Protein AF-A0A060YVR4-F1 (afdb_monomer)

Structure (mmCIF, N/CA/C/O backbone):
data_AF-A0A060YVR4-F1
#
_entry.id   AF-A0A060YVR4-F1
#
loop_
_atom_site.group_PDB
_atom_site.id
_atom_site.type_symbol
_atom_site.label_atom_id
_atom_site.label_alt_id
_atom_site.label_comp_id
_atom_site.label_asym_id
_atom_site.label_entity_id
_atom_site.label_seq_id
_atom_site.pdbx_PDB_ins_code
_atom_site.Cartn_x
_atom_site.Cartn_y
_atom_site.Cartn_z
_atom_site.occupancy
_atom_site.B_iso_or_equiv
_atom_site.auth_seq_id
_atom_site.auth_comp_id
_atom_site.auth_asym_id
_atom_site.auth_atom_id
_atom_site.pdbx_PDB_model_num
ATOM 1 N N . MET A 1 1 ? 60.029 23.509 46.342 1.00 39.16 1 MET A N 1
ATOM 2 C CA . MET A 1 1 ? 60.920 22.409 45.910 1.00 39.16 1 MET A CA 1
ATOM 3 C C . MET A 1 1 ? 61.732 21.917 47.102 1.00 39.16 1 MET A C 1
ATOM 5 O O . MET A 1 1 ? 62.475 22.711 47.663 1.00 39.16 1 MET A O 1
ATOM 9 N N . ARG A 1 2 ? 61.628 20.641 47.490 1.00 28.17 2 ARG A N 1
ATOM 10 C CA . ARG A 1 2 ? 62.712 19.920 48.181 1.00 28.17 2 ARG A CA 1
ATOM 11 C C . ARG A 1 2 ? 62.492 18.422 47.995 1.00 28.17 2 ARG A C 1
ATOM 13 O O . ARG A 1 2 ? 61.381 17.935 48.167 1.00 28.17 2 ARG A O 1
ATOM 20 N N . MET A 1 3 ? 63.531 17.738 47.533 1.00 30.66 3 MET A N 1
ATOM 21 C CA . MET A 1 3 ? 63.462 16.358 47.055 1.00 30.66 3 MET A CA 1
ATOM 22 C C . MET A 1 3 ? 63.367 15.380 48.232 1.00 30.66 3 MET A C 1
ATOM 24 O O . MET A 1 3 ? 64.073 15.549 49.224 1.00 30.66 3 MET A O 1
ATOM 28 N N . LYS A 1 4 ? 62.562 14.322 48.094 1.00 28.89 4 LYS A N 1
ATOM 29 C CA . LYS A 1 4 ? 62.754 13.070 48.839 1.00 28.89 4 LYS A CA 1
ATOM 30 C C . LYS A 1 4 ? 63.348 12.046 47.879 1.00 28.89 4 LYS A C 1
ATOM 32 O O . LYS A 1 4 ? 62.839 11.894 46.772 1.00 28.89 4 LYS A O 1
ATOM 37 N N . LYS A 1 5 ? 64.428 11.388 48.299 1.00 31.48 5 LYS A N 1
ATOM 38 C CA . LYS A 1 5 ? 65.156 10.393 47.513 1.00 31.48 5 LYS A CA 1
ATOM 39 C C . LYS A 1 5 ? 65.333 9.112 48.333 1.00 31.48 5 LYS A C 1
ATOM 41 O O . LYS A 1 5 ? 65.814 9.185 49.456 1.00 31.48 5 LYS A O 1
ATOM 46 N N . ASP A 1 6 ? 64.908 8.008 47.725 1.00 26.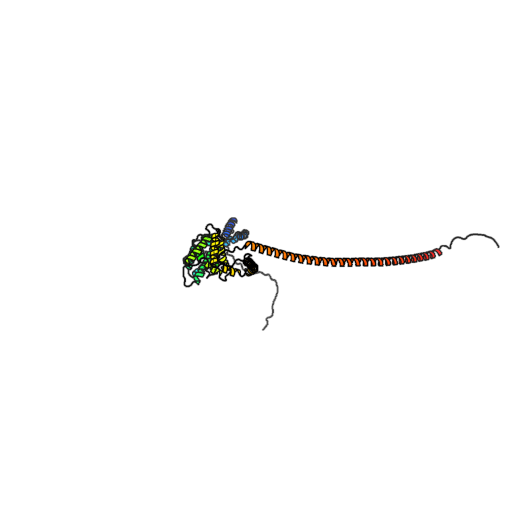72 6 ASP A N 1
ATOM 47 C CA . ASP A 1 6 ? 65.292 6.597 47.886 1.00 26.72 6 ASP A CA 1
ATOM 48 C C . ASP A 1 6 ? 65.607 6.009 49.273 1.00 26.72 6 ASP A C 1
ATOM 50 O O . ASP A 1 6 ? 66.630 6.317 49.883 1.00 26.72 6 ASP A O 1
ATOM 54 N N . LYS A 1 7 ? 64.810 4.999 49.655 1.00 27.75 7 LYS A N 1
ATOM 55 C CA . LYS A 1 7 ? 65.180 3.564 49.786 1.00 27.75 7 LYS A CA 1
ATOM 56 C C . LYS A 1 7 ? 63.931 2.775 50.245 1.00 27.75 7 LYS A C 1
ATOM 58 O O . LYS A 1 7 ? 63.086 3.351 50.916 1.00 27.75 7 LYS A O 1
ATOM 63 N N . GLU A 1 8 ? 63.688 1.512 49.884 1.00 24.73 8 GLU A N 1
ATOM 64 C CA . GLU A 1 8 ? 64.571 0.464 49.345 1.00 24.73 8 GLU A CA 1
ATOM 65 C C . GLU A 1 8 ? 63.795 -0.517 48.413 1.00 24.73 8 GLU A C 1
ATOM 67 O O . GLU A 1 8 ? 62.566 -0.534 48.391 1.00 24.73 8 GLU A O 1
ATOM 72 N N . LYS A 1 9 ? 64.523 -1.327 47.631 1.00 29.23 9 LYS A N 1
ATOM 73 C CA . LYS A 1 9 ? 64.068 -2.471 46.793 1.00 29.23 9 LYS A CA 1
ATOM 74 C C . LYS A 1 9 ? 64.872 -3.711 47.246 1.00 29.23 9 LYS A C 1
ATOM 76 O O . LYS A 1 9 ? 65.947 -3.482 47.803 1.00 29.23 9 LYS A O 1
ATOM 81 N N . PRO A 1 10 ? 64.453 -4.981 47.021 1.00 33.72 10 PRO A N 1
ATOM 82 C CA . PRO A 1 10 ? 63.934 -5.544 45.754 1.00 33.72 10 PRO A CA 1
ATOM 83 C C . PRO A 1 10 ? 62.583 -6.307 45.963 1.00 33.72 10 PRO A C 1
ATOM 85 O O . PRO A 1 10 ? 61.882 -5.975 46.907 1.00 33.72 10 PRO A O 1
ATOM 88 N N . HIS A 1 11 ? 62.062 -7.248 45.149 1.00 24.67 11 HIS A N 1
ATOM 89 C CA . HIS A 1 11 ? 62.611 -7.972 43.987 1.00 24.67 11 HIS A CA 1
ATOM 90 C C . HIS A 1 11 ? 61.583 -8.293 42.864 1.00 24.67 11 HIS A C 1
ATOM 92 O O . HIS A 1 11 ? 61.255 -7.406 42.080 1.00 24.67 11 HIS A O 1
ATOM 98 N N . ALA A 1 12 ? 61.142 -9.554 42.727 1.00 27.83 12 ALA A N 1
ATOM 99 C CA . ALA A 1 12 ? 60.262 -10.122 41.688 1.00 27.83 12 ALA A CA 1
ATOM 100 C C . ALA A 1 12 ? 59.354 -11.209 42.333 1.00 27.83 12 ALA A C 1
ATOM 102 O O . ALA A 1 12 ? 59.643 -11.623 43.450 1.00 27.83 12 ALA A O 1
ATOM 103 N N . ALA A 1 13 ? 58.269 -11.716 41.737 1.00 25.56 13 ALA A N 1
ATOM 104 C CA . ALA A 1 13 ? 57.869 -11.729 40.326 1.00 25.56 13 ALA A CA 1
ATOM 105 C C . ALA A 1 13 ? 56.354 -11.498 40.135 1.00 25.56 13 ALA A C 1
ATOM 107 O O . ALA A 1 13 ? 55.580 -11.552 41.086 1.00 25.56 13 ALA A O 1
ATOM 108 N N . GLY A 1 14 ? 55.933 -11.210 38.900 1.00 31.09 14 GLY A N 1
ATOM 109 C CA . GLY A 1 14 ? 54.540 -10.886 38.582 1.00 31.09 14 GLY A CA 1
ATOM 110 C C . GLY A 1 14 ? 53.724 -12.073 38.067 1.00 31.09 14 GLY A C 1
ATOM 111 O O . GLY A 1 14 ? 54.208 -12.859 37.258 1.00 31.09 14 GLY A O 1
ATOM 112 N N . GLN A 1 15 ? 52.445 -12.111 38.440 1.00 29.53 15 GLN A N 1
ATOM 113 C CA . GLN A 1 15 ? 51.405 -12.867 37.742 1.00 29.53 15 GLN A CA 1
ATOM 114 C C . GLN A 1 15 ? 50.134 -12.015 37.674 1.00 29.53 15 GLN A C 1
ATOM 116 O O . GLN A 1 15 ? 49.682 -11.460 38.673 1.00 29.53 15 GLN A O 1
ATOM 121 N N . ARG A 1 16 ? 49.595 -11.852 36.462 1.00 30.12 16 ARG A N 1
ATOM 122 C CA . ARG A 1 16 ? 48.356 -11.106 36.209 1.00 30.12 16 ARG A CA 1
ATOM 123 C C . ARG A 1 16 ? 47.168 -12.012 36.520 1.00 30.12 16 ARG A C 1
ATOM 125 O O . ARG A 1 16 ? 47.020 -13.024 35.844 1.00 30.12 16 ARG A O 1
ATOM 132 N N . HIS A 1 17 ? 46.287 -11.604 37.427 1.00 28.06 17 HIS A N 1
ATOM 133 C CA . HIS A 1 17 ? 44.930 -12.144 37.493 1.00 28.06 17 HIS A CA 1
ATOM 134 C C . HIS A 1 17 ? 43.911 -11.006 37.523 1.00 28.06 17 HIS A C 1
ATOM 136 O O . HIS A 1 17 ? 43.973 -10.108 38.359 1.00 28.06 17 HIS A O 1
ATOM 142 N N . SER A 1 18 ? 43.003 -11.038 36.549 1.00 28.34 18 SER A N 1
ATOM 143 C CA . SER A 1 18 ? 41.896 -10.099 36.412 1.00 28.34 18 SER A CA 1
ATOM 144 C C . SER A 1 18 ? 40.745 -10.539 37.310 1.00 28.34 18 SER A C 1
ATOM 146 O O . SER A 1 18 ? 40.249 -11.654 37.159 1.00 28.34 18 SER A O 1
ATOM 148 N N . ASN A 1 19 ? 40.272 -9.659 38.191 1.00 27.50 19 ASN A N 1
ATOM 149 C CA . ASN A 1 19 ? 39.058 -9.915 38.964 1.00 27.50 19 ASN A CA 1
ATOM 150 C C . ASN A 1 19 ? 37.818 -9.697 38.086 1.00 27.50 19 ASN A C 1
ATOM 152 O O . ASN A 1 19 ? 37.327 -8.576 37.961 1.00 27.50 19 ASN A O 1
ATOM 156 N N . ALA A 1 20 ? 37.302 -10.774 37.494 1.00 28.23 20 ALA A N 1
ATOM 157 C CA . ALA A 1 20 ? 35.950 -10.797 36.948 1.00 28.23 20 ALA A CA 1
ATOM 158 C C . ALA A 1 20 ? 34.952 -10.967 38.105 1.00 28.23 20 ALA A C 1
ATOM 160 O O . ALA A 1 20 ? 34.840 -12.049 38.687 1.00 28.23 20 ALA A O 1
ATOM 161 N N . ALA A 1 21 ? 34.248 -9.889 38.457 1.00 32.19 21 ALA A N 1
ATOM 162 C CA . ALA A 1 21 ? 33.174 -9.944 39.441 1.00 32.19 21 ALA A CA 1
ATOM 163 C C . ALA A 1 21 ? 32.085 -10.914 38.957 1.00 32.19 21 ALA A C 1
ATOM 165 O O . ALA A 1 21 ? 31.542 -10.748 37.864 1.00 32.19 21 ALA A O 1
ATOM 166 N N . HIS A 1 22 ? 31.783 -11.932 39.765 1.00 27.34 22 HIS A N 1
ATOM 167 C CA . HIS A 1 22 ? 30.670 -12.834 39.498 1.00 27.34 22 HIS A CA 1
ATOM 168 C C . HIS A 1 22 ? 29.355 -12.059 39.633 1.00 27.34 22 HIS A C 1
ATOM 170 O O . HIS A 1 22 ? 28.996 -11.628 40.726 1.00 27.34 22 HIS A O 1
ATOM 176 N N . TYR A 1 23 ? 28.633 -11.908 38.524 1.00 31.58 23 TYR A N 1
ATOM 177 C CA . TYR A 1 23 ? 27.196 -11.675 38.573 1.00 31.58 23 TYR A CA 1
ATOM 178 C C . TYR A 1 23 ? 26.519 -13.031 38.768 1.00 31.58 23 TYR A C 1
ATOM 180 O O . TYR A 1 23 ? 26.511 -13.859 37.857 1.00 31.58 23 TYR A O 1
ATOM 188 N N . GLU A 1 24 ? 25.964 -13.265 39.955 1.00 26.20 24 GLU A N 1
ATOM 189 C CA . GLU A 1 24 ? 25.078 -14.403 40.184 1.00 26.20 24 GLU A CA 1
ATOM 190 C C . GLU A 1 24 ? 23.789 -14.197 39.379 1.00 26.20 24 GLU A C 1
ATOM 192 O O . GLU A 1 24 ? 22.988 -13.301 39.651 1.00 26.20 24 GLU A O 1
ATOM 197 N N . VAL A 1 25 ? 23.606 -15.019 38.346 1.00 31.08 25 VAL A N 1
ATOM 198 C CA . VAL A 1 25 ? 22.355 -15.093 37.586 1.00 31.08 25 VAL A CA 1
ATOM 199 C C . VAL A 1 25 ? 21.303 -15.778 38.467 1.00 31.08 25 VAL A C 1
ATOM 201 O O . VAL A 1 25 ? 21.587 -16.863 38.981 1.00 31.08 25 VAL A O 1
ATOM 204 N N . PRO A 1 26 ? 20.087 -15.220 38.634 1.00 32.38 26 PRO A N 1
ATOM 205 C CA . PRO A 1 26 ? 19.029 -15.882 39.389 1.00 32.38 26 PRO A CA 1
ATOM 206 C C . PRO A 1 26 ? 18.699 -17.258 38.796 1.00 32.38 26 PRO A C 1
ATOM 208 O O . PRO A 1 26 ? 18.249 -17.378 37.654 1.00 32.38 26 PRO A O 1
ATOM 211 N N . THR A 1 27 ? 18.911 -18.310 39.581 1.00 37.47 27 THR A N 1
ATOM 212 C CA . THR A 1 27 ? 18.709 -19.708 39.188 1.00 37.47 27 THR A CA 1
ATOM 213 C C . THR A 1 27 ? 17.222 -20.071 39.103 1.00 37.47 27 THR A C 1
ATOM 215 O O . THR A 1 27 ? 16.658 -20.700 39.993 1.00 37.47 27 THR A O 1
ATOM 218 N N . GLN A 1 28 ? 16.583 -19.703 37.987 1.00 41.44 28 GLN A N 1
ATOM 219 C CA . GLN A 1 28 ? 15.262 -20.213 37.574 1.00 41.44 28 GLN A CA 1
ATOM 220 C C . GLN A 1 28 ? 15.269 -20.920 36.203 1.00 41.44 28 GLN A C 1
ATOM 222 O O . GLN A 1 28 ? 14.219 -21.326 35.710 1.00 41.44 28 GLN A O 1
ATOM 227 N N . GLY A 1 29 ? 16.448 -21.160 35.615 1.00 38.28 29 GLY A N 1
ATOM 228 C CA . GLY A 1 29 ? 16.606 -21.918 34.361 1.00 38.28 29 GLY A CA 1
ATOM 229 C C . GLY A 1 29 ? 16.259 -23.416 34.443 1.00 38.28 29 GLY A C 1
ATOM 230 O O . GLY A 1 29 ? 16.390 -24.132 33.455 1.00 38.28 29 GLY A O 1
ATOM 231 N N . THR A 1 30 ? 15.819 -23.912 35.600 1.00 43.78 30 THR A N 1
ATOM 232 C CA . THR A 1 30 ? 15.501 -25.327 35.852 1.00 43.78 30 THR A CA 1
ATOM 233 C C . THR A 1 30 ? 14.178 -25.800 35.243 1.00 43.78 30 THR A C 1
ATOM 235 O O . THR A 1 30 ? 14.009 -26.996 35.050 1.00 43.78 30 THR A O 1
ATOM 238 N N . MET A 1 31 ? 13.261 -24.902 34.865 1.00 53.41 31 MET A N 1
ATOM 239 C CA . MET A 1 31 ? 11.914 -25.278 34.387 1.00 53.41 31 MET A CA 1
ATOM 240 C C . MET A 1 31 ? 11.875 -25.990 33.019 1.00 53.41 31 MET A C 1
ATOM 242 O O . MET A 1 31 ? 10.829 -26.506 32.641 1.00 53.41 31 MET A O 1
ATOM 246 N N . LEU A 1 32 ? 12.976 -26.006 32.258 1.00 56.50 32 LEU A N 1
ATOM 247 C CA . LEU A 1 32 ? 13.049 -26.629 30.925 1.00 56.50 32 LEU A CA 1
ATOM 248 C C . LEU A 1 32 ? 14.162 -27.667 30.769 1.00 56.50 32 LEU A C 1
ATOM 250 O O . LEU A 1 32 ? 14.277 -28.252 29.694 1.00 56.50 32 LEU A O 1
ATOM 254 N N . HIS A 1 33 ? 14.977 -27.915 31.796 1.00 57.31 33 HIS A N 1
ATOM 255 C CA . HIS A 1 33 ? 16.075 -28.881 31.688 1.00 57.31 33 HIS A CA 1
ATOM 256 C C . HIS A 1 33 ? 15.595 -30.341 31.707 1.00 57.31 33 HIS A C 1
ATOM 258 O O . HIS A 1 33 ? 16.185 -31.167 31.016 1.00 57.31 33 HIS A O 1
ATOM 264 N N . ASP A 1 34 ? 14.491 -30.627 32.404 1.00 59.44 34 ASP A N 1
ATOM 265 C CA . ASP A 1 34 ? 13.967 -31.990 32.598 1.00 59.44 34 ASP A CA 1
ATOM 266 C C . ASP A 1 34 ? 12.904 -32.410 31.560 1.00 59.44 34 ASP A C 1
ATOM 268 O O . ASP A 1 34 ? 12.427 -33.545 31.566 1.00 59.44 34 ASP A O 1
ATOM 272 N N . HIS A 1 35 ? 12.510 -31.512 30.651 1.00 72.50 35 HIS A N 1
ATOM 273 C CA . HIS A 1 35 ? 11.550 -31.829 29.591 1.00 72.50 35 HIS A CA 1
ATOM 274 C C . HIS A 1 35 ? 12.220 -32.533 28.394 1.00 72.50 35 HIS A C 1
ATOM 276 O O . HIS A 1 35 ? 13.341 -32.159 28.033 1.00 72.50 35 HIS A O 1
ATOM 282 N N . PRO A 1 36 ? 11.553 -33.504 27.734 1.00 84.38 36 PRO A N 1
ATOM 283 C CA . PRO A 1 36 ? 12.099 -34.204 26.568 1.00 84.38 36 PRO A CA 1
ATOM 284 C C . PRO A 1 36 ? 12.316 -33.257 25.376 1.00 84.38 36 PRO A C 1
ATOM 286 O O . PRO A 1 36 ? 11.599 -32.267 25.224 1.00 84.38 36 PRO A O 1
ATOM 289 N N . ASP A 1 37 ? 13.295 -33.569 24.518 1.00 87.25 37 ASP A N 1
ATOM 290 C CA . ASP A 1 37 ? 13.637 -32.737 23.347 1.00 87.25 37 ASP A CA 1
ATOM 291 C C . ASP A 1 37 ? 12.443 -32.535 22.400 1.00 87.25 37 ASP A C 1
ATOM 293 O O . ASP A 1 37 ? 12.279 -31.451 21.848 1.00 87.25 37 ASP A O 1
ATOM 297 N N . GLU A 1 38 ? 11.583 -33.546 22.259 1.00 87.25 38 GLU A N 1
ATOM 298 C CA . GLU A 1 38 ? 10.370 -33.511 21.433 1.00 87.25 38 GLU A CA 1
ATOM 299 C C . GLU A 1 38 ? 9.405 -32.394 21.869 1.00 87.25 38 GLU A C 1
ATOM 301 O O . GLU A 1 38 ? 9.059 -31.534 21.063 1.00 87.25 38 GLU A O 1
ATOM 306 N N . TYR A 1 39 ? 9.090 -32.304 23.165 1.00 87.75 39 TYR A N 1
ATOM 307 C CA . TYR A 1 39 ? 8.237 -31.244 23.723 1.00 87.75 39 TYR A CA 1
ATOM 308 C C . TYR A 1 39 ? 8.851 -29.842 23.568 1.00 87.75 39 TYR A C 1
ATOM 310 O O . TYR A 1 39 ? 8.147 -28.854 23.352 1.00 87.75 39 TYR A O 1
ATOM 318 N N . VAL A 1 40 ? 10.182 -29.727 23.635 1.00 88.62 40 VAL A N 1
ATOM 319 C CA . VAL A 1 40 ? 10.857 -28.450 23.356 1.00 88.62 40 VAL A CA 1
ATOM 320 C C . VAL A 1 40 ? 10.746 -28.079 21.879 1.00 88.62 40 VAL A C 1
ATOM 322 O O . VAL A 1 40 ? 10.567 -26.903 21.571 1.00 88.62 40 VAL A O 1
ATOM 325 N N . LEU A 1 41 ? 10.845 -29.046 20.964 1.00 90.12 41 LEU A N 1
ATOM 326 C CA . LEU A 1 41 ? 10.689 -28.804 19.530 1.00 90.12 41 LEU A CA 1
ATOM 327 C C . LEU A 1 41 ? 9.251 -28.393 19.174 1.00 90.12 41 LEU A C 1
ATOM 329 O O . LEU A 1 41 ? 9.083 -27.473 18.375 1.00 90.12 41 LEU A O 1
ATOM 333 N N . GLU A 1 42 ? 8.235 -28.976 19.817 1.00 90.31 42 GLU A N 1
ATOM 334 C CA . GLU A 1 42 ? 6.837 -28.527 19.703 1.00 90.31 42 GLU A CA 1
ATOM 335 C C . GLU A 1 42 ? 6.671 -27.063 20.146 1.00 90.31 42 GLU A C 1
ATOM 337 O O . GLU A 1 42 ? 6.161 -26.230 19.392 1.00 90.31 42 GLU A O 1
ATOM 342 N N . LEU A 1 43 ? 7.170 -26.713 21.340 1.00 88.31 43 LEU A N 1
ATOM 343 C CA . LEU A 1 43 ? 7.144 -25.335 21.846 1.00 88.31 43 LEU A CA 1
ATOM 344 C C . LEU A 1 43 ? 7.960 -24.365 20.974 1.00 88.31 43 LEU A C 1
ATOM 346 O O . LEU A 1 43 ? 7.601 -23.193 20.850 1.00 88.31 43 LEU A O 1
ATOM 350 N N . PHE A 1 44 ? 9.045 -24.836 20.359 1.00 92.12 44 PHE A N 1
ATOM 351 C CA . PHE A 1 44 ? 9.883 -24.047 19.460 1.00 92.12 44 PHE A CA 1
ATOM 352 C C . PHE A 1 44 ? 9.168 -23.729 18.142 1.00 92.12 44 PHE A C 1
ATOM 354 O O . PHE A 1 44 ? 9.179 -22.576 17.715 1.00 92.12 44 PHE A O 1
ATOM 361 N N . GLU A 1 45 ? 8.500 -24.700 17.515 1.00 91.25 45 GLU A N 1
ATOM 362 C CA . GLU A 1 45 ? 7.687 -24.437 16.319 1.00 91.25 45 GLU A CA 1
ATOM 363 C C . GLU A 1 45 ? 6.480 -23.541 16.650 1.00 91.25 45 GLU A C 1
ATOM 365 O O . GLU A 1 45 ? 6.196 -22.601 15.905 1.00 91.25 45 GLU A O 1
ATOM 370 N N . GLN A 1 46 ? 5.841 -23.724 17.814 1.00 88.69 46 GLN A N 1
ATOM 371 C CA . GLN A 1 46 ? 4.793 -22.814 18.293 1.00 88.69 46 GLN A CA 1
ATOM 372 C C . GLN A 1 46 ? 5.312 -21.373 18.448 1.00 88.69 46 GLN A C 1
ATOM 374 O O . GLN A 1 46 ? 4.654 -20.436 17.997 1.00 88.69 46 GLN A O 1
ATOM 379 N N . MET A 1 47 ? 6.506 -21.181 19.019 1.00 91.19 47 MET A N 1
ATOM 380 C CA . MET A 1 47 ? 7.173 -19.876 19.109 1.00 91.19 47 MET A CA 1
ATOM 381 C C . MET A 1 47 ? 7.491 -19.293 17.718 1.00 91.19 47 MET A C 1
ATOM 383 O O . MET A 1 47 ? 7.286 -18.102 17.500 1.00 91.19 47 MET A O 1
ATOM 387 N N . LEU A 1 48 ? 7.957 -20.097 16.752 1.00 91.12 48 LEU A N 1
ATOM 388 C CA . LEU A 1 48 ? 8.250 -19.624 15.388 1.00 91.12 48 LEU A CA 1
ATOM 389 C C . LEU A 1 48 ? 7.000 -19.154 14.629 1.00 91.12 48 LEU A C 1
ATOM 391 O O . LEU A 1 48 ? 7.082 -18.194 13.853 1.00 91.12 48 LEU A O 1
ATOM 395 N N . VAL A 1 49 ? 5.860 -19.818 14.844 1.00 87.88 49 VAL A N 1
ATOM 396 C CA . VAL A 1 49 ? 4.548 -19.381 14.344 1.00 87.88 49 VAL A CA 1
ATOM 397 C C . VAL A 1 49 ? 4.129 -18.084 15.034 1.00 87.88 49 VAL A C 1
ATOM 399 O O . VAL A 1 49 ? 3.723 -17.135 14.362 1.00 87.88 49 VAL A O 1
ATOM 402 N N . ASP A 1 50 ? 4.288 -18.011 16.357 1.00 87.69 50 ASP A N 1
ATOM 403 C CA . ASP A 1 50 ? 3.870 -16.859 17.159 1.00 87.69 50 ASP A CA 1
ATOM 404 C C . ASP A 1 50 ? 4.733 -15.603 16.922 1.00 87.69 50 ASP A C 1
ATOM 406 O O . ASP A 1 50 ? 4.266 -14.475 17.057 1.00 87.69 50 ASP A O 1
ATOM 410 N N . MET A 1 51 ? 5.977 -15.776 16.466 1.00 87.50 51 MET A N 1
ATOM 411 C CA . MET A 1 51 ? 6.856 -14.695 15.998 1.00 87.50 51 MET A CA 1
ATOM 412 C C . MET A 1 51 ? 6.561 -14.213 14.562 1.00 87.50 51 MET A C 1
ATOM 414 O O . MET A 1 51 ? 7.253 -13.317 14.075 1.00 87.50 51 MET A O 1
ATOM 418 N N . ASN A 1 52 ? 5.568 -14.784 13.862 1.00 89.38 52 ASN A N 1
ATOM 419 C CA . ASN A 1 52 ? 5.145 -14.364 12.514 1.00 89.38 52 ASN A CA 1
ATOM 420 C C . ASN A 1 52 ? 6.292 -14.343 11.473 1.00 89.38 52 ASN A C 1
ATOM 422 O O . ASN A 1 52 ? 6.377 -13.459 10.615 1.00 89.38 52 ASN A O 1
ATOM 426 N N . LEU A 1 53 ? 7.213 -15.306 11.561 1.00 88.69 53 LEU A N 1
ATOM 427 C CA . LEU A 1 53 ? 8.348 -15.430 10.643 1.00 88.69 53 LEU A CA 1
ATOM 428 C C . LEU A 1 53 ? 7.958 -16.212 9.378 1.00 88.69 53 LEU A C 1
ATOM 430 O O . LEU A 1 53 ? 7.184 -17.162 9.439 1.00 88.69 53 LEU A O 1
ATOM 434 N N . ASN A 1 54 ? 8.527 -15.846 8.225 1.00 87.69 54 ASN A N 1
ATOM 435 C CA . ASN A 1 54 ? 8.393 -16.630 6.993 1.00 87.69 54 ASN A CA 1
ATOM 436 C C . ASN A 1 54 ? 9.384 -17.811 6.973 1.00 87.69 54 ASN A C 1
ATOM 438 O O . ASN A 1 54 ? 10.397 -17.791 7.671 1.00 87.69 54 ASN A O 1
ATOM 442 N N . GLU A 1 55 ? 9.129 -18.812 6.124 1.00 88.44 55 GLU A N 1
ATOM 443 C CA . GLU A 1 55 ? 9.971 -20.016 5.969 1.00 88.44 55 GLU A CA 1
ATOM 444 C C . GLU A 1 55 ? 11.471 -19.710 5.803 1.00 88.44 55 GLU A C 1
ATOM 446 O O . GLU A 1 55 ? 12.326 -20.360 6.403 1.00 88.44 55 GLU A O 1
ATOM 451 N N . GLU A 1 56 ? 11.803 -18.671 5.034 1.00 89.69 56 GLU A N 1
ATOM 452 C CA . GLU A 1 56 ? 13.182 -18.224 4.815 1.00 89.69 56 GLU A CA 1
ATOM 453 C C . GLU A 1 56 ? 13.882 -17.795 6.118 1.00 89.69 56 GLU A C 1
ATOM 455 O O . GLU A 1 56 ? 15.038 -18.157 6.339 1.00 89.69 56 GLU A O 1
ATOM 460 N N . LYS A 1 57 ? 13.178 -17.083 7.011 1.00 89.56 57 LYS A N 1
ATOM 461 C CA . LYS A 1 57 ? 13.680 -16.678 8.336 1.00 89.56 57 LYS A CA 1
ATOM 462 C C . LYS A 1 57 ? 13.589 -17.790 9.381 1.00 89.56 57 LYS A C 1
ATOM 464 O O . LYS A 1 57 ? 14.399 -17.808 10.304 1.00 89.56 57 LYS A O 1
ATOM 469 N N . GLN A 1 58 ? 12.644 -18.722 9.249 1.00 90.81 58 GLN A N 1
ATOM 470 C CA . GLN A 1 58 ? 12.527 -19.880 10.143 1.00 90.81 58 GLN A CA 1
ATOM 471 C C . GLN A 1 58 ? 13.653 -20.898 9.902 1.00 90.81 58 GLN A C 1
ATOM 473 O O . GLN A 1 58 ? 14.219 -21.423 10.859 1.00 90.81 58 GLN A O 1
ATOM 478 N N . ARG A 1 59 ? 14.053 -21.134 8.645 1.00 89.50 59 ARG A N 1
ATOM 479 C CA . ARG A 1 59 ? 15.113 -22.088 8.266 1.00 89.50 59 ARG A CA 1
ATOM 480 C C . ARG A 1 59 ? 16.434 -21.956 9.058 1.00 89.50 59 ARG A C 1
ATOM 482 O O . ARG A 1 59 ? 16.874 -22.974 9.593 1.00 89.50 59 ARG A O 1
ATOM 489 N N . PRO A 1 60 ? 17.074 -20.774 9.203 1.00 92.81 60 PRO A N 1
ATOM 490 C CA . PRO A 1 60 ? 18.304 -20.636 9.994 1.00 92.81 60 PRO A CA 1
ATOM 491 C C . PRO A 1 60 ? 18.102 -20.835 11.505 1.00 92.81 60 PRO A C 1
ATOM 493 O O . PRO A 1 60 ? 19.073 -21.128 12.201 1.00 92.81 60 PRO A O 1
ATOM 496 N N . LEU A 1 61 ? 16.872 -20.696 12.016 1.00 91.19 61 LEU A N 1
ATOM 497 C CA . LEU A 1 61 ? 16.523 -20.985 13.411 1.00 91.19 61 LEU A CA 1
ATOM 498 C C . LEU A 1 61 ? 16.287 -22.491 13.615 1.00 91.19 61 LEU A C 1
ATOM 500 O O . LEU A 1 61 ? 16.803 -23.077 14.565 1.00 91.19 61 LEU A O 1
ATOM 504 N N . ARG A 1 62 ? 15.603 -23.156 12.672 1.00 92.62 62 ARG A N 1
ATOM 505 C CA . ARG A 1 62 ? 15.448 -24.622 12.645 1.00 92.62 62 ARG A CA 1
ATOM 506 C C . ARG A 1 62 ? 16.788 -25.355 12.545 1.00 92.62 62 ARG A C 1
ATOM 508 O O . ARG A 1 62 ? 16.926 -26.421 13.137 1.00 92.62 62 ARG A O 1
ATOM 515 N N . ALA A 1 63 ? 17.779 -24.766 11.877 1.00 92.69 63 ALA A N 1
ATOM 516 C CA . ALA A 1 63 ? 19.140 -25.297 11.767 1.00 92.69 63 ALA A CA 1
ATOM 517 C C . ALA A 1 63 ? 20.010 -25.139 13.038 1.00 92.69 63 ALA A C 1
ATOM 519 O O . ALA A 1 63 ? 21.169 -25.543 13.022 1.00 92.69 63 ALA A O 1
ATOM 520 N N . LYS A 1 64 ? 19.499 -24.537 14.125 1.00 92.81 64 LYS A N 1
ATOM 521 C CA . LYS A 1 64 ? 20.226 -24.425 15.402 1.00 92.81 64 LYS A CA 1
ATOM 522 C C . LYS A 1 64 ? 20.165 -25.709 16.228 1.00 92.81 64 LYS A C 1
ATOM 524 O O . LYS A 1 64 ? 19.169 -26.438 16.198 1.00 92.81 64 LYS A O 1
ATOM 529 N N . ASP A 1 65 ? 21.207 -25.911 17.030 1.00 93.69 65 ASP A N 1
ATOM 530 C CA . ASP A 1 65 ? 21.295 -26.990 18.011 1.00 93.69 65 ASP A CA 1
ATOM 531 C C . ASP A 1 65 ? 20.192 -26.893 19.072 1.00 93.69 65 ASP A C 1
ATOM 533 O O . ASP A 1 65 ? 19.722 -25.805 19.424 1.00 93.69 65 ASP A O 1
ATOM 537 N N . ILE A 1 66 ? 19.809 -28.043 19.629 1.00 90.69 66 ILE A N 1
ATOM 538 C CA . ILE A 1 66 ? 18.711 -28.152 20.599 1.00 90.69 66 ILE A CA 1
ATOM 539 C C . ILE A 1 66 ? 18.935 -27.312 21.867 1.00 90.69 66 ILE A C 1
ATOM 541 O O . ILE A 1 66 ? 17.976 -26.787 22.423 1.00 90.69 66 ILE A O 1
ATOM 545 N N . VAL A 1 67 ? 20.190 -27.094 22.277 1.00 90.44 67 VAL A N 1
ATOM 546 C CA . VAL A 1 67 ? 20.546 -26.233 23.422 1.00 90.44 67 VAL A CA 1
ATOM 547 C C . VAL A 1 67 ? 20.117 -24.781 23.180 1.00 90.44 67 VAL A C 1
ATOM 549 O O . VAL A 1 67 ? 19.488 -24.172 24.041 1.00 90.44 67 VAL A O 1
ATOM 552 N N . ILE A 1 68 ? 20.373 -24.250 21.980 1.00 91.44 68 ILE A N 1
ATOM 553 C CA . ILE A 1 68 ? 19.978 -22.886 21.597 1.00 91.44 68 ILE A CA 1
ATOM 554 C C . ILE A 1 68 ? 18.449 -22.794 21.509 1.00 91.44 68 ILE A C 1
ATOM 556 O O . ILE A 1 68 ? 17.858 -21.821 21.970 1.00 91.44 68 ILE A O 1
ATOM 560 N N . LYS A 1 69 ? 17.783 -23.826 20.973 1.00 92.00 69 LYS A N 1
ATOM 561 C CA . LYS A 1 69 ? 16.312 -23.885 20.919 1.00 92.00 69 LYS A CA 1
ATOM 562 C C . LYS A 1 69 ? 15.683 -23.907 22.317 1.00 92.00 69 LYS A C 1
ATOM 564 O O . LYS A 1 69 ? 14.728 -23.169 22.548 1.00 92.00 69 LYS A O 1
ATOM 569 N N . ARG A 1 70 ? 16.244 -24.683 23.257 1.00 90.94 70 ARG A N 1
ATOM 570 C CA . ARG A 1 70 ? 15.849 -24.701 24.681 1.00 90.94 70 ARG A CA 1
ATOM 571 C C . ARG A 1 70 ? 15.973 -23.315 25.313 1.00 90.94 70 ARG A C 1
ATOM 573 O O . ARG A 1 70 ? 15.039 -22.873 25.979 1.00 90.94 70 ARG A O 1
ATOM 580 N N . GLU A 1 71 ? 17.077 -22.610 25.065 1.00 89.88 71 GLU A N 1
ATOM 581 C CA . GLU A 1 71 ? 17.271 -21.243 25.559 1.00 89.88 71 GLU A CA 1
ATOM 582 C C . GLU A 1 71 ? 16.239 -20.266 24.969 1.00 89.88 71 GLU A C 1
ATOM 584 O O . GLU A 1 71 ? 15.597 -19.533 25.720 1.00 89.88 71 GLU A O 1
ATOM 589 N N . MET A 1 72 ? 16.008 -20.299 23.651 1.00 89.25 72 MET A N 1
ATOM 590 C CA . MET A 1 72 ? 15.013 -19.446 22.985 1.00 89.25 72 MET A CA 1
ATOM 591 C C . MET A 1 72 ? 13.591 -19.678 23.518 1.00 89.25 72 MET A C 1
ATOM 593 O O . MET A 1 72 ? 12.901 -18.715 23.849 1.00 89.25 72 MET A O 1
ATOM 597 N N . VAL A 1 73 ? 13.166 -20.941 23.657 1.00 89.56 73 VAL A N 1
ATOM 598 C CA . VAL A 1 73 ? 11.852 -21.299 24.225 1.00 89.56 73 VAL A CA 1
ATOM 599 C C . VAL A 1 73 ? 11.738 -20.847 25.682 1.00 89.56 73 VAL A C 1
ATOM 601 O O . VAL A 1 73 ? 10.692 -20.339 26.084 1.00 89.56 73 VAL A O 1
ATOM 604 N N . SER A 1 74 ? 12.814 -20.968 26.465 1.00 86.62 74 SER A N 1
ATOM 605 C CA . SER A 1 74 ? 12.862 -20.463 27.840 1.00 86.62 74 SER A CA 1
ATOM 606 C C . SER A 1 74 ? 12.665 -18.947 27.889 1.00 86.62 74 SER A C 1
ATOM 608 O O . SER A 1 74 ? 11.768 -18.462 28.579 1.00 86.62 74 SER A O 1
ATOM 610 N N . GLN A 1 75 ? 13.425 -18.189 27.091 1.00 84.88 75 GLN A N 1
ATOM 611 C CA . GLN A 1 75 ? 13.292 -16.732 27.004 1.00 84.88 75 GLN A CA 1
ATOM 612 C C . GLN A 1 75 ? 11.882 -16.310 26.553 1.00 84.88 75 GLN A C 1
ATOM 614 O O . GLN A 1 75 ? 11.303 -15.410 27.157 1.00 84.88 75 GLN A O 1
ATOM 619 N N . TYR A 1 76 ? 11.292 -16.995 25.568 1.00 84.69 76 TYR A N 1
ATOM 620 C CA . TYR A 1 76 ? 9.914 -16.772 25.109 1.00 84.69 76 TYR A CA 1
ATOM 621 C C . TYR A 1 76 ? 8.860 -17.054 26.198 1.00 84.69 76 TYR A C 1
ATOM 623 O O . TYR A 1 76 ? 7.925 -16.271 26.385 1.00 84.69 76 TYR A O 1
ATOM 631 N N . LEU A 1 77 ? 9.011 -18.134 26.972 1.00 83.00 77 LEU A N 1
ATOM 632 C CA . LEU A 1 77 ? 8.120 -18.434 28.099 1.00 83.00 77 LEU A CA 1
ATOM 633 C C . LEU A 1 77 ? 8.306 -17.462 29.272 1.00 83.00 77 LEU A C 1
ATOM 635 O O . LEU A 1 77 ? 7.344 -17.175 29.985 1.00 83.00 77 LEU A O 1
ATOM 639 N N . HIS A 1 78 ? 9.509 -16.918 29.461 1.00 78.19 78 HIS A N 1
ATOM 640 C CA . HIS A 1 78 ? 9.752 -15.861 30.436 1.00 78.19 78 HIS A CA 1
ATOM 641 C C . HIS A 1 78 ? 9.128 -14.529 30.000 1.00 78.19 78 HIS A C 1
ATOM 643 O O . HIS A 1 78 ? 8.422 -13.929 30.804 1.00 78.19 78 HIS A O 1
ATOM 649 N N . THR A 1 79 ? 9.303 -14.076 28.754 1.00 72.38 79 THR A N 1
ATOM 650 C CA . THR A 1 79 ? 8.716 -12.803 28.285 1.00 72.38 79 THR A CA 1
ATOM 651 C C . THR A 1 79 ? 7.190 -12.847 28.223 1.00 72.38 79 THR A C 1
ATOM 653 O O . THR A 1 79 ? 6.545 -11.897 28.660 1.00 72.38 79 THR A O 1
ATOM 656 N N . SER A 1 80 ? 6.597 -13.963 27.784 1.00 63.88 80 SER A N 1
ATOM 657 C CA . SER A 1 80 ? 5.135 -14.146 27.765 1.00 63.88 80 SER A CA 1
ATOM 658 C C . SER A 1 80 ? 4.503 -14.229 29.165 1.00 63.88 80 SER A C 1
ATOM 660 O O . SER A 1 80 ? 3.370 -13.782 29.343 1.00 63.88 80 SER A O 1
ATOM 662 N N . LYS A 1 81 ? 5.221 -14.733 30.183 1.00 56.28 81 LYS A N 1
ATOM 663 C CA . LYS A 1 81 ? 4.746 -14.775 31.585 1.00 56.28 81 LYS A CA 1
ATOM 664 C C . LYS A 1 81 ? 5.145 -13.552 32.428 1.00 56.28 81 LYS A C 1
ATOM 666 O O . LYS A 1 81 ? 4.526 -13.308 33.462 1.00 56.28 81 LYS A O 1
ATOM 671 N N . ALA A 1 82 ? 6.140 -12.763 32.013 1.00 47.12 82 ALA A N 1
ATOM 672 C CA . ALA A 1 82 ? 6.673 -11.637 32.794 1.00 47.12 82 ALA A CA 1
ATOM 673 C C . ALA A 1 82 ? 5.701 -10.456 32.975 1.00 47.12 82 ALA A C 1
ATOM 675 O O . ALA A 1 82 ? 5.915 -9.640 33.875 1.00 47.12 82 ALA A O 1
ATOM 676 N N . GLY A 1 83 ? 4.603 -10.398 32.210 1.00 45.91 83 GLY A N 1
ATOM 677 C CA . GLY A 1 83 ? 3.547 -9.379 32.322 1.00 45.91 83 GLY A CA 1
ATOM 678 C C . GLY A 1 83 ? 2.800 -9.328 33.668 1.00 45.91 83 GLY A C 1
ATOM 679 O O . GLY A 1 83 ? 1.809 -8.611 33.781 1.00 45.91 83 GLY A O 1
ATOM 680 N N . GLN A 1 84 ? 3.242 -10.084 34.680 1.00 45.94 84 GLN A N 1
ATOM 681 C CA . GLN A 1 84 ? 2.681 -10.086 36.031 1.00 45.94 84 GLN A CA 1
ATOM 682 C C . GLN A 1 84 ? 3.560 -9.437 37.116 1.00 45.94 84 GLN A C 1
ATOM 684 O O . GLN A 1 84 ? 3.012 -9.176 38.183 1.00 45.94 84 GLN A O 1
ATOM 689 N N . ASN A 1 85 ? 4.879 -9.208 36.936 1.00 42.22 85 ASN A N 1
ATOM 690 C CA . ASN A 1 85 ? 5.717 -8.923 38.125 1.00 42.22 85 ASN A CA 1
ATOM 691 C C . ASN A 1 85 ? 7.002 -8.068 38.018 1.00 42.22 85 ASN A C 1
ATOM 693 O O . ASN A 1 85 ? 7.735 -7.997 39.004 1.00 42.22 85 ASN A O 1
ATOM 697 N N . GLN A 1 86 ? 7.295 -7.367 36.915 1.00 40.44 86 GLN A N 1
ATOM 698 C CA . GLN A 1 86 ? 8.330 -6.310 36.925 1.00 40.44 86 GLN A CA 1
ATOM 699 C C . GLN A 1 86 ? 7.902 -5.053 36.162 1.00 40.44 86 GLN A C 1
ATOM 701 O O . GLN A 1 86 ? 7.091 -5.104 35.240 1.00 40.44 86 GLN A O 1
ATOM 706 N N . LYS A 1 87 ? 8.439 -3.903 36.593 1.00 46.22 87 LYS A N 1
ATOM 707 C CA . LYS A 1 87 ? 8.152 -2.586 36.012 1.00 46.22 87 LYS A CA 1
ATOM 708 C C . LYS A 1 87 ? 8.489 -2.558 34.512 1.00 46.22 87 LYS A C 1
ATOM 710 O O . LYS A 1 87 ? 9.539 -3.036 34.099 1.00 46.22 87 LYS A O 1
ATOM 715 N N . GLU A 1 88 ? 7.598 -1.932 33.745 1.00 44.78 88 GLU A N 1
ATOM 716 C CA . GLU A 1 88 ? 7.787 -1.433 32.369 1.00 44.78 88 GLU A CA 1
ATOM 717 C C . GLU A 1 88 ? 7.971 -2.439 31.209 1.00 44.78 88 GLU A C 1
ATOM 719 O O . GLU A 1 88 ? 7.873 -2.006 30.063 1.00 44.78 88 GLU A O 1
ATOM 724 N N . SER A 1 89 ? 8.151 -3.752 31.418 1.00 49.22 89 SER A N 1
ATOM 725 C CA . SER A 1 89 ? 8.530 -4.649 30.300 1.00 49.22 89 SER A CA 1
ATOM 726 C C . SER A 1 89 ? 7.402 -5.137 29.369 1.00 49.22 89 SER A C 1
ATOM 728 O O . SER A 1 89 ? 7.699 -5.473 28.227 1.00 49.22 89 SER A O 1
ATOM 730 N N . SER A 1 90 ? 6.126 -5.151 29.782 1.00 62.53 90 SER A N 1
ATOM 731 C CA . SER A 1 90 ? 4.957 -5.050 28.874 1.00 62.53 90 SER A CA 1
ATOM 732 C C . SER A 1 90 ? 3.630 -4.937 29.641 1.00 62.53 90 SER A C 1
ATOM 734 O O . SER A 1 90 ? 3.377 -5.674 30.592 1.00 62.53 90 SER A O 1
ATOM 736 N N . LYS A 1 91 ? 2.736 -4.037 29.203 1.00 80.62 91 LYS A N 1
ATOM 737 C CA . LYS A 1 91 ? 1.317 -4.073 29.603 1.00 80.62 91 LYS A CA 1
ATOM 738 C C . LYS A 1 91 ? 0.624 -5.244 28.889 1.00 80.62 91 LYS A C 1
ATOM 740 O O . LYS A 1 91 ? 0.897 -5.510 27.716 1.00 80.62 91 LYS A O 1
ATOM 745 N N . SER A 1 92 ? -0.305 -5.923 29.562 1.00 89.50 92 SER A N 1
ATOM 746 C CA . SER A 1 92 ? -1.149 -6.934 28.914 1.00 89.50 92 SER A CA 1
ATOM 747 C C . SER A 1 92 ? -2.158 -6.286 27.955 1.00 89.50 92 SER A C 1
ATOM 749 O O . SER A 1 92 ? -2.539 -5.126 28.129 1.00 89.50 92 SER A O 1
ATOM 751 N N . ALA A 1 93 ? -2.624 -7.037 26.953 1.00 92.56 93 ALA A N 1
ATOM 752 C CA . ALA A 1 93 ? -3.611 -6.550 25.985 1.00 92.56 93 ALA A CA 1
ATOM 753 C C . ALA A 1 93 ? -4.895 -6.020 26.657 1.00 92.56 93 ALA A C 1
ATOM 755 O O . ALA A 1 93 ? -5.403 -4.965 26.280 1.00 92.56 93 ALA A O 1
ATOM 756 N N . MET A 1 94 ? -5.357 -6.692 27.719 1.00 91.69 94 MET A N 1
ATOM 757 C CA . MET A 1 94 ? -6.544 -6.299 28.487 1.00 91.69 94 MET A CA 1
ATOM 758 C C . MET A 1 94 ? -6.392 -4.933 29.183 1.00 91.69 94 MET A C 1
ATOM 760 O O . MET A 1 94 ? -7.374 -4.207 29.317 1.00 91.69 94 MET A O 1
ATOM 764 N N . ILE A 1 95 ? -5.174 -4.540 29.583 1.00 93.50 95 ILE A N 1
ATOM 765 C CA . ILE A 1 95 ? -4.928 -3.200 30.146 1.00 93.50 95 ILE A CA 1
ATOM 766 C C . ILE A 1 95 ? -5.150 -2.131 29.070 1.00 93.50 95 ILE A C 1
ATOM 768 O O . ILE A 1 95 ? -5.825 -1.145 29.342 1.00 93.50 95 ILE A O 1
ATOM 772 N N . TYR A 1 96 ? -4.665 -2.339 27.840 1.00 96.50 96 TYR A N 1
ATOM 773 C CA . TYR A 1 96 ? -4.923 -1.401 26.741 1.00 96.50 96 TYR A CA 1
ATOM 774 C C . TYR A 1 96 ? -6.399 -1.348 26.349 1.00 96.50 96 TYR A C 1
ATOM 776 O O . TYR A 1 96 ? -6.918 -0.261 26.131 1.00 96.50 96 TYR A O 1
ATOM 784 N N . ILE A 1 97 ? -7.094 -2.489 26.301 1.00 96.38 97 ILE A N 1
ATOM 785 C CA . ILE A 1 97 ? -8.548 -2.530 26.074 1.00 96.38 97 ILE A CA 1
ATOM 786 C C . ILE A 1 97 ? -9.270 -1.676 27.126 1.00 96.38 97 ILE A C 1
ATOM 788 O O . ILE A 1 97 ? -10.121 -0.856 26.779 1.00 96.38 97 ILE A O 1
ATOM 792 N N . GLN A 1 98 ? -8.901 -1.812 28.403 1.00 94.75 98 GLN A N 1
ATOM 793 C CA . GLN A 1 98 ? -9.504 -1.026 29.474 1.00 94.75 98 GLN A CA 1
ATOM 794 C C . GLN A 1 98 ? -9.124 0.464 29.407 1.00 94.75 98 GLN A C 1
ATOM 796 O O . GLN A 1 98 ? -9.991 1.304 29.623 1.00 94.75 98 GLN A O 1
ATOM 801 N N . GLU A 1 99 ? -7.879 0.812 29.066 1.00 94.94 99 GLU A N 1
ATOM 802 C CA . GLU A 1 99 ? -7.457 2.205 28.846 1.00 94.94 99 GLU A CA 1
ATOM 803 C C . GLU A 1 99 ? -8.233 2.844 27.682 1.00 94.94 99 GLU A C 1
ATOM 805 O O . GLU A 1 99 ? -8.832 3.903 27.861 1.00 94.94 99 GLU A O 1
ATOM 810 N N . LEU A 1 100 ? -8.329 2.183 26.523 1.00 95.88 100 LEU A N 1
ATOM 811 C CA . LEU A 1 100 ? -9.092 2.675 25.368 1.00 95.88 100 LEU A CA 1
ATOM 812 C C . LEU A 1 100 ? -10.593 2.818 25.678 1.00 95.88 100 LEU A C 1
ATOM 814 O O . LEU A 1 100 ? -11.216 3.781 25.236 1.00 95.88 100 LEU A O 1
ATOM 818 N N . ARG A 1 101 ? -11.168 1.921 26.494 1.00 95.44 101 ARG A N 1
ATOM 819 C CA . ARG A 1 101 ? -12.552 2.029 27.000 1.00 95.44 101 ARG A CA 1
ATOM 820 C C . ARG A 1 101 ? -12.814 3.249 27.881 1.00 95.44 101 ARG A C 1
ATOM 822 O O . ARG A 1 101 ? -13.971 3.637 28.003 1.00 95.44 101 ARG A O 1
ATOM 829 N N . THR A 1 102 ? -11.793 3.844 28.502 1.00 93.62 102 THR A N 1
ATOM 830 C CA . THR A 1 102 ? -11.977 5.102 29.255 1.00 93.62 102 THR A CA 1
ATOM 831 C C . THR A 1 102 ? -12.076 6.336 28.355 1.00 93.62 102 THR A C 1
ATOM 833 O O . THR A 1 102 ? -12.303 7.428 28.864 1.00 93.62 102 THR A O 1
ATOM 836 N N . GLU A 1 103 ? -11.928 6.163 27.036 1.00 90.12 103 GLU A N 1
ATOM 837 C CA . GLU A 1 103 ? -11.932 7.228 26.026 1.00 90.12 103 GLU A CA 1
ATOM 838 C C . GLU A 1 103 ? -11.008 8.411 26.387 1.00 90.12 103 GLU A C 1
ATOM 840 O O . GLU A 1 103 ? -11.459 9.560 26.464 1.00 90.12 103 GLU A O 1
ATOM 845 N N . PRO A 1 104 ? -9.703 8.154 26.626 1.00 89.50 104 PRO A N 1
ATOM 846 C CA . PRO A 1 104 ? -8.746 9.213 26.906 1.00 89.50 104 PRO A CA 1
ATOM 847 C C . PRO A 1 104 ? -8.672 10.184 25.723 1.00 89.50 104 PRO A C 1
ATOM 849 O O . PRO A 1 104 ? -8.913 9.810 24.573 1.00 89.50 104 PRO A O 1
ATOM 852 N N . ARG A 1 105 ? -8.299 11.436 26.002 1.00 87.62 105 ARG A N 1
ATOM 853 C CA . ARG A 1 105 ? -8.163 12.503 24.998 1.00 87.62 105 ARG A CA 1
ATOM 854 C C . ARG A 1 105 ? -6.723 13.005 24.891 1.00 87.62 105 ARG A C 1
ATOM 856 O O . ARG A 1 105 ? -5.888 12.764 25.770 1.00 87.62 105 ARG A O 1
ATOM 863 N N . ASP A 1 106 ? -6.442 13.699 23.793 1.00 87.44 106 ASP A N 1
ATOM 864 C CA . ASP A 1 106 ? -5.210 14.454 23.549 1.00 87.44 106 ASP A CA 1
ATOM 865 C C . ASP A 1 106 ? -3.916 13.683 23.871 1.00 87.44 106 ASP A C 1
ATOM 867 O O . ASP A 1 106 ? -3.675 12.588 23.363 1.00 87.44 106 ASP A O 1
ATOM 871 N N . ALA A 1 107 ? -3.057 14.250 24.723 1.00 91.69 107 ALA A N 1
ATOM 872 C CA . ALA A 1 107 ? -1.761 13.682 25.073 1.00 91.69 107 ALA A CA 1
ATOM 873 C C . ALA A 1 107 ? -1.863 12.336 25.816 1.00 91.69 107 ALA A C 1
ATOM 875 O O . ALA A 1 107 ? -0.956 11.514 25.696 1.00 91.69 107 ALA A O 1
ATOM 876 N N . GLN A 1 108 ? -2.952 12.088 26.559 1.00 93.19 108 GLN A N 1
ATOM 877 C CA . GLN A 1 108 ? -3.165 10.802 27.235 1.00 93.19 108 GLN A CA 1
ATOM 878 C C . GLN A 1 108 ? -3.489 9.705 26.219 1.00 93.19 108 GLN A C 1
ATOM 880 O O . GLN A 1 108 ? -2.913 8.618 26.279 1.00 93.19 108 GLN A O 1
ATOM 885 N N . LEU A 1 109 ? -4.353 10.018 25.246 1.00 94.94 109 LEU A N 1
ATOM 886 C CA . LEU A 1 109 ? -4.656 9.123 24.133 1.00 94.94 109 LEU A CA 1
ATOM 887 C C . LEU A 1 109 ? -3.400 8.832 23.311 1.00 94.94 109 LEU A C 1
ATOM 889 O O . LEU A 1 109 ? -3.085 7.669 23.073 1.00 94.94 109 LEU A O 1
ATOM 893 N N . LEU A 1 110 ? -2.652 9.871 22.930 1.00 95.12 110 LEU A N 1
ATOM 894 C CA . LEU A 1 110 ? -1.430 9.719 22.143 1.00 95.12 110 LEU A CA 1
ATOM 895 C C . LEU A 1 110 ? -0.399 8.828 22.855 1.00 95.12 110 LEU A C 1
ATOM 897 O O . LEU A 1 110 ? 0.107 7.893 22.243 1.00 95.12 110 LEU A O 1
ATOM 901 N N . GLY A 1 111 ? -0.146 9.046 24.150 1.00 95.69 111 GLY A N 1
ATOM 902 C CA . GLY A 1 111 ? 0.780 8.212 24.926 1.00 95.69 111 GLY A CA 1
ATOM 903 C C . GLY A 1 111 ? 0.319 6.753 25.073 1.00 95.69 111 GLY A C 1
ATOM 904 O O . GLY A 1 111 ? 1.139 5.835 24.994 1.00 95.69 111 GLY A O 1
ATOM 905 N N . CYS A 1 112 ? -0.989 6.517 25.228 1.00 96.56 112 CYS A N 1
ATOM 906 C CA . CYS A 1 112 ? -1.563 5.168 25.222 1.00 96.56 112 CYS A CA 1
ATOM 907 C C . CYS A 1 112 ? -1.356 4.483 23.858 1.00 96.56 112 CYS A C 1
ATOM 909 O O . CYS A 1 112 ? -0.864 3.354 23.801 1.00 96.56 112 CYS A O 1
ATOM 911 N N . LEU A 1 113 ? -1.647 5.186 22.757 1.00 97.44 113 LEU A N 1
ATOM 912 C CA . LEU A 1 113 ? -1.502 4.684 21.388 1.00 97.44 113 LEU A CA 1
ATOM 913 C C . LEU A 1 113 ? -0.040 4.411 21.004 1.00 97.44 113 LEU A C 1
ATOM 915 O O . LEU A 1 113 ? 0.242 3.362 20.435 1.00 97.44 113 LEU A O 1
ATOM 919 N N . GLU A 1 114 ? 0.904 5.291 21.350 1.00 96.56 114 GLU A N 1
ATOM 920 C CA . GLU A 1 114 ? 2.336 5.075 21.090 1.00 96.56 114 GLU A CA 1
ATOM 921 C C . GLU A 1 114 ? 2.862 3.824 21.818 1.00 96.56 114 GLU A C 1
ATOM 923 O O . GLU A 1 114 ? 3.636 3.045 21.250 1.00 96.56 114 GLU A O 1
ATOM 928 N N . SER A 1 115 ? 2.408 3.599 23.056 1.00 96.06 115 SER A N 1
ATOM 929 C CA . SER A 1 115 ? 2.740 2.422 23.870 1.00 96.06 115 SER A CA 1
ATOM 930 C C . SER A 1 115 ? 2.097 1.137 23.314 1.00 96.06 115 SER A C 1
ATOM 932 O O . SER A 1 115 ? 2.764 0.104 23.159 1.00 96.06 115 SER A O 1
ATOM 934 N N . LEU A 1 116 ? 0.829 1.218 22.896 1.00 97.25 116 LEU A N 1
ATOM 935 C CA . LEU A 1 116 ? 0.103 0.137 22.227 1.00 97.25 116 LEU A CA 1
ATOM 936 C C . LEU A 1 116 ? 0.751 -0.241 20.887 1.00 97.25 116 LEU A C 1
ATOM 938 O O . LEU A 1 116 ? 0.956 -1.426 20.633 1.00 97.25 116 LEU A O 1
ATOM 942 N N . ARG A 1 117 ? 1.157 0.734 20.062 1.00 97.38 117 ARG A N 1
ATOM 943 C CA . ARG A 1 117 ? 1.896 0.499 18.809 1.00 97.38 117 ARG A CA 1
ATOM 944 C C . ARG A 1 117 ? 3.162 -0.314 19.069 1.00 97.38 117 ARG A C 1
ATOM 946 O O . ARG A 1 117 ? 3.447 -1.245 18.320 1.00 97.38 117 ARG A O 1
ATOM 953 N N . VAL A 1 118 ? 3.941 0.032 20.097 1.00 95.56 118 VAL A N 1
ATOM 954 C CA . VAL A 1 118 ? 5.163 -0.715 20.449 1.00 95.56 118 VAL A CA 1
ATOM 955 C C . VAL A 1 118 ? 4.821 -2.153 20.850 1.00 95.56 118 VAL A C 1
ATOM 957 O O . VAL A 1 118 ? 5.459 -3.083 20.363 1.00 95.56 118 VAL A O 1
ATOM 960 N N . SER A 1 119 ? 3.764 -2.344 21.642 1.00 94.19 119 SER A N 1
ATOM 961 C CA . SER A 1 119 ? 3.294 -3.677 22.050 1.00 94.19 119 SER A CA 1
ATOM 962 C C . SER A 1 119 ? 2.831 -4.522 20.851 1.00 94.19 119 SER A C 1
ATOM 964 O O . SER A 1 119 ? 3.238 -5.671 20.725 1.00 94.19 119 SER A O 1
ATOM 966 N N . LEU A 1 120 ? 2.074 -3.939 19.914 1.00 95.69 120 LEU A N 1
ATOM 967 C CA . LEU A 1 120 ? 1.600 -4.604 18.689 1.00 95.69 120 LEU A CA 1
ATOM 968 C C . LEU A 1 120 ? 2.718 -4.983 17.699 1.00 95.69 120 LEU A C 1
ATOM 970 O O . LEU A 1 120 ? 2.509 -5.873 16.881 1.00 95.69 120 LEU A O 1
ATOM 974 N N . ASN A 1 121 ? 3.872 -4.304 17.722 1.00 92.38 121 ASN A N 1
ATOM 975 C CA . ASN A 1 121 ? 5.006 -4.634 16.844 1.00 92.38 121 ASN A CA 1
ATOM 976 C C . ASN A 1 121 ? 5.967 -5.661 17.454 1.00 92.38 121 ASN A C 1
ATOM 978 O O . ASN A 1 121 ? 6.589 -6.415 16.708 1.00 92.38 121 ASN A O 1
ATOM 982 N N . ASN A 1 122 ? 6.134 -5.645 18.780 1.00 88.94 122 ASN A N 1
ATOM 983 C CA . ASN A 1 122 ? 7.208 -6.377 19.455 1.00 88.94 122 ASN A CA 1
ATOM 984 C C . ASN A 1 122 ? 6.729 -7.634 20.196 1.00 88.94 122 ASN A C 1
ATOM 986 O O . ASN A 1 122 ? 7.549 -8.509 20.471 1.00 88.94 122 ASN A O 1
ATOM 990 N N . ASN A 1 123 ? 5.439 -7.729 20.532 1.00 90.19 123 ASN A N 1
ATOM 991 C CA . ASN A 1 123 ? 4.885 -8.913 21.183 1.00 90.19 123 ASN A CA 1
ATOM 992 C C . ASN A 1 123 ? 4.476 -9.982 20.149 1.00 90.19 123 ASN A C 1
ATOM 994 O O . ASN A 1 123 ? 4.238 -9.651 18.985 1.00 90.19 123 ASN A O 1
ATOM 998 N N . PRO A 1 124 ? 4.359 -11.259 20.557 1.00 89.06 124 PRO A N 1
ATOM 999 C CA . PRO A 1 124 ? 3.934 -12.337 19.665 1.00 89.06 124 PRO A CA 1
ATOM 1000 C C . PRO A 1 124 ? 2.491 -12.180 19.148 1.00 89.06 124 PRO A C 1
ATOM 1002 O O . PRO A 1 124 ? 1.683 -11.439 19.715 1.00 89.06 124 PRO A O 1
ATOM 1005 N N . VAL A 1 125 ? 2.131 -12.918 18.095 1.00 91.62 125 VAL A N 1
ATOM 1006 C CA . VAL A 1 125 ? 0.789 -12.904 17.478 1.00 91.62 125 VAL A CA 1
ATOM 1007 C C . VAL A 1 125 ? -0.309 -13.288 18.472 1.00 91.62 125 VAL A C 1
ATOM 1009 O O . VAL A 1 125 ? -1.400 -12.731 18.402 1.00 91.62 125 VAL A O 1
ATOM 1012 N N . SER A 1 126 ? -0.028 -14.148 19.445 1.00 90.31 126 SER A N 1
ATOM 1013 C CA . SER A 1 126 ? -0.910 -14.511 20.555 1.00 90.31 126 SER A CA 1
ATOM 1014 C C . SER A 1 126 ? -1.284 -13.301 21.416 1.00 90.31 126 SER A C 1
ATOM 1016 O O . SER A 1 126 ? -2.427 -13.176 21.854 1.00 90.31 126 SER A O 1
ATOM 1018 N N . TRP A 1 127 ? -0.378 -12.334 21.594 1.00 94.12 127 TRP A N 1
ATOM 1019 C CA . TRP A 1 127 ? -0.698 -11.053 22.230 1.00 94.12 127 TRP A CA 1
ATOM 1020 C C . TRP A 1 127 ? -1.647 -10.223 21.357 1.00 94.12 127 TRP A C 1
ATOM 1022 O O . TRP A 1 127 ? -2.596 -9.631 21.870 1.00 94.12 127 TRP A O 1
ATOM 1032 N N . VAL A 1 128 ? -1.441 -10.221 20.035 1.00 95.62 128 VAL A N 1
ATOM 1033 C CA . VAL A 1 128 ? -2.327 -9.539 19.072 1.00 95.62 128 VAL A CA 1
ATOM 1034 C C . VAL A 1 128 ? -3.716 -10.192 19.027 1.00 95.62 128 VAL A C 1
ATOM 1036 O O . VAL A 1 128 ? -4.714 -9.482 18.954 1.00 95.62 128 VAL A O 1
ATOM 1039 N N . GLN A 1 129 ? -3.800 -11.519 19.154 1.00 94.31 129 GLN A N 1
ATOM 1040 C CA . GLN A 1 129 ? -5.052 -12.272 19.304 1.00 94.31 129 GLN A CA 1
ATOM 1041 C C . GLN A 1 129 ? -5.768 -11.946 20.621 1.00 94.31 129 GLN A C 1
ATOM 1043 O O . GLN A 1 129 ? -6.983 -11.786 20.625 1.00 94.31 129 GLN A O 1
ATOM 1048 N N . ASN A 1 130 ? -5.024 -11.777 21.720 1.00 94.50 130 ASN A N 1
ATOM 1049 C CA . ASN A 1 130 ? -5.573 -11.353 23.013 1.00 94.50 130 ASN A CA 1
ATOM 1050 C C . ASN A 1 130 ? -6.051 -9.887 23.027 1.00 94.50 130 ASN A C 1
ATOM 1052 O O . ASN A 1 130 ? -6.892 -9.534 23.849 1.00 94.50 130 ASN A O 1
ATOM 1056 N N . PHE A 1 131 ? -5.511 -9.023 22.159 1.00 97.06 131 PHE A N 1
ATOM 1057 C CA . PHE A 1 131 ? -6.058 -7.681 21.914 1.00 97.06 131 PHE A CA 1
ATOM 1058 C C . PHE A 1 131 ? -7.311 -7.756 21.030 1.00 97.06 131 PHE A C 1
ATOM 1060 O O . PHE A 1 131 ? -8.335 -7.145 21.332 1.00 97.06 131 PHE A O 1
ATOM 1067 N N . GLY A 1 132 ? -7.234 -8.579 19.985 1.00 95.31 132 GLY A N 1
ATOM 1068 C CA . GLY A 1 132 ? -8.377 -9.151 19.294 1.00 95.31 132 GLY A CA 1
ATOM 1069 C C . GLY A 1 132 ? -9.292 -8.169 18.564 1.00 95.31 132 GLY A C 1
ATOM 1070 O O . GLY A 1 132 ? -8.983 -6.991 18.362 1.00 95.31 132 GLY A O 1
ATOM 1071 N N . ASP A 1 133 ? -10.459 -8.683 18.183 1.00 96.56 133 ASP A N 1
ATOM 1072 C CA . ASP A 1 133 ? -11.529 -7.918 17.542 1.00 96.56 133 ASP A CA 1
ATOM 1073 C C . ASP A 1 133 ? -12.090 -6.823 18.475 1.00 96.56 133 ASP A C 1
ATOM 1075 O O . ASP A 1 133 ? -12.458 -5.743 18.020 1.00 96.56 133 ASP A O 1
ATOM 1079 N N . GLU A 1 134 ? -12.085 -7.056 19.792 1.00 97.00 134 GLU A N 1
ATOM 1080 C CA . GLU A 1 134 ? -12.506 -6.086 20.813 1.00 97.00 134 GLU A CA 1
ATOM 1081 C C . GLU A 1 134 ? -11.615 -4.833 20.821 1.00 97.00 134 GLU A C 1
ATOM 1083 O O . GLU A 1 134 ? -12.111 -3.706 20.733 1.00 97.00 134 GLU A O 1
ATOM 1088 N N . GLY A 1 135 ? -10.292 -5.019 20.863 1.00 97.38 135 GLY A N 1
ATOM 1089 C CA . GLY A 1 135 ? -9.325 -3.929 20.779 1.00 97.38 135 GLY A CA 1
ATOM 1090 C C . GLY A 1 135 ? -9.347 -3.219 19.423 1.00 97.38 135 GLY A C 1
ATOM 1091 O O . GLY A 1 135 ? -9.234 -1.991 19.368 1.00 97.38 135 GLY A O 1
ATOM 1092 N N . LEU A 1 136 ? -9.559 -3.962 18.329 1.00 98.19 136 LEU A N 1
ATOM 1093 C CA . LEU A 1 136 ? -9.740 -3.389 16.992 1.00 98.19 136 LEU A CA 1
ATOM 1094 C C . LEU A 1 136 ? -10.966 -2.464 16.934 1.00 98.19 136 LEU A C 1
ATOM 1096 O O . LEU A 1 136 ? -10.845 -1.328 16.475 1.00 98.19 136 LEU A O 1
ATOM 1100 N N . VAL A 1 137 ? -12.126 -2.910 17.425 1.00 97.81 137 VAL A N 1
ATOM 1101 C CA . VAL A 1 137 ? -13.360 -2.103 17.450 1.00 97.81 137 VAL A CA 1
ATOM 1102 C C . VAL A 1 137 ? -13.167 -0.820 18.262 1.00 97.81 137 VAL A C 1
ATOM 1104 O O . VAL A 1 137 ? -13.602 0.244 17.824 1.00 97.81 137 VAL A O 1
ATOM 1107 N N . LEU A 1 138 ? -12.461 -0.874 19.397 1.00 97.94 138 LEU A N 1
ATOM 1108 C CA . LEU A 1 138 ? -12.134 0.321 20.185 1.00 97.94 138 LEU A CA 1
ATOM 1109 C C . LEU A 1 138 ? -11.251 1.312 19.405 1.00 97.94 138 LEU A C 1
ATOM 1111 O O . LEU A 1 138 ? -11.565 2.502 19.367 1.00 97.94 138 LEU A O 1
ATOM 1115 N N . LEU A 1 139 ? -10.197 0.839 18.728 1.00 97.81 139 LEU A N 1
ATOM 1116 C CA . LEU A 1 139 ? -9.345 1.691 17.884 1.00 97.81 139 LEU A CA 1
ATOM 1117 C C . LEU A 1 139 ? -10.127 2.343 16.736 1.00 97.81 139 LEU A C 1
ATOM 1119 O O . LEU A 1 139 ? -9.979 3.543 16.502 1.00 97.81 139 LEU A O 1
ATOM 1123 N N . LEU A 1 140 ? -10.970 1.575 16.041 1.00 97.94 140 LEU A N 1
ATOM 1124 C CA . LEU A 1 140 ? -11.799 2.081 14.944 1.00 97.94 140 LEU A CA 1
ATOM 1125 C C . LEU A 1 140 ? -12.843 3.094 15.445 1.00 97.94 140 LEU A C 1
ATOM 1127 O O . LEU A 1 140 ? -13.032 4.134 14.819 1.00 97.94 140 LEU A O 1
ATOM 1131 N N . ASN A 1 141 ? -13.454 2.864 16.610 1.00 96.62 141 ASN A N 1
ATOM 1132 C CA . ASN A 1 141 ? -14.398 3.805 17.221 1.00 96.62 141 ASN A CA 1
ATOM 1133 C C . ASN A 1 141 ? -13.747 5.140 17.605 1.00 96.62 141 ASN A C 1
ATOM 1135 O O . ASN A 1 141 ? -14.333 6.194 17.360 1.00 96.62 141 ASN A O 1
ATOM 1139 N N . ILE A 1 142 ? -12.535 5.116 18.164 1.00 95.44 142 ILE A N 1
ATOM 1140 C CA . ILE A 1 142 ? -11.782 6.338 18.484 1.00 95.44 142 ILE A CA 1
ATOM 1141 C C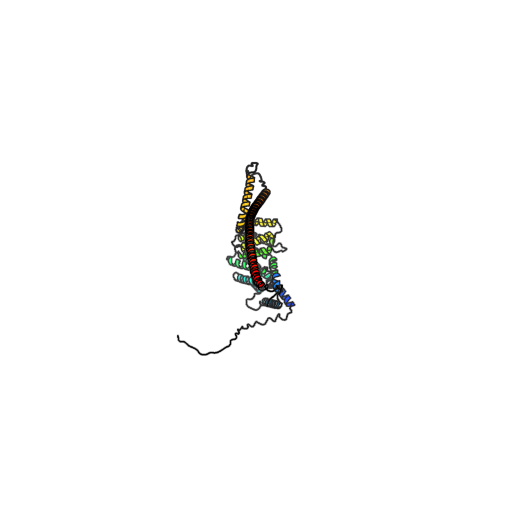 . ILE A 1 142 ? -11.361 7.057 17.191 1.00 95.44 142 ILE A C 1
ATOM 1143 O O . ILE A 1 142 ? -11.517 8.271 17.082 1.00 95.44 142 ILE A O 1
ATOM 1147 N N . MET A 1 143 ? -10.898 6.318 16.176 1.00 95.62 143 MET A N 1
ATOM 1148 C CA . MET A 1 143 ? -10.533 6.877 14.868 1.00 95.62 143 MET A CA 1
ATOM 1149 C C . MET A 1 143 ? -11.714 7.571 14.181 1.00 95.62 143 MET A C 1
ATOM 1151 O O . MET A 1 143 ? -11.554 8.672 13.658 1.00 95.62 143 MET A O 1
ATOM 1155 N N . ARG A 1 144 ? -12.896 6.948 14.233 1.00 95.25 144 ARG A N 1
ATOM 1156 C CA . ARG A 1 144 ? -14.162 7.492 13.736 1.00 95.25 144 ARG A CA 1
ATOM 1157 C C . ARG A 1 144 ? -14.522 8.804 14.433 1.00 95.25 144 ARG A C 1
ATOM 1159 O O . ARG A 1 144 ? -14.767 9.787 13.743 1.00 95.25 144 ARG A O 1
ATOM 1166 N N . LYS A 1 145 ? -14.480 8.845 15.773 1.00 93.12 145 LYS A N 1
ATOM 1167 C CA . LYS A 1 145 ? -14.737 10.067 16.561 1.00 93.12 145 LYS A CA 1
ATOM 1168 C C . LYS A 1 145 ? -13.817 11.212 16.128 1.00 93.12 145 LYS A C 1
ATOM 1170 O O . LYS A 1 145 ? -14.313 12.261 15.739 1.00 93.12 145 LYS A O 1
ATOM 1175 N N . ILE A 1 146 ? -12.509 10.963 16.042 1.00 91.88 146 ILE A N 1
ATOM 1176 C CA . ILE A 1 146 ? -11.516 11.952 15.578 1.00 91.88 146 ILE A CA 1
ATOM 1177 C C . ILE A 1 146 ? -11.779 12.421 14.128 1.00 91.88 146 ILE A C 1
ATOM 1179 O O . ILE A 1 146 ? -11.447 13.548 13.773 1.00 91.88 146 ILE A O 1
ATOM 1183 N N . GLN A 1 147 ? -12.359 11.573 13.271 1.00 92.00 147 GLN A N 1
ATOM 1184 C CA . GLN A 1 147 ? -12.732 11.920 11.889 1.00 92.00 147 GLN A CA 1
ATOM 1185 C C . GLN A 1 147 ? -14.089 12.639 11.763 1.00 92.00 147 GLN A C 1
ATOM 1187 O O . GLN A 1 147 ? -14.409 13.132 10.680 1.00 92.00 147 GLN A O 1
ATOM 1192 N N . GLU A 1 148 ? -14.903 12.662 12.819 1.00 89.44 148 GLU A N 1
ATOM 1193 C CA . GLU A 1 148 ? -16.224 13.311 12.872 1.00 89.44 148 GLU A CA 1
ATOM 1194 C C . GLU A 1 148 ? -16.186 14.621 13.671 1.00 89.44 148 GLU A C 1
ATOM 1196 O O . GLU A 1 148 ? -16.933 15.556 13.369 1.00 89.44 148 GLU A O 1
ATOM 1201 N N . GLU A 1 149 ? -15.281 14.723 14.646 1.00 84.06 149 GLU A N 1
ATOM 1202 C CA . GLU A 1 149 ? -15.005 15.936 15.411 1.00 84.06 149 GLU A CA 1
ATOM 1203 C C . GLU A 1 149 ? -14.445 17.042 14.493 1.00 84.06 149 GLU A C 1
ATOM 1205 O O . GLU A 1 149 ? -13.302 17.014 14.033 1.00 84.06 149 GLU A O 1
ATOM 1210 N N . LYS A 1 150 ? -15.269 18.068 14.240 1.00 63.69 150 LYS A N 1
ATOM 1211 C CA . LYS A 1 150 ? -14.885 19.320 13.558 1.00 63.69 150 LYS A CA 1
ATOM 1212 C C . LYS A 1 150 ? -14.113 20.230 14.517 1.00 63.69 150 LYS A C 1
ATOM 1214 O O . LYS A 1 150 ? -14.570 21.320 14.849 1.00 63.69 150 LYS A O 1
ATOM 1219 N N . ASP A 1 151 ? -12.995 19.721 15.017 1.00 60.44 151 ASP A N 1
ATOM 1220 C CA . ASP A 1 151 ? -12.351 20.241 16.217 1.00 60.44 151 ASP A CA 1
ATOM 1221 C C . ASP A 1 151 ? -11.604 21.570 15.996 1.00 60.44 151 ASP A C 1
ATOM 1223 O O . ASP A 1 151 ? -11.047 21.839 14.926 1.00 60.44 151 ASP A O 1
ATOM 1227 N N . GLU A 1 152 ? -11.565 22.397 17.041 1.00 50.59 152 GLU A N 1
ATOM 1228 C CA . GLU A 1 152 ? -10.985 23.749 17.026 1.00 50.59 152 GLU A CA 1
ATOM 1229 C C . GLU A 1 152 ? -9.438 23.708 16.997 1.00 50.59 152 GLU A C 1
ATOM 1231 O O . GLU A 1 152 ? -8.778 24.651 16.552 1.00 50.59 152 GLU A O 1
ATOM 1236 N N . TYR A 1 153 ? -8.850 22.566 17.386 1.00 55.06 153 TYR A N 1
ATOM 1237 C CA . TYR A 1 153 ? -7.404 22.317 17.462 1.00 55.06 153 TYR A CA 1
ATOM 1238 C C . TYR A 1 153 ? -6.948 21.131 16.578 1.00 55.06 153 TYR A C 1
ATOM 1240 O O . TYR A 1 153 ? -6.474 20.107 17.084 1.00 55.06 153 TYR A O 1
ATOM 1248 N N . PRO A 1 154 ? -6.978 21.261 15.234 1.00 68.44 154 PRO A N 1
ATOM 1249 C CA . PRO A 1 154 ? -6.820 20.141 14.292 1.00 68.44 154 PRO A CA 1
ATOM 1250 C C . PRO A 1 154 ? -5.512 19.335 14.417 1.00 68.44 154 PRO A C 1
ATOM 1252 O O . PRO A 1 154 ? -5.439 18.187 13.980 1.00 68.44 154 PRO A O 1
ATOM 1255 N N . ASN A 1 155 ? -4.460 19.905 15.011 1.00 77.69 155 ASN A N 1
ATOM 1256 C CA . ASN A 1 155 ? -3.140 19.278 15.081 1.00 77.69 155 ASN A CA 1
ATOM 1257 C C . ASN A 1 155 ? -3.027 18.118 16.089 1.00 77.69 155 ASN A C 1
ATOM 1259 O O . ASN A 1 155 ? -2.129 17.291 15.918 1.00 77.69 155 ASN A O 1
ATOM 1263 N N . MET A 1 156 ? -3.861 18.045 17.137 1.00 85.44 156 MET A N 1
ATOM 1264 C CA . MET A 1 156 ? -3.771 16.943 18.113 1.00 85.44 156 MET A CA 1
ATOM 1265 C C . MET A 1 156 ? -4.543 15.707 17.638 1.00 85.44 156 MET A C 1
ATOM 1267 O O . MET A 1 156 ? -3.975 14.611 17.612 1.00 85.44 156 MET A O 1
ATOM 1271 N N . GLY A 1 157 ? -5.774 15.894 17.149 1.00 87.06 157 GLY A N 1
ATOM 1272 C CA . GLY A 1 157 ? -6.566 14.833 16.521 1.00 87.06 157 GLY A CA 1
ATOM 1273 C C . GLY A 1 157 ? -5.807 14.139 15.385 1.00 87.06 157 GLY A C 1
ATOM 1274 O O . GLY A 1 157 ? -5.663 12.920 15.398 1.00 87.06 157 GLY A O 1
ATOM 1275 N N . MET A 1 158 ? -5.182 14.899 14.474 1.00 90.38 158 MET A N 1
ATOM 1276 C CA . MET A 1 158 ? -4.374 14.331 13.378 1.00 90.38 158 MET A CA 1
ATOM 1277 C C . MET A 1 158 ? -3.174 13.490 13.851 1.00 90.38 158 MET A C 1
ATOM 1279 O O . MET A 1 158 ? -2.811 12.520 13.183 1.00 90.38 158 MET A O 1
ATOM 1283 N N . LYS A 1 159 ? -2.551 13.819 14.994 1.00 93.31 159 LYS A N 1
ATOM 1284 C CA . LYS A 1 159 ? -1.474 12.993 15.573 1.00 93.31 159 LYS A CA 1
ATOM 1285 C C . LYS A 1 159 ? -2.019 11.675 16.109 1.00 93.31 159 LYS A C 1
ATOM 1287 O O . LYS A 1 159 ? -1.464 10.628 15.788 1.00 93.31 159 LYS A O 1
ATOM 1292 N N . CYS A 1 160 ? -3.112 11.729 16.870 1.00 94.75 160 CYS A N 1
ATOM 1293 C CA . CYS A 1 160 ? -3.771 10.538 17.404 1.00 94.75 160 CYS A CA 1
ATOM 1294 C C . CYS A 1 160 ? -4.269 9.634 16.266 1.00 94.75 160 CYS A C 1
ATOM 1296 O O . CYS A 1 160 ? -4.012 8.435 16.281 1.00 94.75 160 CYS A O 1
ATOM 1298 N N . GLN A 1 161 ? -4.870 10.211 15.221 1.00 95.50 161 GLN A N 1
ATOM 1299 C CA . GLN A 1 161 ? -5.294 9.495 14.016 1.00 95.50 161 GLN A CA 1
ATOM 1300 C C . GLN A 1 161 ? -4.121 8.793 13.311 1.00 95.50 161 GLN A C 1
ATOM 1302 O O . GLN A 1 161 ? -4.235 7.615 12.969 1.00 95.50 161 GLN A O 1
ATOM 1307 N N . HIS A 1 162 ? -2.978 9.470 13.122 1.00 96.94 162 HIS A N 1
ATOM 1308 C CA . HIS A 1 162 ? -1.797 8.827 12.528 1.00 96.94 162 HIS A CA 1
ATOM 1309 C C . HIS A 1 162 ? -1.277 7.698 13.421 1.00 96.94 162 HIS A C 1
ATOM 1311 O O . HIS A 1 162 ? -0.903 6.638 12.921 1.00 96.94 162 HIS A O 1
ATOM 1317 N N . GLU A 1 163 ? -1.298 7.875 14.738 1.00 97.81 163 GLU A N 1
ATOM 1318 C CA . GLU A 1 163 ? -0.864 6.828 15.657 1.00 97.81 163 GLU A CA 1
ATOM 1319 C C . GLU A 1 163 ? -1.800 5.608 15.642 1.00 97.81 163 GLU A C 1
ATOM 1321 O O . GLU A 1 163 ? -1.310 4.480 15.601 1.00 97.81 163 GLU A O 1
ATOM 1326 N N . ILE A 1 164 ? -3.119 5.799 15.507 1.00 98.06 164 ILE A N 1
ATOM 1327 C CA . ILE A 1 164 ? -4.062 4.694 15.256 1.00 98.06 164 ILE A CA 1
ATOM 1328 C C . ILE A 1 164 ? -3.739 3.991 13.931 1.00 98.06 164 ILE A C 1
ATOM 1330 O O . ILE A 1 164 ? -3.667 2.765 13.905 1.00 98.06 164 ILE A O 1
ATOM 1334 N N . VAL A 1 165 ? -3.456 4.721 12.844 1.00 98.44 165 VAL A N 1
ATOM 1335 C CA . VAL A 1 165 ? -3.022 4.110 11.568 1.00 98.44 165 VAL A CA 1
ATOM 1336 C C . VAL A 1 165 ? -1.746 3.271 11.751 1.00 98.44 165 VAL A C 1
ATOM 1338 O O . VAL A 1 165 ? -1.635 2.192 11.165 1.00 98.44 165 VAL A O 1
ATOM 1341 N N . ARG A 1 166 ? -0.798 3.699 12.598 1.00 98.44 166 ARG A N 1
ATOM 1342 C CA . ARG A 1 166 ? 0.394 2.898 12.938 1.00 98.44 166 ARG A CA 1
ATOM 1343 C C . ARG A 1 166 ? 0.060 1.662 13.780 1.00 98.44 166 ARG A C 1
ATOM 1345 O O . ARG A 1 166 ? 0.663 0.615 13.543 1.00 98.44 166 ARG A O 1
ATOM 1352 N N . CYS A 1 167 ? -0.892 1.747 14.710 1.00 98.50 167 CYS A N 1
ATOM 1353 C CA . CYS A 1 167 ? -1.410 0.587 15.443 1.00 98.50 167 CYS A CA 1
ATOM 1354 C C . CYS A 1 167 ? -2.075 -0.418 14.492 1.00 98.50 167 CYS A C 1
ATOM 1356 O O . CYS A 1 167 ? -1.713 -1.591 14.501 1.00 98.50 167 CYS A O 1
ATOM 1358 N N . LEU A 1 168 ? -2.971 0.039 13.610 1.00 98.44 168 LEU A N 1
ATOM 1359 C CA . LEU A 1 168 ? -3.642 -0.796 12.606 1.00 98.44 168 LEU A CA 1
ATOM 1360 C C . LEU A 1 168 ? -2.636 -1.467 11.657 1.00 98.44 168 LEU A C 1
ATOM 1362 O O . LEU A 1 168 ? -2.771 -2.647 11.348 1.00 98.44 168 LEU A O 1
ATOM 1366 N N . LYS A 1 169 ? -1.582 -0.750 11.247 1.00 97.62 169 LYS A N 1
ATOM 1367 C CA . LYS A 1 169 ? -0.472 -1.294 10.447 1.00 97.62 169 LYS A CA 1
ATOM 1368 C C . LYS A 1 169 ? 0.271 -2.431 11.153 1.00 97.62 169 LYS A C 1
ATOM 1370 O O . LYS A 1 169 ? 0.609 -3.417 10.506 1.00 97.62 169 LYS A O 1
ATOM 1375 N N . ALA A 1 170 ? 0.530 -2.296 12.453 1.00 97.50 170 ALA A N 1
ATOM 1376 C CA . ALA A 1 170 ? 1.172 -3.336 13.255 1.00 97.50 170 ALA A CA 1
ATOM 1377 C C . ALA A 1 170 ? 0.238 -4.541 13.463 1.00 97.50 170 ALA A C 1
ATOM 1379 O O . ALA A 1 170 ? 0.628 -5.682 13.227 1.00 97.50 170 ALA A O 1
ATOM 1380 N N . PHE A 1 171 ? -1.026 -4.276 13.803 1.00 98.00 171 PHE A N 1
ATOM 1381 C CA . PHE A 1 171 ? -2.074 -5.280 13.983 1.00 98.00 171 PHE A CA 1
ATOM 1382 C C . PHE A 1 171 ? -2.294 -6.124 12.713 1.00 98.00 171 PHE A C 1
ATOM 1384 O O . PHE A 1 171 ? -2.309 -7.350 12.789 1.00 98.00 171 PHE A O 1
ATOM 1391 N N . MET A 1 172 ? -2.369 -5.496 11.533 1.00 96.69 172 MET A N 1
ATOM 1392 C CA . MET A 1 172 ? -2.512 -6.176 10.234 1.00 96.69 172 MET A CA 1
ATOM 1393 C C . MET A 1 172 ? -1.260 -6.921 9.745 1.00 96.69 172 MET A C 1
ATOM 1395 O O . MET A 1 172 ? -1.335 -7.629 8.744 1.00 96.69 172 MET A O 1
ATOM 1399 N N . ASN A 1 173 ? -0.105 -6.793 10.406 1.00 95.00 173 ASN A N 1
ATOM 1400 C CA . ASN A 1 173 ? 1.153 -7.393 9.939 1.00 95.00 173 ASN A CA 1
ATOM 1401 C C . ASN A 1 173 ? 1.185 -8.937 10.056 1.00 95.00 173 ASN A C 1
ATOM 1403 O O . ASN A 1 173 ? 2.168 -9.570 9.682 1.00 95.00 173 ASN A O 1
ATOM 1407 N N . ASN A 1 174 ? 0.125 -9.557 10.580 1.00 93.56 174 ASN A N 1
ATOM 1408 C CA . ASN A 1 174 ? -0.046 -11.002 10.724 1.00 93.56 174 ASN A CA 1
ATOM 1409 C C . ASN A 1 174 ? -1.414 -11.449 10.169 1.00 93.56 174 ASN A C 1
ATOM 1411 O O . ASN A 1 174 ? -2.339 -10.648 10.020 1.00 93.56 174 ASN A O 1
ATOM 1415 N N . LYS A 1 175 ? -1.566 -12.754 9.900 1.00 91.94 175 LYS A N 1
ATOM 1416 C CA . LYS A 1 175 ? -2.789 -13.320 9.293 1.00 91.94 175 LYS A CA 1
ATOM 1417 C C . LYS A 1 175 ? -4.064 -13.073 10.111 1.00 91.94 175 LYS A C 1
ATOM 1419 O O . LYS A 1 175 ? -5.122 -12.895 9.513 1.00 91.94 175 LYS A O 1
ATOM 1424 N N . TYR A 1 176 ? -3.981 -13.084 11.445 1.00 95.00 176 TYR A N 1
ATOM 1425 C CA . TYR A 1 176 ? -5.148 -12.880 12.308 1.00 95.00 176 TYR A CA 1
ATOM 1426 C C . TYR A 1 176 ? -5.660 -11.440 12.199 1.00 95.00 176 TYR A C 1
ATOM 1428 O O . TYR A 1 176 ? -6.810 -11.230 11.815 1.00 95.00 176 TYR A O 1
ATOM 1436 N N . GLY A 1 177 ? -4.797 -10.452 12.447 1.00 95.88 177 GLY A N 1
ATOM 1437 C CA . GLY A 1 177 ? -5.203 -9.048 12.429 1.00 95.88 177 GLY A CA 1
ATOM 1438 C C . GLY A 1 177 ? -5.582 -8.538 11.035 1.00 95.88 177 GLY A C 1
ATOM 1439 O O . GLY A 1 177 ? -6.482 -7.709 10.912 1.00 95.88 177 GLY A O 1
ATOM 1440 N N . LEU A 1 178 ? -4.980 -9.084 9.969 1.00 95.00 178 LEU A N 1
ATOM 1441 C CA . LEU A 1 178 ? -5.432 -8.829 8.598 1.00 95.00 178 LEU A CA 1
ATOM 1442 C C . LEU A 1 178 ? -6.863 -9.349 8.372 1.00 95.00 178 LEU A C 1
ATOM 1444 O O . LEU A 1 178 ? -7.707 -8.608 7.875 1.00 95.00 178 LEU A O 1
ATOM 1448 N N . LYS A 1 179 ? -7.165 -10.592 8.779 1.00 94.75 179 LYS A N 1
ATOM 1449 C CA . LYS A 1 179 ? -8.515 -11.168 8.653 1.00 94.75 179 LYS A CA 1
ATOM 1450 C C . LYS A 1 179 ? -9.554 -10.362 9.443 1.00 94.75 179 LYS A C 1
ATOM 1452 O O . LYS A 1 179 ? -10.608 -10.043 8.893 1.00 94.75 179 LYS A O 1
ATOM 1457 N N . ALA A 1 180 ? -9.247 -10.020 10.695 1.00 96.75 180 ALA A N 1
ATOM 1458 C CA . ALA A 1 180 ? -10.102 -9.199 11.553 1.00 96.75 180 ALA A CA 1
ATOM 1459 C C . ALA A 1 180 ? -10.414 -7.837 10.903 1.00 96.75 180 ALA A C 1
ATOM 1461 O O . ALA A 1 180 ? -11.576 -7.449 10.783 1.00 96.75 180 ALA A O 1
ATOM 1462 N N . MET A 1 181 ? -9.394 -7.155 10.367 1.00 96.31 181 MET A N 1
ATOM 1463 C CA . MET A 1 181 ? -9.569 -5.866 9.688 1.00 96.31 181 MET A CA 1
ATOM 1464 C C . MET A 1 181 ? -10.420 -5.955 8.410 1.00 96.31 181 MET A C 1
ATOM 1466 O O . MET A 1 181 ? -11.204 -5.049 8.146 1.00 96.31 181 MET A O 1
ATOM 1470 N N . LEU A 1 182 ? -10.301 -7.036 7.628 1.00 94.69 182 LEU A N 1
ATOM 1471 C CA . LEU A 1 182 ? -11.091 -7.239 6.400 1.00 94.69 182 LEU A CA 1
ATOM 1472 C C . LEU A 1 182 ? -12.546 -7.662 6.668 1.00 94.69 182 LEU A C 1
ATOM 1474 O O . LEU A 1 182 ? -13.422 -7.396 5.839 1.00 94.69 182 LEU A O 1
ATOM 1478 N N . THR A 1 183 ? -12.787 -8.308 7.814 1.00 94.69 183 THR A N 1
ATOM 1479 C CA . THR A 1 183 ? -14.122 -8.707 8.299 1.00 94.69 183 THR A CA 1
ATOM 1480 C C . THR A 1 183 ? -14.865 -7.528 8.939 1.00 94.69 183 THR A C 1
ATOM 1482 O O . THR A 1 183 ? -16.092 -7.477 8.897 1.00 94.69 183 THR A O 1
ATOM 1485 N N . SER A 1 184 ? -14.143 -6.548 9.493 1.00 95.19 184 SER A N 1
ATOM 1486 C CA . SER A 1 184 ? -14.730 -5.292 9.967 1.00 95.19 184 SER A CA 1
ATOM 1487 C C . SER A 1 184 ? -15.341 -4.494 8.811 1.00 95.19 184 SER A C 1
ATOM 1489 O O . SER A 1 184 ? -14.646 -4.125 7.861 1.00 95.19 184 SER A O 1
ATOM 1491 N N . ALA A 1 185 ? -16.632 -4.166 8.921 1.00 93.31 185 ALA A N 1
ATOM 1492 C CA . ALA A 1 185 ? -17.342 -3.342 7.941 1.00 93.31 185 ALA A CA 1
ATOM 1493 C C . ALA A 1 185 ? -16.713 -1.946 7.774 1.00 93.31 185 ALA A C 1
ATOM 1495 O O . ALA A 1 185 ? -16.724 -1.381 6.686 1.00 93.31 185 ALA A O 1
ATOM 1496 N N . GLU A 1 186 ? -16.116 -1.404 8.839 1.00 94.06 186 GLU A N 1
ATOM 1497 C CA . GLU A 1 186 ? -15.640 -0.016 8.879 1.00 94.06 186 GLU A CA 1
ATOM 1498 C C . GLU A 1 186 ? -14.116 0.113 8.788 1.00 94.06 186 GLU A C 1
ATOM 1500 O O . GLU A 1 186 ? -13.599 1.220 8.649 1.00 94.06 186 GLU A O 1
ATOM 1505 N N . GLY A 1 187 ? -13.382 -1.005 8.799 1.00 96.19 187 GLY A N 1
ATOM 1506 C CA . GLY A 1 187 ? -11.922 -1.004 8.700 1.00 96.19 187 GLY A CA 1
ATOM 1507 C C . GLY A 1 187 ? -11.414 -0.309 7.430 1.00 96.19 187 GLY A C 1
ATOM 1508 O O . GLY A 1 187 ? -10.575 0.591 7.504 1.00 96.19 187 GLY A O 1
ATOM 1509 N N . ILE A 1 188 ? -11.948 -0.685 6.263 1.00 97.44 188 ILE A N 1
ATOM 1510 C CA . ILE A 1 188 ? -11.576 -0.070 4.978 1.00 97.44 188 ILE A CA 1
ATOM 1511 C C . ILE A 1 188 ? -12.092 1.384 4.874 1.00 97.44 188 ILE A C 1
ATOM 1513 O O . ILE A 1 188 ? -11.261 2.259 4.614 1.00 97.44 188 ILE A O 1
ATOM 1517 N N . PRO A 1 189 ? -13.382 1.700 5.135 1.00 97.56 189 PRO A N 1
ATOM 1518 C CA . PRO A 1 189 ? -13.879 3.080 5.128 1.00 97.56 189 PRO A CA 1
ATOM 1519 C C . PRO A 1 189 ? -13.094 4.054 6.018 1.00 97.56 189 PRO A C 1
ATOM 1521 O O . PRO A 1 189 ? -12.747 5.147 5.572 1.00 97.56 189 PRO A O 1
ATOM 1524 N N . LEU A 1 190 ? -12.743 3.672 7.252 1.00 98.00 190 LEU A N 1
ATOM 1525 C CA . LEU A 1 190 ? -11.999 4.552 8.163 1.00 98.00 190 LEU A CA 1
ATOM 1526 C C . LEU A 1 190 ? -10.550 4.784 7.698 1.00 98.00 190 LEU A C 1
ATOM 1528 O O . LEU A 1 190 ? -10.035 5.897 7.842 1.00 98.00 190 LEU A O 1
ATOM 1532 N N . LEU A 1 191 ? -9.907 3.786 7.074 1.00 98.25 191 LEU A N 1
ATOM 1533 C CA . LEU A 1 191 ? -8.615 3.977 6.401 1.00 98.25 191 LEU A CA 1
ATOM 1534 C C . LEU A 1 191 ? -8.737 4.935 5.209 1.00 98.25 191 LEU A C 1
ATOM 1536 O O . LEU A 1 191 ? -7.909 5.833 5.077 1.00 98.25 191 LEU A O 1
ATOM 1540 N N . VAL A 1 192 ? -9.768 4.801 4.372 1.00 98.19 192 VAL A N 1
ATOM 1541 C CA . VAL A 1 192 ? -10.018 5.722 3.248 1.00 98.19 192 VAL A CA 1
ATOM 1542 C C . VAL A 1 192 ? -10.224 7.160 3.740 1.00 98.19 192 VAL A C 1
ATOM 1544 O O . VAL A 1 192 ? -9.567 8.076 3.243 1.00 98.19 192 VAL A O 1
ATOM 1547 N N . ARG A 1 193 ? -11.008 7.359 4.808 1.00 96.31 193 ARG A N 1
ATOM 1548 C CA . ARG A 1 193 ? -11.175 8.652 5.505 1.00 96.31 193 ARG A CA 1
ATOM 1549 C C . ARG A 1 193 ? -9.870 9.233 6.080 1.00 96.31 193 ARG A C 1
ATOM 1551 O O . ARG A 1 193 ? -9.836 10.388 6.500 1.00 96.31 193 ARG A O 1
ATOM 1558 N N . ALA A 1 194 ? -8.780 8.463 6.140 1.00 96.75 194 ALA A N 1
ATOM 1559 C CA . ALA A 1 194 ? -7.454 8.928 6.558 1.00 96.75 194 ALA A CA 1
ATOM 1560 C C . ALA A 1 194 ? -6.513 9.282 5.382 1.00 96.75 194 ALA A C 1
ATOM 1562 O O . ALA A 1 194 ? -5.361 9.668 5.610 1.00 96.75 194 ALA A O 1
ATOM 1563 N N . ILE A 1 195 ? -6.979 9.220 4.126 1.00 97.19 195 ILE A N 1
ATOM 1564 C CA . ILE A 1 195 ? -6.245 9.716 2.948 1.00 97.19 195 ILE A CA 1
ATOM 1565 C C . ILE A 1 195 ? -6.233 11.259 2.969 1.00 97.19 195 ILE A C 1
ATOM 1567 O O . ILE A 1 195 ? -7.031 11.926 2.317 1.00 97.19 195 ILE A O 1
ATOM 1571 N N . ASN A 1 196 ? -5.312 11.846 3.740 1.00 93.88 196 ASN A N 1
ATOM 1572 C CA . ASN A 1 196 ? -5.252 13.291 3.971 1.00 93.88 196 ASN A CA 1
ATOM 1573 C C . ASN A 1 196 ? -3.936 13.927 3.457 1.00 93.88 196 ASN A C 1
ATOM 1575 O O . ASN A 1 196 ? -2.907 13.843 4.137 1.00 93.88 196 ASN A O 1
ATOM 1579 N N . PRO A 1 197 ? -3.952 14.663 2.324 1.00 94.06 197 PRO A N 1
ATOM 1580 C CA . PRO A 1 197 ? -2.771 15.340 1.766 1.00 94.06 197 PRO A CA 1
ATOM 1581 C C . PRO A 1 197 ? -2.161 16.444 2.645 1.00 94.06 197 PRO A C 1
ATOM 1583 O O . PRO A 1 197 ? -1.071 16.937 2.337 1.00 94.06 197 PRO A O 1
ATOM 1586 N N . ARG A 1 198 ? -2.847 16.863 3.721 1.00 91.75 198 ARG A N 1
ATOM 1587 C CA . ARG A 1 198 ? -2.312 17.792 4.734 1.00 91.75 198 ARG A CA 1
ATOM 1588 C C . ARG A 1 198 ? -1.368 17.095 5.720 1.00 91.75 198 ARG A C 1
ATOM 1590 O O . ARG A 1 198 ? -0.540 17.772 6.319 1.00 91.75 198 ARG A O 1
ATOM 1597 N N . VAL A 1 199 ? -1.432 15.763 5.837 1.00 93.69 199 VAL A N 1
ATOM 1598 C CA . VAL A 1 199 ? -0.580 14.947 6.722 1.00 93.69 199 VAL A CA 1
ATOM 1599 C C . VAL A 1 199 ? 0.165 13.878 5.896 1.00 93.69 199 VAL A C 1
ATOM 1601 O O . VAL A 1 199 ? -0.175 12.694 5.953 1.00 93.69 199 VAL A O 1
ATOM 1604 N N . PRO A 1 200 ? 1.204 14.257 5.115 1.00 95.56 200 PRO A N 1
ATOM 1605 C CA . PRO A 1 200 ? 1.852 13.373 4.139 1.00 95.56 200 PRO A CA 1
ATOM 1606 C C . PRO A 1 200 ? 2.311 12.018 4.683 1.00 95.56 200 PRO A C 1
ATOM 1608 O O . PRO A 1 200 ? 2.180 11.009 3.998 1.00 95.56 200 PRO A O 1
ATOM 1611 N N . HIS A 1 201 ? 2.842 11.975 5.908 1.00 95.94 201 HIS A N 1
ATOM 1612 C CA . HIS A 1 201 ? 3.342 10.731 6.497 1.00 95.94 201 HIS A CA 1
ATOM 1613 C C . HIS A 1 201 ? 2.215 9.753 6.859 1.00 95.94 201 HIS A C 1
ATOM 1615 O O . HIS A 1 201 ? 2.383 8.555 6.654 1.00 95.94 201 HIS A O 1
ATOM 1621 N N . MET A 1 202 ? 1.065 10.252 7.328 1.00 97.12 202 MET A N 1
ATOM 1622 C CA . MET A 1 202 ? -0.121 9.423 7.566 1.00 97.12 202 MET A CA 1
ATOM 1623 C C . MET A 1 202 ? -0.669 8.896 6.248 1.00 97.12 202 MET A C 1
ATOM 1625 O O . MET A 1 202 ? -0.866 7.694 6.103 1.00 97.12 202 MET A O 1
ATOM 1629 N N . MET A 1 203 ? -0.816 9.777 5.256 1.00 97.94 203 MET A N 1
ATOM 1630 C CA . MET A 1 203 ? -1.293 9.390 3.933 1.00 97.94 203 MET A CA 1
ATOM 1631 C C . MET A 1 203 ? -0.384 8.330 3.284 1.00 97.94 203 MET A C 1
ATOM 1633 O O . MET A 1 203 ? -0.909 7.394 2.696 1.00 97.94 203 MET A O 1
ATOM 1637 N N . VAL A 1 204 ? 0.948 8.399 3.450 1.00 98.25 204 VAL A N 1
ATOM 1638 C CA . VAL A 1 204 ? 1.889 7.346 3.000 1.00 98.25 204 VAL A CA 1
ATOM 1639 C C . VAL A 1 204 ? 1.611 5.988 3.648 1.00 98.25 204 VAL A C 1
ATOM 1641 O O . VAL A 1 204 ? 1.666 4.975 2.951 1.00 98.25 204 VAL A O 1
ATOM 1644 N N . ASP A 1 205 ? 1.349 5.937 4.957 1.00 98.19 205 ASP A N 1
ATOM 1645 C CA . ASP A 1 205 ? 1.017 4.679 5.635 1.00 98.19 205 ASP A CA 1
ATOM 1646 C C . ASP A 1 205 ? -0.346 4.143 5.156 1.00 98.19 205 ASP A C 1
ATOM 1648 O O . ASP A 1 205 ? -0.445 2.972 4.791 1.00 98.19 205 ASP A O 1
ATOM 1652 N N . VAL A 1 206 ? -1.359 5.010 5.055 1.00 98.56 206 VAL A N 1
ATOM 1653 C CA . VAL A 1 206 ? -2.716 4.667 4.592 1.00 98.56 206 VAL A CA 1
ATOM 1654 C C . VAL A 1 206 ? -2.721 4.116 3.164 1.00 98.56 206 VAL A C 1
ATOM 1656 O O . VAL A 1 206 ? -3.214 3.012 2.941 1.00 98.56 206 VAL A O 1
ATOM 1659 N N . VAL A 1 207 ? -2.150 4.831 2.186 1.00 98.38 207 VAL A N 1
ATOM 1660 C CA . VAL A 1 207 ? -2.189 4.383 0.780 1.00 98.38 207 VAL A CA 1
ATOM 1661 C C . VAL A 1 207 ? -1.407 3.087 0.570 1.00 98.38 207 VAL A C 1
ATOM 1663 O O . VAL A 1 207 ? -1.785 2.288 -0.283 1.00 98.38 207 VAL A O 1
ATOM 1666 N N . LYS A 1 208 ? -0.366 2.822 1.373 1.00 97.88 208 LYS A N 1
ATOM 1667 C CA . LYS A 1 208 ? 0.356 1.539 1.362 1.00 97.88 208 LYS A CA 1
ATOM 1668 C C . LYS A 1 208 ? -0.491 0.390 1.905 1.00 97.88 208 LYS A C 1
ATOM 1670 O O . LYS A 1 208 ? -0.476 -0.683 1.308 1.00 97.88 208 LYS A O 1
ATOM 1675 N N . LEU A 1 209 ? -1.231 0.612 2.993 1.00 98.12 209 LEU A N 1
ATOM 1676 C CA . LEU A 1 209 ? -2.162 -0.379 3.542 1.00 98.12 209 LEU A CA 1
ATOM 1677 C C . LEU A 1 209 ? -3.274 -0.702 2.539 1.00 98.12 209 LEU A C 1
ATOM 1679 O O . LEU A 1 209 ? -3.474 -1.866 2.207 1.00 98.12 209 LEU A O 1
ATOM 1683 N N . LEU A 1 210 ? -3.923 0.322 1.977 1.00 98.38 210 LEU A N 1
ATOM 1684 C CA . LEU A 1 210 ? -4.961 0.144 0.958 1.00 98.38 210 LEU A CA 1
ATOM 1685 C C . LEU A 1 210 ? -4.417 -0.530 -0.313 1.00 98.38 210 LEU A C 1
ATOM 1687 O O . LEU A 1 210 ? -5.080 -1.401 -0.867 1.00 98.38 210 LEU A O 1
ATOM 1691 N N . SER A 1 211 ? -3.185 -0.212 -0.736 1.00 97.88 211 SER A N 1
ATOM 1692 C CA . SER A 1 211 ? -2.527 -0.897 -1.862 1.00 97.88 211 SER A CA 1
ATOM 1693 C C . SER A 1 211 ? -2.336 -2.391 -1.590 1.00 97.88 211 SER A C 1
ATOM 1695 O O . SER A 1 211 ? -2.600 -3.210 -2.467 1.00 97.88 211 SER A O 1
ATOM 1697 N N . ALA A 1 212 ? -1.887 -2.754 -0.384 1.00 96.44 212 ALA A N 1
ATOM 1698 C CA . ALA A 1 212 ? -1.711 -4.150 0.010 1.00 96.44 212 ALA A CA 1
ATOM 1699 C C . ALA A 1 212 ? -3.054 -4.901 0.061 1.00 96.44 212 ALA A C 1
ATOM 1701 O O . ALA A 1 212 ? -3.131 -6.029 -0.417 1.00 96.44 212 ALA A O 1
ATOM 1702 N N . ILE A 1 213 ? -4.114 -4.252 0.559 1.00 96.25 213 ILE A N 1
ATOM 1703 C CA . ILE A 1 213 ? -5.485 -4.787 0.574 1.00 96.25 213 ILE A CA 1
ATOM 1704 C C . ILE A 1 213 ? -6.006 -5.029 -0.853 1.00 96.25 213 ILE A C 1
ATOM 1706 O O . ILE A 1 213 ? -6.549 -6.094 -1.120 1.00 96.25 213 ILE A O 1
ATOM 1710 N N . CYS A 1 214 ? -5.792 -4.095 -1.788 1.00 95.75 214 CYS A N 1
ATOM 1711 C CA . CYS A 1 214 ? -6.215 -4.252 -3.187 1.00 95.75 214 CYS A CA 1
ATOM 1712 C C . CYS A 1 214 ? -5.498 -5.411 -3.906 1.00 95.75 214 CYS A C 1
ATOM 1714 O O . CYS A 1 214 ? -6.097 -6.111 -4.721 1.00 95.75 214 CYS A O 1
ATOM 1716 N N . ILE A 1 215 ? -4.198 -5.589 -3.640 1.00 93.81 215 ILE A N 1
ATOM 1717 C CA . ILE A 1 215 ? -3.360 -6.611 -4.292 1.00 93.81 215 ILE A CA 1
ATOM 1718 C C . ILE A 1 215 ? -3.642 -8.016 -3.740 1.00 93.81 215 ILE A C 1
ATOM 1720 O O . ILE A 1 215 ? -3.417 -8.992 -4.453 1.00 93.81 215 ILE A O 1
ATOM 1724 N N . LEU A 1 216 ? -4.145 -8.128 -2.507 1.00 91.38 216 LEU A N 1
ATOM 1725 C CA . LEU A 1 216 ? -4.428 -9.407 -1.864 1.00 91.38 216 LEU A CA 1
ATOM 1726 C C . LEU A 1 216 ? -5.393 -10.262 -2.705 1.00 91.38 216 LEU A C 1
ATOM 1728 O O . LEU A 1 216 ? -6.431 -9.800 -3.181 1.00 91.38 216 LEU A O 1
ATOM 1732 N N . GLU A 1 217 ? -5.046 -11.534 -2.880 1.00 84.38 217 GLU A N 1
ATOM 1733 C CA . GLU A 1 217 ? -5.923 -12.532 -3.487 1.00 84.38 217 GLU A CA 1
ATOM 1734 C C . GLU A 1 217 ? -6.934 -13.002 -2.436 1.00 84.38 217 GLU A C 1
ATOM 1736 O O . GLU A 1 217 ? -6.581 -13.640 -1.444 1.00 84.38 217 GLU A O 1
ATOM 1741 N N . HIS A 1 218 ? -8.192 -12.612 -2.629 1.00 84.06 218 HIS A N 1
ATOM 1742 C CA . HIS A 1 218 ? -9.303 -12.858 -1.717 1.00 84.06 218 HIS A CA 1
ATOM 1743 C C . HIS A 1 218 ? -10.604 -12.916 -2.536 1.00 84.06 218 HIS A C 1
ATOM 1745 O O . HIS A 1 218 ? -10.715 -12.137 -3.484 1.00 84.06 218 HIS A O 1
ATOM 1751 N N . PRO A 1 219 ? -11.583 -13.780 -2.198 1.00 76.88 219 PRO A N 1
ATOM 1752 C CA . PRO A 1 219 ? -12.830 -13.908 -2.963 1.00 76.88 219 PRO A CA 1
ATOM 1753 C C . PRO A 1 219 ? -13.638 -12.602 -3.070 1.00 76.88 219 PRO A C 1
ATOM 1755 O O . PRO A 1 219 ? -14.246 -12.343 -4.100 1.00 76.88 219 PRO A O 1
ATOM 1758 N N . ASP A 1 220 ? -13.621 -11.764 -2.032 1.00 79.00 220 ASP A N 1
ATOM 1759 C CA . ASP A 1 220 ? -14.498 -10.584 -1.910 1.00 79.00 220 ASP A CA 1
ATOM 1760 C C . ASP A 1 220 ? -14.033 -9.331 -2.697 1.00 79.00 220 ASP A C 1
ATOM 1762 O O . ASP A 1 220 ? -14.128 -8.224 -2.159 1.00 79.00 220 ASP A O 1
ATOM 1766 N N . ASN A 1 221 ? -13.456 -9.480 -3.900 1.00 86.75 221 ASN A N 1
ATOM 1767 C CA . ASN A 1 221 ? -13.021 -8.385 -4.794 1.00 86.75 221 ASN A CA 1
ATOM 1768 C C . ASN A 1 221 ? -12.484 -7.132 -4.064 1.00 86.75 221 ASN A C 1
ATOM 1770 O O . ASN A 1 221 ? -12.972 -6.016 -4.238 1.00 86.75 221 ASN A O 1
ATOM 1774 N N . LEU A 1 222 ? -11.468 -7.292 -3.205 1.00 92.81 222 LEU A N 1
ATOM 1775 C CA . LEU A 1 222 ? -11.092 -6.253 -2.226 1.00 92.81 222 LEU A CA 1
ATOM 1776 C C . LEU A 1 222 ? -10.719 -4.890 -2.838 1.00 92.81 222 LEU A C 1
ATOM 1778 O O . LEU A 1 222 ? -10.851 -3.864 -2.175 1.00 92.81 222 LEU A O 1
ATOM 1782 N N . HIS A 1 223 ? -10.272 -4.865 -4.093 1.00 92.44 223 HIS A N 1
ATOM 1783 C CA . HIS A 1 223 ? -9.999 -3.630 -4.827 1.00 92.44 223 HIS A CA 1
ATOM 1784 C C . HIS A 1 223 ? -11.282 -2.843 -5.166 1.00 92.44 223 HIS A C 1
ATOM 1786 O O . HIS A 1 223 ? -11.262 -1.615 -5.107 1.00 92.44 223 HIS A O 1
ATOM 1792 N N . GLU A 1 224 ? -12.399 -3.527 -5.434 1.00 92.38 224 GLU A N 1
ATOM 1793 C CA . GLU A 1 224 ? -13.721 -2.916 -5.617 1.00 92.38 224 GLU A CA 1
ATOM 1794 C C . GLU A 1 224 ? -14.243 -2.367 -4.285 1.00 92.38 224 GLU A C 1
ATOM 1796 O O . GLU A 1 224 ? -14.607 -1.199 -4.234 1.00 92.38 224 GLU A O 1
ATOM 1801 N N . ARG A 1 225 ? -14.144 -3.125 -3.178 1.00 94.56 225 ARG A N 1
ATOM 1802 C CA . ARG A 1 225 ? -14.495 -2.635 -1.821 1.00 94.56 225 ARG A CA 1
ATOM 1803 C C . ARG A 1 225 ? -13.708 -1.381 -1.412 1.00 94.56 225 ARG A C 1
ATOM 1805 O O . ARG A 1 225 ? -14.241 -0.496 -0.746 1.00 94.56 225 ARG A O 1
ATOM 1812 N N . VAL A 1 226 ? -12.429 -1.282 -1.791 1.00 97.50 226 VAL A N 1
ATOM 1813 C CA . VAL A 1 226 ? -11.626 -0.066 -1.558 1.00 97.50 226 VAL A CA 1
ATOM 1814 C C . VAL A 1 226 ? -12.089 1.085 -2.457 1.00 97.50 226 VAL A C 1
ATOM 1816 O O . VAL A 1 226 ? -12.157 2.221 -1.989 1.00 97.50 226 VAL A O 1
ATOM 1819 N N . LEU A 1 227 ? -12.428 0.821 -3.723 1.00 96.44 227 LEU A N 1
ATOM 1820 C CA . LEU A 1 227 ? -12.941 1.839 -4.645 1.00 96.44 227 LEU A CA 1
ATOM 1821 C C . LEU A 1 227 ? -14.334 2.354 -4.244 1.00 96.44 227 LEU A C 1
ATOM 1823 O O . LEU A 1 227 ? -14.592 3.551 -4.353 1.00 96.44 227 LEU A O 1
ATOM 1827 N N . GLU A 1 228 ? -15.209 1.472 -3.770 1.00 95.88 228 GLU A N 1
ATOM 1828 C CA . GLU A 1 228 ? -16.532 1.780 -3.224 1.00 95.88 228 GLU A CA 1
ATOM 1829 C C . GLU A 1 228 ? -16.397 2.725 -2.026 1.00 95.88 228 GLU A C 1
ATOM 1831 O O . GLU A 1 228 ? -16.901 3.843 -2.076 1.00 95.88 228 GLU A O 1
ATOM 1836 N N . ALA A 1 229 ? -15.578 2.368 -1.031 1.00 97.62 229 ALA A N 1
ATOM 1837 C CA . ALA A 1 229 ? -15.290 3.234 0.113 1.00 97.62 229 ALA A CA 1
ATOM 1838 C C . ALA A 1 229 ? -14.673 4.594 -0.287 1.00 97.62 229 ALA A C 1
ATOM 1840 O O . ALA A 1 229 ? -14.995 5.619 0.315 1.00 97.62 229 ALA A O 1
ATOM 1841 N N . ILE A 1 230 ? -13.807 4.626 -1.312 1.00 97.94 230 ILE A N 1
ATOM 1842 C CA . ILE A 1 230 ? -13.268 5.868 -1.905 1.00 97.94 230 ILE A CA 1
ATOM 1843 C C . ILE A 1 230 ? -14.376 6.709 -2.551 1.00 97.94 230 ILE A C 1
ATOM 1845 O O . ILE A 1 230 ? -14.336 7.933 -2.460 1.00 97.94 230 ILE A O 1
ATOM 1849 N N . THR A 1 231 ? -15.361 6.073 -3.183 1.00 95.19 231 THR A N 1
ATOM 1850 C CA . THR A 1 231 ? -16.479 6.751 -3.853 1.00 95.19 231 THR A CA 1
ATOM 1851 C C . THR A 1 231 ? -17.471 7.303 -2.831 1.00 95.19 231 THR A C 1
ATOM 1853 O O . THR A 1 231 ? -17.774 8.491 -2.877 1.00 95.19 231 THR A O 1
ATOM 1856 N N . GLU A 1 232 ? -17.875 6.507 -1.837 1.00 95.50 232 GLU A N 1
ATOM 1857 C CA . GLU A 1 232 ? -18.752 6.967 -0.755 1.00 95.50 232 GLU A CA 1
ATOM 1858 C C . GLU A 1 232 ? -18.178 8.170 0.008 1.00 95.50 232 GLU A C 1
ATOM 1860 O O . GLU A 1 232 ? -18.911 9.092 0.361 1.00 95.50 232 GLU A O 1
ATOM 1865 N N . GLU A 1 233 ? -16.879 8.158 0.331 1.00 94.94 233 GLU A N 1
ATOM 1866 C CA . GLU A 1 233 ? -16.268 9.279 1.052 1.00 94.94 233 GLU A CA 1
ATOM 1867 C C . GLU A 1 233 ? -16.165 10.526 0.169 1.00 94.94 233 GLU A C 1
ATOM 1869 O O . GLU A 1 233 ? -16.325 11.641 0.656 1.00 94.94 233 GLU A O 1
ATOM 1874 N N . ALA A 1 234 ? -15.958 10.357 -1.135 1.00 94.19 234 ALA A N 1
ATOM 1875 C CA . ALA A 1 234 ? -15.956 11.460 -2.085 1.00 94.19 234 ALA A CA 1
ATOM 1876 C C . ALA A 1 234 ? -17.332 12.135 -2.191 1.00 94.19 234 ALA A C 1
ATOM 1878 O O . ALA A 1 234 ? -17.420 13.360 -2.121 1.00 94.19 234 ALA A O 1
ATOM 1879 N N . GLU A 1 235 ? -18.401 11.335 -2.259 1.00 94.00 235 GLU A N 1
ATOM 1880 C CA . GLU A 1 235 ? -19.792 11.802 -2.244 1.00 94.00 235 GLU A CA 1
ATOM 1881 C C . GLU A 1 235 ? -20.138 12.521 -0.930 1.00 94.00 235 GLU A C 1
ATOM 1883 O O . GLU A 1 235 ? -20.705 13.613 -0.953 1.00 94.00 235 GLU A O 1
ATOM 1888 N N . LYS A 1 236 ? -19.727 11.976 0.227 1.00 92.31 236 LYS A N 1
ATOM 1889 C CA . LYS A 1 236 ? -19.914 12.614 1.549 1.00 92.31 236 LYS A CA 1
ATOM 1890 C C . LYS A 1 236 ? -19.196 13.963 1.677 1.00 92.31 236 LYS A C 1
ATOM 1892 O O . LYS A 1 236 ? -19.628 14.803 2.466 1.00 92.31 236 LYS A O 1
ATOM 1897 N N . GLN A 1 237 ? -18.105 14.163 0.937 1.00 89.06 237 GLN A N 1
ATOM 1898 C CA . GLN A 1 237 ? -17.286 15.380 0.964 1.00 89.06 237 GLN A CA 1
ATOM 1899 C C . GLN A 1 237 ? -17.557 16.329 -0.218 1.00 89.06 237 GLN A C 1
ATOM 1901 O O . GLN A 1 237 ? -16.862 17.339 -0.314 1.00 89.06 237 GLN A O 1
ATOM 1906 N N . ASP A 1 238 ? -18.507 16.021 -1.112 1.00 92.44 238 ASP A N 1
ATOM 1907 C CA . ASP A 1 238 ? -18.782 16.758 -2.363 1.00 92.44 238 ASP A CA 1
ATOM 1908 C C . ASP A 1 238 ? -17.500 17.032 -3.184 1.00 92.44 238 ASP A C 1
ATOM 1910 O O . ASP A 1 238 ? -17.142 18.167 -3.505 1.00 92.44 238 ASP A O 1
ATOM 1914 N N . ASN A 1 239 ? -16.718 15.975 -3.430 1.00 91.38 239 ASN A N 1
ATOM 1915 C CA . ASN A 1 239 ? -15.418 16.050 -4.100 1.00 91.38 239 ASN A CA 1
ATOM 1916 C C . ASN A 1 239 ? -15.213 14.922 -5.123 1.00 91.38 239 ASN A C 1
ATOM 1918 O O . ASN A 1 239 ? -15.788 13.845 -5.031 1.00 91.38 239 ASN A O 1
ATOM 1922 N N . GLU A 1 240 ? -14.301 15.146 -6.069 1.00 93.75 240 GLU A N 1
ATOM 1923 C CA . GLU A 1 240 ? -13.836 14.127 -7.018 1.00 93.75 240 GLU A CA 1
ATOM 1924 C C . GLU A 1 240 ? -13.028 13.031 -6.299 1.00 93.75 240 GLU A C 1
ATOM 1926 O O . GLU A 1 240 ? -12.036 13.315 -5.618 1.00 93.75 240 GLU A O 1
ATOM 1931 N N . ARG A 1 241 ? -13.402 11.757 -6.470 1.00 96.12 241 ARG A N 1
ATOM 1932 C CA . ARG A 1 241 ? -12.926 10.654 -5.608 1.00 96.12 241 ARG A CA 1
ATOM 1933 C C . ARG A 1 241 ? -11.422 10.385 -5.627 1.00 96.12 241 ARG A C 1
ATOM 1935 O O . ARG A 1 241 ? -10.851 9.945 -4.631 1.00 96.12 241 ARG A O 1
ATOM 1942 N N . PHE A 1 242 ? -10.744 10.708 -6.727 1.00 97.06 242 PHE A N 1
ATOM 1943 C CA . PHE A 1 242 ? -9.286 10.590 -6.824 1.00 97.06 242 PHE A CA 1
ATOM 1944 C C . PHE A 1 242 ? -8.526 11.883 -6.490 1.00 97.06 242 PHE A C 1
ATOM 1946 O O . PHE A 1 242 ? -7.293 11.862 -6.415 1.00 97.06 242 PHE A O 1
ATOM 1953 N N . GLN A 1 243 ? -9.221 12.993 -6.224 1.00 95.50 243 GLN A N 1
ATOM 1954 C CA . GLN A 1 243 ? -8.600 14.287 -5.933 1.00 95.50 243 GLN A CA 1
ATOM 1955 C C . GLN A 1 243 ? -7.612 14.247 -4.752 1.00 95.50 243 GLN A C 1
ATOM 1957 O O . GLN A 1 243 ? -6.524 14.816 -4.891 1.00 95.50 243 GLN A O 1
ATOM 1962 N N . PRO A 1 244 ? -7.870 13.537 -3.629 1.00 96.50 244 PRO A N 1
ATOM 1963 C CA . PRO A 1 244 ? -6.883 13.410 -2.557 1.00 96.50 244 PRO A CA 1
ATOM 1964 C C . PRO A 1 244 ? -5.565 12.775 -3.029 1.00 96.50 244 PRO A C 1
ATOM 1966 O O . PRO A 1 244 ? -4.489 13.238 -2.650 1.00 96.50 244 PRO A O 1
ATOM 1969 N N . LEU A 1 245 ? -5.619 11.763 -3.903 1.00 97.38 245 LEU A N 1
ATOM 1970 C CA . LEU A 1 245 ? -4.423 11.089 -4.423 1.00 97.38 245 LEU A CA 1
ATOM 1971 C C . LEU A 1 245 ? -3.602 12.017 -5.326 1.00 97.38 245 LEU A C 1
ATOM 1973 O O . LEU A 1 245 ? -2.380 12.085 -5.187 1.00 97.38 245 LEU A O 1
ATOM 1977 N N . LEU A 1 246 ? -4.260 12.784 -6.197 1.00 95.00 246 LEU A N 1
ATOM 1978 C CA . LEU A 1 246 ? -3.596 13.723 -7.107 1.00 95.00 246 LEU A CA 1
ATOM 1979 C C . LEU A 1 246 ? -3.005 14.928 -6.355 1.00 95.00 246 LEU A C 1
ATOM 1981 O O . LEU A 1 246 ? -1.863 15.320 -6.610 1.00 95.00 246 LEU A O 1
ATOM 1985 N N . LEU A 1 247 ? -3.709 15.444 -5.341 1.00 95.00 247 LEU A N 1
ATOM 1986 C CA . LEU A 1 247 ? -3.171 16.441 -4.409 1.00 95.00 247 LEU A CA 1
ATOM 1987 C C . LEU A 1 247 ? -1.943 15.919 -3.646 1.00 95.00 247 LEU A C 1
ATOM 1989 O O . LEU A 1 247 ? -1.002 16.681 -3.414 1.00 95.00 247 LEU A O 1
ATOM 1993 N N . GLY A 1 248 ? -1.927 14.632 -3.280 1.00 94.06 248 GLY A N 1
ATOM 1994 C CA . GLY A 1 248 ? -0.760 13.963 -2.701 1.00 94.06 248 GLY A CA 1
ATOM 1995 C C . GLY A 1 248 ? 0.407 13.841 -3.686 1.00 94.06 248 GLY A C 1
ATOM 1996 O O . GLY A 1 248 ? 1.544 14.164 -3.335 1.00 94.06 248 GLY A O 1
ATOM 1997 N N . MET A 1 249 ? 0.133 13.460 -4.938 1.00 92.44 249 MET A N 1
ATOM 1998 C CA . MET A 1 249 ? 1.132 13.388 -6.014 1.00 92.44 249 MET A CA 1
ATOM 1999 C C . MET A 1 249 ? 1.741 14.748 -6.382 1.00 92.44 249 MET A C 1
ATOM 2001 O O . MET A 1 249 ? 2.881 14.796 -6.845 1.00 92.44 249 MET A O 1
ATOM 2005 N N . ASN A 1 250 ? 1.031 15.855 -6.153 1.00 91.75 250 ASN A N 1
ATOM 2006 C CA . ASN A 1 250 ? 1.555 17.201 -6.391 1.00 91.75 250 ASN A CA 1
ATOM 2007 C C . ASN A 1 250 ? 2.468 17.721 -5.253 1.00 91.75 250 ASN A C 1
ATOM 2009 O O . ASN A 1 250 ? 3.088 18.776 -5.375 1.00 91.75 250 ASN A O 1
ATOM 2013 N N . LYS A 1 251 ? 2.596 17.004 -4.124 1.00 89.75 251 LYS A N 1
ATOM 2014 C CA . LYS A 1 251 ? 3.527 17.393 -3.047 1.00 89.75 251 LYS A CA 1
ATOM 2015 C C . LYS A 1 251 ? 4.984 17.050 -3.408 1.00 89.75 251 LYS A C 1
ATOM 2017 O O . LYS A 1 251 ? 5.237 16.017 -4.035 1.00 89.75 251 LYS A O 1
ATOM 2022 N N . PRO A 1 252 ? 5.979 17.825 -2.928 1.00 88.56 252 PRO A N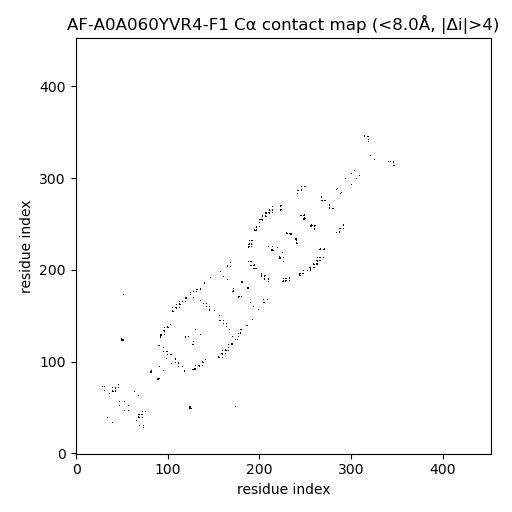 1
ATOM 2023 C CA . PRO A 1 252 ? 7.405 17.511 -3.070 1.00 88.56 252 PRO A CA 1
ATOM 2024 C C . PRO A 1 252 ? 7.853 16.405 -2.088 1.00 88.56 252 PRO A C 1
ATOM 2026 O O . PRO A 1 252 ? 8.808 16.563 -1.336 1.00 88.56 252 PRO A O 1
ATOM 2029 N N . ASN A 1 253 ? 7.140 15.275 -2.058 1.00 90.56 253 ASN A N 1
ATOM 2030 C CA . ASN A 1 253 ? 7.439 14.127 -1.202 1.00 90.56 253 ASN A CA 1
ATOM 2031 C C . ASN A 1 253 ? 7.413 12.842 -2.043 1.00 90.56 253 ASN A C 1
ATOM 2033 O O . ASN A 1 253 ? 6.347 12.339 -2.393 1.00 90.56 253 ASN A O 1
ATOM 2037 N N . ILE A 1 254 ? 8.596 12.305 -2.353 1.00 90.19 254 ILE A N 1
ATOM 2038 C CA . ILE A 1 254 ? 8.767 11.132 -3.228 1.00 90.19 254 ILE A CA 1
ATOM 2039 C C . ILE A 1 254 ? 8.048 9.897 -2.663 1.00 90.19 254 ILE A C 1
ATOM 2041 O O . ILE A 1 254 ? 7.413 9.158 -3.412 1.00 90.19 254 ILE A O 1
ATOM 2045 N N . ALA A 1 255 ? 8.085 9.686 -1.343 1.00 92.62 255 ALA A N 1
ATOM 2046 C CA . ALA A 1 255 ? 7.396 8.561 -0.713 1.00 92.62 255 ALA A CA 1
ATOM 2047 C C . ALA A 1 255 ? 5.869 8.667 -0.863 1.00 92.62 255 ALA A C 1
ATOM 2049 O O . ALA A 1 255 ? 5.213 7.648 -1.083 1.00 92.62 255 ALA A O 1
ATOM 2050 N N . LEU A 1 256 ? 5.315 9.885 -0.799 1.00 95.31 256 LEU A N 1
ATOM 2051 C CA . LEU A 1 256 ? 3.892 10.132 -1.031 1.00 95.31 256 LEU A CA 1
ATOM 2052 C C . LEU A 1 256 ? 3.512 9.965 -2.504 1.00 95.31 256 LEU A C 1
ATOM 2054 O O . LEU A 1 256 ? 2.533 9.276 -2.781 1.00 95.31 256 LEU A O 1
ATOM 2058 N N . LYS A 1 257 ? 4.304 10.507 -3.441 1.00 94.62 257 LYS A N 1
ATOM 2059 C CA . LYS A 1 257 ? 4.101 10.291 -4.886 1.00 94.62 257 LYS A CA 1
ATOM 2060 C C . LYS A 1 257 ? 4.056 8.800 -5.222 1.00 94.62 257 LYS A C 1
ATOM 2062 O O . LYS A 1 257 ? 3.102 8.336 -5.843 1.00 94.62 257 LYS A O 1
ATOM 2067 N N . ASN A 1 258 ? 5.049 8.049 -4.744 1.00 91.50 258 ASN A N 1
ATOM 2068 C CA . ASN A 1 258 ? 5.141 6.608 -4.956 1.00 91.50 258 ASN A CA 1
ATOM 2069 C C . ASN A 1 258 ? 3.960 5.863 -4.320 1.00 91.50 258 ASN A C 1
ATOM 2071 O O . ASN A 1 258 ? 3.402 4.983 -4.960 1.00 91.50 258 ASN A O 1
ATOM 2075 N N . GLY A 1 259 ? 3.546 6.228 -3.101 1.00 94.62 259 GLY A N 1
ATOM 2076 C CA . GLY A 1 259 ? 2.398 5.611 -2.428 1.00 94.62 259 GLY A CA 1
ATOM 2077 C C . GLY A 1 259 ? 1.060 5.872 -3.130 1.00 94.62 259 GLY A C 1
ATOM 2078 O O . GLY A 1 259 ? 0.269 4.948 -3.299 1.00 94.62 259 GLY A O 1
ATOM 2079 N N . CYS A 1 260 ? 0.814 7.101 -3.592 1.00 97.75 260 CYS A N 1
ATOM 2080 C CA . CYS A 1 260 ? -0.402 7.435 -4.342 1.00 97.75 260 CYS A CA 1
ATOM 2081 C C . CYS A 1 260 ? -0.446 6.682 -5.679 1.00 97.75 260 CYS A C 1
ATOM 2083 O O . CYS A 1 260 ? -1.462 6.076 -6.014 1.00 97.75 260 CYS A O 1
ATOM 2085 N N . MET A 1 261 ? 0.676 6.652 -6.408 1.00 95.00 261 MET A N 1
ATOM 2086 C CA . MET A 1 261 ? 0.783 5.902 -7.662 1.00 95.00 261 MET A CA 1
ATOM 2087 C C . MET A 1 261 ? 0.675 4.383 -7.442 1.00 95.00 261 MET A C 1
ATOM 2089 O O . MET A 1 261 ? 0.113 3.685 -8.281 1.00 95.00 261 MET A O 1
ATOM 2093 N N . GLN A 1 262 ? 1.164 3.863 -6.310 1.00 96.25 262 GLN A N 1
ATOM 2094 C CA . GLN A 1 262 ? 1.014 2.456 -5.930 1.00 96.25 262 GLN A CA 1
ATOM 2095 C C . GLN A 1 262 ? -0.463 2.083 -5.744 1.00 96.25 262 GLN A C 1
ATOM 2097 O O . GLN A 1 262 ? -0.882 1.060 -6.280 1.00 96.25 262 GLN A O 1
ATOM 2102 N N . LEU A 1 263 ? -1.255 2.928 -5.072 1.00 98.12 263 LEU A N 1
ATOM 2103 C CA . LEU A 1 263 ? -2.689 2.692 -4.885 1.00 98.12 263 LEU A CA 1
ATOM 2104 C C . LEU A 1 263 ? -3.461 2.798 -6.207 1.00 98.12 263 LEU A C 1
ATOM 2106 O O . LEU A 1 263 ? -4.266 1.922 -6.507 1.00 98.12 263 LEU A O 1
ATOM 2110 N N . ILE A 1 264 ? -3.161 3.804 -7.038 1.00 96.31 264 ILE A N 1
ATOM 2111 C CA . ILE A 1 264 ? -3.724 3.929 -8.396 1.00 96.31 264 ILE A CA 1
ATOM 2112 C C . ILE A 1 264 ? -3.434 2.665 -9.222 1.00 96.31 264 ILE A C 1
ATOM 2114 O O . ILE A 1 264 ? -4.339 2.085 -9.822 1.00 96.31 264 ILE A O 1
ATOM 2118 N N . ASN A 1 265 ? -2.181 2.202 -9.223 1.00 94.44 265 ASN A N 1
ATOM 2119 C CA . ASN A 1 265 ? -1.788 0.990 -9.937 1.00 94.44 265 ASN A CA 1
ATOM 2120 C C . ASN A 1 265 ? -2.469 -0.259 -9.371 1.00 94.44 265 ASN A C 1
ATOM 2122 O O . ASN A 1 265 ? -2.871 -1.113 -10.155 1.00 94.44 265 ASN A O 1
ATOM 2126 N N . ALA A 1 266 ? -2.626 -0.377 -8.051 1.00 95.69 266 ALA A N 1
ATOM 2127 C CA . ALA A 1 266 ? -3.327 -1.496 -7.429 1.00 95.69 266 ALA A CA 1
ATOM 2128 C C . ALA A 1 266 ? -4.817 -1.531 -7.820 1.00 95.69 266 ALA A C 1
ATOM 2130 O O . ALA A 1 266 ? -5.301 -2.577 -8.243 1.00 95.69 266 ALA A O 1
ATOM 2131 N N . LEU A 1 267 ? -5.513 -0.389 -7.771 1.00 94.75 267 LEU A N 1
ATOM 2132 C CA . LEU A 1 267 ? -6.925 -0.275 -8.160 1.00 94.75 267 LEU A CA 1
ATOM 2133 C C . LEU A 1 267 ? -7.164 -0.607 -9.640 1.00 94.75 267 LEU A C 1
ATOM 2135 O O . LEU A 1 267 ? -8.163 -1.242 -9.964 1.00 94.75 267 LEU A O 1
ATOM 2139 N N . ILE A 1 268 ? -6.256 -0.204 -10.538 1.00 89.38 268 ILE A N 1
ATOM 2140 C CA . ILE A 1 268 ? -6.376 -0.465 -11.983 1.00 89.38 268 ILE A CA 1
ATOM 2141 C C . ILE A 1 268 ? -5.929 -1.886 -12.347 1.00 89.38 268 ILE A C 1
ATOM 2143 O O . ILE A 1 268 ? -6.555 -2.523 -13.187 1.00 89.38 268 ILE A O 1
ATOM 2147 N N . SER A 1 269 ? -4.836 -2.392 -11.774 1.00 89.00 269 SER A N 1
ATOM 2148 C CA . SER A 1 269 ? -4.226 -3.654 -12.239 1.00 89.00 269 SER A CA 1
ATOM 2149 C C . SER A 1 269 ? -4.947 -4.903 -11.733 1.00 89.00 269 SER A C 1
ATOM 2151 O O . SER A 1 269 ? -4.670 -5.993 -12.224 1.00 89.00 269 SER A O 1
ATOM 2153 N N . ARG A 1 270 ? -5.829 -4.755 -10.737 1.00 88.06 270 ARG A N 1
ATOM 2154 C CA . ARG A 1 270 ? -6.594 -5.854 -10.129 1.00 88.06 270 ARG A CA 1
ATOM 2155 C C . ARG A 1 270 ? -7.996 -6.030 -10.711 1.00 88.06 270 ARG A C 1
ATOM 2157 O O . ARG A 1 270 ? -8.551 -7.107 -10.555 1.00 88.06 270 ARG A O 1
ATOM 2164 N N . GLY A 1 271 ? -8.518 -5.028 -11.420 1.00 81.38 271 GLY A N 1
ATOM 2165 C CA . GLY A 1 271 ? -9.775 -5.163 -12.152 1.00 81.38 271 GLY A CA 1
ATOM 2166 C C . GLY A 1 271 ? -9.595 -6.025 -13.395 1.00 81.38 271 GLY A C 1
ATOM 2167 O O . GLY A 1 271 ? -8.817 -5.667 -14.284 1.00 81.38 271 GLY A O 1
ATOM 2168 N N . GLU A 1 272 ? -10.309 -7.146 -13.453 1.00 79.25 272 GLU A N 1
ATOM 2169 C CA . GLU A 1 272 ? -10.224 -8.142 -14.531 1.00 79.25 272 GLU A CA 1
ATOM 2170 C C . GLU A 1 272 ? -10.825 -7.623 -15.847 1.00 79.25 272 GLU A C 1
ATOM 2172 O O . GLU A 1 272 ? -10.265 -7.847 -16.926 1.00 79.25 272 GLU A O 1
ATOM 2177 N N . GLU A 1 273 ? -11.878 -6.810 -15.755 1.00 81.06 273 GLU A N 1
ATOM 2178 C CA . GLU A 1 273 ? -12.566 -6.230 -16.906 1.00 81.06 273 GLU A CA 1
ATOM 2179 C C . GLU A 1 273 ? -11.792 -5.083 -17.568 1.00 81.06 273 GLU A C 1
ATOM 2181 O O . GLU A 1 273 ? -11.293 -4.157 -16.917 1.00 81.06 273 GLU A O 1
ATOM 2186 N N . LEU A 1 274 ? -11.717 -5.113 -18.903 1.00 78.06 274 LEU A N 1
ATOM 2187 C CA . LEU A 1 274 ? -11.039 -4.069 -19.678 1.00 78.06 274 LEU A CA 1
ATOM 2188 C C . LEU A 1 274 ? -11.724 -2.707 -19.508 1.00 78.06 274 LEU A C 1
ATOM 2190 O O . LEU A 1 274 ? -11.033 -1.703 -19.311 1.00 78.06 274 LEU A O 1
ATOM 2194 N N . ASP A 1 275 ? -13.055 -2.686 -19.526 1.00 80.12 275 ASP A N 1
ATOM 2195 C CA . ASP A 1 275 ? -13.851 -1.462 -19.441 1.00 80.12 275 ASP A CA 1
ATOM 2196 C C . ASP A 1 275 ? -13.701 -0.781 -18.080 1.00 80.12 275 ASP A C 1
ATOM 2198 O O . ASP A 1 275 ? -13.472 0.427 -18.027 1.00 80.12 275 ASP A O 1
ATOM 2202 N N . TYR A 1 276 ? -13.679 -1.551 -16.985 1.00 86.81 276 TYR A N 1
ATOM 2203 C CA . TYR A 1 276 ? -13.330 -1.043 -15.654 1.00 86.81 276 TYR A CA 1
ATOM 2204 C C . TYR A 1 276 ? -11.953 -0.356 -15.673 1.00 86.81 276 TYR A C 1
ATOM 2206 O O . TYR A 1 276 ? -11.808 0.799 -15.256 1.00 86.81 276 TYR A O 1
ATOM 2214 N N . ARG A 1 277 ? -10.926 -1.014 -16.236 1.00 86.56 277 ARG A N 1
ATOM 2215 C CA . ARG A 1 277 ? -9.574 -0.434 -16.314 1.00 86.56 277 ARG A CA 1
ATOM 2216 C C . ARG A 1 277 ? -9.527 0.828 -17.175 1.00 86.56 277 ARG A C 1
ATOM 2218 O O . ARG A 1 277 ? -8.730 1.722 -16.886 1.00 86.56 277 ARG A O 1
ATOM 2225 N N . ILE A 1 278 ? -10.304 0.896 -18.257 1.00 75.12 278 ILE A N 1
ATOM 2226 C CA . ILE A 1 278 ? -10.410 2.078 -19.126 1.00 75.12 278 ILE A CA 1
ATOM 2227 C C . ILE A 1 278 ? -11.133 3.216 -18.402 1.00 75.12 278 ILE A C 1
ATOM 2229 O O . ILE A 1 278 ? -10.642 4.346 -18.450 1.00 75.12 278 ILE A O 1
ATOM 2233 N N . HIS A 1 279 ? -12.226 2.928 -17.694 1.00 84.81 279 HIS A N 1
ATOM 2234 C CA . HIS A 1 279 ? -13.021 3.894 -16.933 1.00 84.81 279 HIS A CA 1
ATOM 2235 C C . HIS A 1 279 ? -12.174 4.624 -15.885 1.00 84.81 279 HIS A C 1
ATOM 2237 O O . HIS A 1 279 ? -11.990 5.840 -15.984 1.00 84.81 279 HIS A O 1
ATOM 2243 N N . ILE A 1 280 ? -11.551 3.878 -14.963 1.00 87.44 280 ILE A N 1
ATOM 2244 C CA . ILE A 1 280 ? -10.733 4.441 -13.871 1.00 87.44 280 ILE A CA 1
ATOM 2245 C C . ILE A 1 280 ? -9.555 5.262 -14.415 1.00 87.44 280 ILE A C 1
ATOM 2247 O O . ILE A 1 280 ? -9.270 6.363 -13.938 1.00 87.44 280 ILE A O 1
ATOM 2251 N N . ARG A 1 281 ? -8.882 4.770 -15.464 1.00 88.62 281 ARG A N 1
ATOM 2252 C CA . ARG A 1 281 ? -7.773 5.496 -16.103 1.00 88.62 281 ARG A CA 1
ATOM 2253 C C . ARG A 1 281 ? -8.245 6.783 -16.779 1.00 88.62 281 ARG A C 1
ATOM 2255 O O . ARG A 1 281 ? -7.574 7.803 -16.664 1.00 88.62 281 ARG A O 1
ATOM 2262 N N . SER A 1 282 ? -9.378 6.742 -17.476 1.00 82.19 282 SER A N 1
ATOM 2263 C CA . SER A 1 282 ? -9.956 7.908 -18.157 1.00 82.19 282 SER A CA 1
ATOM 2264 C C . SER A 1 282 ? -10.362 8.997 -17.167 1.00 82.19 282 SER A C 1
ATOM 2266 O O . SER A 1 282 ? -10.146 10.176 -17.431 1.00 82.19 282 SER A O 1
ATOM 2268 N N . GLU A 1 283 ? -10.901 8.611 -16.013 1.00 90.38 283 GLU A N 1
ATOM 2269 C CA . GLU A 1 283 ? -11.251 9.520 -14.921 1.00 90.38 283 GLU A CA 1
ATOM 2270 C C . GLU A 1 283 ? -10.019 10.216 -14.332 1.00 90.38 283 GLU A C 1
ATOM 2272 O O . GLU A 1 283 ? -9.943 11.443 -14.338 1.00 90.38 283 GLU A O 1
ATOM 2277 N N . LEU A 1 284 ? -8.995 9.449 -13.947 1.00 87.94 284 LEU A N 1
ATOM 2278 C CA . LEU A 1 284 ? -7.722 9.994 -13.465 1.00 87.94 284 LEU A CA 1
ATOM 2279 C C . LEU A 1 284 ? -7.052 10.935 -14.482 1.00 87.94 284 LEU A C 1
ATOM 2281 O O . LEU A 1 284 ? -6.463 11.947 -14.101 1.00 87.94 284 LEU A O 1
ATOM 2285 N N . LEU A 1 285 ? -7.143 10.622 -15.780 1.00 84.38 285 LEU A N 1
ATOM 2286 C CA . LEU A 1 285 ? -6.622 11.481 -16.846 1.00 84.38 285 LEU A CA 1
ATOM 2287 C C . LEU A 1 285 ? -7.407 12.795 -16.977 1.00 84.38 285 LEU A C 1
ATOM 2289 O O . LEU A 1 285 ? -6.770 13.833 -17.150 1.00 84.38 285 LEU A O 1
ATOM 2293 N N . ARG A 1 286 ? -8.745 12.782 -16.843 1.00 86.81 286 ARG A N 1
ATOM 2294 C CA . ARG A 1 286 ? -9.571 14.009 -16.813 1.00 86.81 286 ARG A CA 1
ATOM 2295 C C . ARG A 1 286 ? -9.219 14.915 -15.632 1.00 86.81 286 ARG A C 1
ATOM 2297 O O . ARG A 1 286 ? -9.200 16.128 -15.794 1.00 86.81 286 ARG A O 1
ATOM 2304 N N . LEU A 1 287 ? -8.873 14.331 -14.486 1.00 87.56 287 LEU A N 1
ATOM 2305 C CA . LEU A 1 287 ? -8.428 15.052 -13.288 1.00 87.56 287 LEU A CA 1
ATOM 2306 C C . LEU A 1 287 ? -6.961 15.545 -13.360 1.00 87.56 287 LEU A C 1
ATOM 2308 O O . LEU A 1 287 ? -6.426 16.050 -12.375 1.00 87.56 287 LEU A O 1
ATOM 2312 N N . GLY A 1 288 ? -6.284 15.410 -14.507 1.00 84.44 288 GLY A N 1
ATOM 2313 C CA . GLY A 1 288 ? -4.944 15.969 -14.724 1.00 84.44 288 GLY A CA 1
ATOM 2314 C C . GLY A 1 288 ? -3.771 15.071 -14.310 1.00 84.44 288 GLY A C 1
ATOM 2315 O O . GLY A 1 288 ? -2.633 15.544 -14.258 1.00 84.44 288 GLY A O 1
ATOM 2316 N N . LEU A 1 289 ? -3.982 13.764 -14.072 1.00 86.94 289 LEU A N 1
ATOM 2317 C CA . LEU A 1 289 ? -2.884 12.826 -13.763 1.00 86.94 289 LEU A CA 1
ATOM 2318 C C . LEU A 1 289 ? -1.759 12.873 -14.815 1.00 86.94 289 LEU A C 1
ATOM 2320 O O . LEU A 1 289 ? -0.587 12.731 -14.468 1.00 86.94 289 LEU A O 1
ATOM 2324 N N . ARG A 1 290 ? -2.096 13.111 -16.091 1.00 82.19 290 ARG A N 1
ATOM 2325 C CA . ARG A 1 290 ? -1.125 13.221 -17.192 1.00 82.19 290 ARG A CA 1
ATOM 2326 C C . ARG A 1 290 ? -0.037 14.257 -16.906 1.00 82.19 290 ARG A C 1
ATOM 2328 O O . ARG A 1 290 ? 1.135 13.971 -17.139 1.00 82.19 290 ARG A O 1
ATOM 2335 N N . ASP A 1 291 ? -0.409 15.416 -16.376 1.00 83.12 291 ASP A N 1
ATOM 2336 C CA . ASP A 1 291 ? 0.519 16.530 -16.171 1.00 83.12 291 ASP A CA 1
ATOM 2337 C C . ASP A 1 291 ? 1.357 16.339 -14.894 1.00 83.12 291 ASP A C 1
ATOM 2339 O O . ASP A 1 291 ? 2.541 16.673 -14.845 1.00 83.12 291 ASP A O 1
ATOM 2343 N N . LEU A 1 292 ? 0.795 15.673 -13.880 1.00 81.56 292 LEU A N 1
ATOM 2344 C CA . LEU A 1 292 ? 1.549 15.232 -12.700 1.00 81.56 292 LEU A CA 1
ATOM 2345 C C . LEU A 1 292 ? 2.582 14.148 -13.044 1.00 81.56 292 LEU A C 1
ATOM 2347 O O . LEU A 1 292 ? 3.672 14.119 -12.457 1.00 81.56 292 LEU A O 1
ATOM 2351 N N . LEU A 1 293 ? 2.265 13.274 -14.005 1.00 76.81 293 LEU A N 1
ATOM 2352 C CA . LEU A 1 293 ? 3.198 12.287 -14.541 1.00 76.81 293 LEU A CA 1
ATOM 2353 C C . LEU A 1 293 ? 4.290 12.950 -15.385 1.00 76.81 293 LEU A C 1
ATOM 2355 O O . LEU A 1 293 ? 5.455 12.651 -15.147 1.00 76.81 293 LEU A O 1
ATOM 2359 N N . THR A 1 294 ? 3.983 13.878 -16.301 1.00 64.56 294 THR A N 1
ATOM 2360 C CA . THR A 1 294 ? 5.030 14.558 -17.096 1.00 64.56 294 THR A CA 1
ATOM 2361 C C . THR A 1 294 ? 6.022 15.317 -16.219 1.00 64.56 294 THR A C 1
ATOM 2363 O O . THR A 1 294 ? 7.226 15.138 -16.398 1.00 64.56 294 THR A O 1
ATOM 2366 N N . VAL A 1 295 ? 5.550 16.043 -15.198 1.00 57.75 295 VAL A N 1
ATOM 2367 C CA . VAL A 1 295 ? 6.422 16.700 -14.207 1.00 57.75 295 VAL A CA 1
ATOM 2368 C C . VAL A 1 295 ? 7.250 15.681 -13.415 1.00 57.75 295 VAL A C 1
ATOM 2370 O O . VAL A 1 295 ? 8.460 15.855 -13.265 1.00 57.75 295 VAL A O 1
ATOM 2373 N N . SER A 1 296 ? 6.644 14.591 -12.930 1.00 49.59 296 SER A N 1
ATOM 2374 C CA . SER A 1 296 ? 7.355 13.567 -12.137 1.00 49.59 296 SER A CA 1
ATOM 2375 C C . SER A 1 296 ? 8.308 12.700 -12.969 1.00 49.59 296 SER A C 1
ATOM 2377 O O . SER A 1 296 ? 9.219 12.082 -12.425 1.00 49.59 296 SER A O 1
ATOM 2379 N N . HIS A 1 297 ? 8.120 12.667 -14.284 1.00 47.62 297 HIS A N 1
ATOM 2380 C CA . HIS A 1 297 ? 9.009 12.015 -15.230 1.00 47.62 297 HIS A CA 1
ATOM 2381 C C . HIS A 1 297 ? 10.096 12.950 -15.779 1.00 47.62 297 HIS A C 1
ATOM 2383 O O . HIS A 1 297 ? 10.888 12.455 -16.568 1.00 47.62 297 HIS A O 1
ATOM 2389 N N . THR A 1 298 ? 10.195 14.236 -15.406 1.00 46.81 298 THR A N 1
ATOM 2390 C CA . THR A 1 298 ? 11.198 15.172 -15.981 1.00 46.81 298 THR A CA 1
ATOM 2391 C C . THR A 1 298 ? 12.627 14.599 -15.946 1.00 46.81 298 THR A C 1
ATOM 2393 O O . THR A 1 298 ? 13.321 14.631 -16.962 1.00 46.81 298 THR A O 1
ATOM 2396 N N . ASP A 1 299 ? 12.997 13.916 -14.854 1.00 46.59 299 ASP A N 1
ATOM 2397 C CA . ASP A 1 299 ? 14.295 13.237 -14.667 1.00 46.59 299 ASP A CA 1
ATOM 2398 C C . ASP A 1 299 ? 14.545 12.033 -15.611 1.00 46.59 299 ASP A C 1
ATOM 2400 O O . ASP A 1 299 ? 15.662 11.527 -15.698 1.00 46.59 299 ASP A O 1
ATOM 2404 N N . ARG A 1 300 ? 13.521 11.541 -16.327 1.00 45.56 300 ARG A N 1
ATOM 2405 C CA . ARG A 1 300 ? 13.628 10.491 -17.369 1.00 45.56 300 ARG A CA 1
ATOM 2406 C C . ARG A 1 300 ? 13.201 10.976 -18.761 1.00 45.56 300 ARG A C 1
ATOM 2408 O O . ARG A 1 300 ? 13.699 10.472 -19.768 1.00 45.56 300 ARG A O 1
ATOM 2415 N N . PHE A 1 301 ? 12.301 11.956 -18.836 1.00 46.47 301 PHE A N 1
ATOM 2416 C CA . PHE A 1 301 ? 11.833 12.564 -20.078 1.00 46.47 301 PHE A CA 1
ATOM 2417 C C . PHE A 1 301 ? 12.923 13.378 -20.755 1.00 46.47 301 PHE A C 1
ATOM 2419 O O . PHE A 1 301 ? 12.869 13.488 -21.970 1.00 46.47 301 PHE A O 1
ATOM 2426 N N . GLN A 1 302 ? 13.931 13.896 -20.048 1.00 48.41 302 GLN A N 1
ATOM 2427 C CA . GLN A 1 302 ? 15.047 14.552 -20.732 1.00 48.41 302 GLN A CA 1
ATOM 2428 C C . GLN A 1 302 ? 15.755 13.590 -21.706 1.00 48.41 302 GLN A C 1
ATOM 2430 O O . GLN A 1 302 ? 16.058 13.978 -22.832 1.00 48.41 302 GLN A O 1
ATOM 2435 N N . THR A 1 303 ? 15.895 12.311 -21.339 1.00 45.66 303 THR A N 1
ATOM 2436 C CA . THR A 1 303 ? 16.416 11.261 -22.226 1.00 45.66 303 THR A CA 1
ATOM 2437 C C . THR A 1 303 ? 15.433 10.918 -23.347 1.00 45.66 303 THR A C 1
ATOM 2439 O O . THR A 1 303 ? 15.827 10.915 -24.508 1.00 45.66 303 THR A O 1
ATOM 2442 N N . LEU A 1 304 ? 14.150 10.677 -23.038 1.00 46.69 304 LEU A N 1
ATOM 2443 C CA . LEU A 1 304 ? 13.161 10.271 -24.053 1.00 46.69 304 LEU A CA 1
ATOM 2444 C C . LEU A 1 304 ? 12.800 11.404 -25.031 1.00 46.69 304 LEU A C 1
ATOM 2446 O O . LEU A 1 304 ? 12.607 11.178 -26.220 1.00 46.69 304 LEU A O 1
ATOM 2450 N N . MET A 1 305 ? 12.743 12.648 -24.559 1.00 47.91 305 MET A N 1
ATOM 2451 C CA . MET A 1 305 ? 12.524 13.809 -25.413 1.00 47.91 305 MET A CA 1
ATOM 2452 C C . MET A 1 305 ? 13.770 14.112 -26.254 1.00 47.91 305 MET A C 1
ATOM 2454 O O . MET A 1 305 ? 13.621 14.580 -27.374 1.00 47.91 305 MET A O 1
ATOM 2458 N N . PHE A 1 306 ? 14.984 13.800 -25.791 1.00 54.84 306 PHE A N 1
ATOM 2459 C CA . PHE A 1 306 ? 16.173 13.857 -26.647 1.00 54.84 306 PHE A CA 1
ATOM 2460 C C . PHE A 1 306 ? 16.148 12.770 -27.738 1.00 54.84 306 PHE A C 1
ATOM 2462 O O . PHE A 1 306 ? 16.496 13.049 -28.883 1.00 54.84 306 PHE A O 1
ATOM 2469 N N . THR A 1 307 ? 15.691 11.551 -27.418 1.00 53.94 307 THR A N 1
ATOM 2470 C CA . THR A 1 307 ? 15.732 10.405 -28.345 1.00 53.94 307 THR A CA 1
ATOM 2471 C C . THR A 1 307 ? 14.515 10.222 -29.249 1.00 53.94 307 THR A C 1
ATOM 2473 O O . THR A 1 307 ? 14.667 9.521 -30.245 1.00 53.94 307 THR A O 1
ATOM 2476 N N . CYS A 1 308 ? 13.348 10.809 -28.944 1.00 54.66 308 CYS A N 1
ATOM 2477 C CA . CYS A 1 308 ? 12.112 10.656 -29.736 1.00 54.66 308 CYS A CA 1
ATOM 2478 C C . CYS A 1 308 ? 11.616 11.946 -30.413 1.00 54.66 308 CYS A C 1
ATOM 2480 O O . CYS A 1 308 ? 10.839 11.878 -31.366 1.00 54.66 308 CYS A O 1
ATOM 2482 N N . ARG A 1 309 ? 12.031 13.133 -29.945 1.00 64.31 309 ARG A N 1
ATOM 2483 C CA . ARG A 1 309 ? 11.596 14.421 -30.522 1.00 64.31 309 ARG A CA 1
ATOM 2484 C C . ARG A 1 309 ? 12.001 14.588 -31.996 1.00 64.31 309 ARG A C 1
ATOM 2486 O O . ARG A 1 309 ? 11.140 15.029 -32.755 1.00 64.31 309 ARG A O 1
ATOM 2493 N N . PRO A 1 310 ? 13.220 14.216 -32.446 1.00 65.75 310 PRO A N 1
ATOM 2494 C CA . PRO A 1 310 ? 13.578 14.294 -33.866 1.00 65.75 310 PRO A CA 1
ATOM 2495 C C . PRO A 1 310 ? 12.661 13.457 -34.772 1.00 65.75 310 PRO A C 1
ATOM 2497 O O . PRO A 1 310 ? 12.281 13.899 -35.849 1.00 65.75 310 PRO A O 1
ATOM 2500 N N . GLN A 1 311 ? 12.269 12.264 -34.325 1.00 64.06 311 GLN A N 1
ATOM 2501 C CA . GLN A 1 311 ? 11.424 11.327 -35.064 1.00 64.06 311 GLN A CA 1
ATOM 2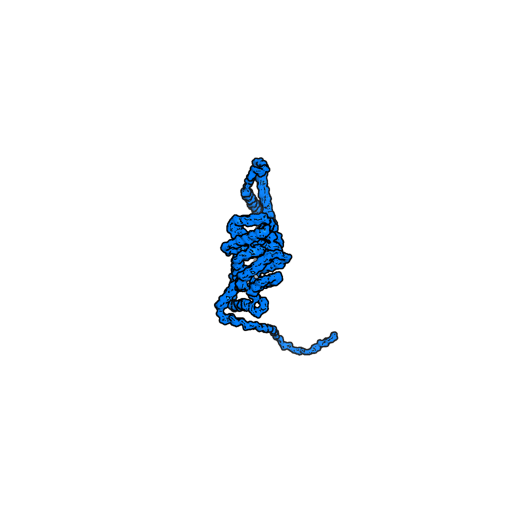502 C C . GLN A 1 311 ? 9.967 11.794 -35.084 1.00 64.06 311 GLN A C 1
ATOM 2504 O O . GLN A 1 311 ? 9.306 11.660 -36.108 1.00 64.06 311 GLN A O 1
ATOM 2509 N N . TYR A 1 312 ? 9.491 12.391 -33.986 1.00 69.56 312 TYR A N 1
ATOM 2510 C CA . TYR A 1 312 ? 8.151 12.973 -33.910 1.00 69.56 312 TYR A CA 1
ATOM 2511 C C . TYR A 1 312 ? 7.997 14.156 -34.877 1.00 69.56 312 TYR A C 1
ATOM 2513 O O . TYR A 1 312 ? 7.029 14.202 -35.629 1.00 69.56 312 TYR A O 1
ATOM 2521 N N . TYR A 1 313 ? 8.978 15.068 -34.933 1.00 74.06 313 TYR A N 1
ATOM 2522 C CA . TYR A 1 313 ? 8.976 16.139 -35.938 1.00 74.06 313 TYR A CA 1
ATOM 2523 C C . TYR A 1 313 ? 9.126 15.602 -37.363 1.00 74.06 313 TYR A C 1
ATOM 2525 O O . TYR A 1 313 ? 8.400 16.049 -38.237 1.00 74.06 313 TYR A O 1
ATOM 2533 N N . LYS A 1 314 ? 9.967 14.587 -37.594 1.00 71.81 314 LYS A N 1
ATOM 2534 C CA . LYS A 1 314 ? 10.117 13.960 -38.918 1.00 71.81 314 LYS A CA 1
ATOM 2535 C C . LYS A 1 314 ? 8.821 13.304 -39.421 1.00 71.81 314 LYS A C 1
ATOM 2537 O O . LYS A 1 314 ? 8.539 13.381 -40.609 1.00 71.81 314 LYS A O 1
ATOM 2542 N N . LEU A 1 315 ? 8.025 12.699 -38.533 1.00 75.94 315 LEU A N 1
ATOM 2543 C CA . LEU A 1 315 ? 6.697 12.173 -38.877 1.00 75.94 315 LEU A CA 1
ATOM 2544 C C . LEU A 1 315 ? 5.708 13.308 -39.183 1.00 75.94 315 LEU A C 1
ATOM 2546 O O . LEU A 1 315 ? 4.958 13.216 -40.148 1.00 75.94 315 LEU A O 1
ATOM 2550 N N . ILE A 1 316 ? 5.728 14.389 -38.394 1.00 75.25 316 ILE A N 1
ATOM 2551 C CA . ILE A 1 316 ? 4.912 15.584 -38.661 1.00 75.25 316 ILE A CA 1
ATOM 2552 C C . ILE A 1 316 ? 5.275 16.190 -40.024 1.00 75.25 316 ILE A C 1
ATOM 2554 O O . ILE A 1 316 ? 4.370 16.466 -40.806 1.00 75.25 316 ILE A O 1
ATOM 2558 N N . ASP A 1 317 ? 6.562 16.349 -40.332 1.00 75.88 317 ASP A N 1
ATOM 2559 C CA . ASP A 1 317 ? 7.040 16.900 -41.602 1.00 75.88 317 ASP A CA 1
ATOM 2560 C C . ASP A 1 317 ? 6.635 16.024 -42.796 1.00 75.88 317 ASP A C 1
ATOM 2562 O O . ASP A 1 317 ? 6.213 16.560 -43.815 1.00 75.88 317 ASP A O 1
ATOM 2566 N N . GLU A 1 318 ? 6.700 14.693 -42.683 1.00 70.75 318 GLU A N 1
ATOM 2567 C CA . GLU A 1 318 ? 6.298 13.780 -43.765 1.00 70.75 318 GLU A CA 1
ATOM 2568 C C . GLU A 1 318 ? 4.760 13.740 -43.939 1.00 70.75 318 GLU A C 1
ATOM 2570 O O . GLU A 1 318 ? 4.266 13.732 -45.067 1.00 70.75 318 GLU A O 1
ATOM 2575 N N . CYS A 1 319 ? 3.982 13.839 -42.852 1.00 70.62 319 CYS A N 1
ATOM 2576 C CA . CYS A 1 319 ? 2.528 14.055 -42.915 1.00 70.62 319 CYS A CA 1
ATOM 2577 C C . CYS A 1 319 ? 2.174 15.405 -43.565 1.00 70.62 319 CYS A C 1
ATOM 2579 O O . CYS A 1 319 ? 1.288 15.469 -44.417 1.00 70.62 319 CYS A O 1
ATOM 2581 N N . ILE A 1 320 ? 2.871 16.490 -43.204 1.00 72.75 320 ILE A N 1
ATOM 2582 C CA . ILE A 1 320 ? 2.705 17.811 -43.830 1.00 72.75 320 ILE A CA 1
ATOM 2583 C C . ILE A 1 320 ? 3.112 17.748 -45.306 1.00 72.75 320 ILE A C 1
ATOM 2585 O O . ILE A 1 320 ? 2.404 18.294 -46.147 1.00 72.75 320 ILE A O 1
ATOM 2589 N N . ALA A 1 321 ? 4.193 17.047 -45.649 1.00 70.81 321 ALA A N 1
ATOM 2590 C CA . ALA A 1 321 ? 4.615 16.846 -47.029 1.00 70.81 321 ALA A CA 1
ATOM 2591 C C . ALA A 1 321 ? 3.558 16.078 -47.834 1.00 70.81 321 ALA A C 1
ATOM 2593 O O . ALA A 1 321 ? 3.241 16.497 -48.943 1.00 70.81 321 ALA A O 1
ATOM 2594 N N . GLN A 1 322 ? 2.939 15.027 -47.282 1.00 67.31 322 GLN A N 1
ATOM 2595 C CA . GLN A 1 322 ? 1.813 14.351 -47.936 1.00 67.31 322 GLN A CA 1
ATOM 2596 C C . GLN A 1 322 ? 0.601 15.272 -48.132 1.00 67.31 322 GLN A C 1
ATOM 2598 O O . GLN A 1 322 ? -0.020 15.218 -49.189 1.00 67.31 322 GLN A O 1
ATOM 2603 N N . ILE A 1 323 ? 0.284 16.140 -47.164 1.00 67.25 323 ILE A N 1
ATOM 2604 C CA . ILE A 1 323 ? -0.811 17.121 -47.273 1.00 67.25 323 ILE A CA 1
ATOM 2605 C C . ILE A 1 323 ? -0.512 18.170 -48.356 1.00 67.25 323 ILE A C 1
ATOM 2607 O O . ILE A 1 323 ? -1.364 18.456 -49.194 1.00 67.25 323 ILE A O 1
ATOM 2611 N N . VAL A 1 324 ? 0.697 18.735 -48.356 1.00 66.81 324 VAL A N 1
ATOM 2612 C CA . VAL A 1 324 ? 1.096 19.867 -49.212 1.00 66.81 324 VAL A CA 1
ATOM 2613 C C . VAL A 1 324 ? 1.468 19.428 -50.634 1.00 66.81 324 VAL A C 1
ATOM 2615 O O . VAL A 1 324 ? 1.222 20.165 -51.586 1.00 66.81 324 VAL A O 1
ATOM 2618 N N . LEU A 1 325 ? 2.045 18.235 -50.805 1.00 63.50 325 LEU A N 1
ATOM 2619 C CA . LEU A 1 325 ? 2.498 17.702 -52.099 1.00 63.50 325 LEU A CA 1
ATOM 2620 C C . LEU A 1 325 ? 1.494 16.729 -52.739 1.00 63.50 325 LEU A C 1
ATOM 2622 O O . LEU A 1 325 ? 1.810 16.113 -53.763 1.00 63.50 325 LEU A O 1
ATOM 2626 N N . HIS A 1 326 ? 0.293 16.568 -52.170 1.00 59.09 326 HIS A N 1
ATOM 2627 C CA . HIS A 1 326 ? -0.723 15.680 -52.731 1.00 59.09 326 HIS A CA 1
ATOM 2628 C C . HIS A 1 326 ? -1.074 16.119 -54.162 1.00 59.09 326 HIS A C 1
ATOM 2630 O O . HIS A 1 326 ? -1.585 17.218 -54.387 1.00 59.09 326 HIS A O 1
ATOM 2636 N N . ARG A 1 327 ? -0.824 15.247 -55.150 1.00 49.62 327 ARG A N 1
ATOM 2637 C CA . ARG A 1 327 ? -0.796 15.583 -56.594 1.00 49.62 327 ARG A CA 1
ATOM 2638 C C . ARG A 1 327 ? -2.110 16.087 -57.220 1.00 49.62 327 ARG A C 1
ATOM 2640 O O . ARG A 1 327 ? -2.135 16.343 -58.420 1.00 49.62 327 ARG A O 1
ATOM 2647 N N . ASN A 1 328 ? -3.172 16.254 -56.434 1.00 51.84 328 ASN A N 1
ATOM 2648 C CA . ASN A 1 328 ? -4.517 16.587 -56.908 1.00 51.84 328 ASN A CA 1
ATOM 2649 C C . ASN A 1 328 ? -5.025 17.969 -56.447 1.00 51.84 328 ASN A C 1
ATOM 2651 O O . ASN A 1 328 ? -6.196 18.259 -56.663 1.00 51.84 328 ASN A O 1
ATOM 2655 N N . GLY A 1 329 ? -4.182 18.812 -55.830 1.00 53.28 329 GLY A N 1
ATOM 2656 C CA . GLY A 1 329 ? -4.475 20.242 -55.623 1.00 53.28 329 GLY A CA 1
ATOM 2657 C C . GLY A 1 329 ? -5.783 20.540 -54.879 1.00 53.28 329 GLY A C 1
ATOM 2658 O O . GLY A 1 329 ? -6.567 21.370 -55.331 1.00 53.28 329 GLY A O 1
ATOM 2659 N N . ALA A 1 330 ? -6.046 19.830 -53.779 1.00 46.09 330 ALA A N 1
ATOM 2660 C CA . ALA A 1 330 ? -7.269 20.002 -52.999 1.00 46.09 330 ALA A CA 1
ATOM 2661 C C . ALA A 1 330 ? -7.187 21.230 -52.071 1.00 46.09 330 ALA A C 1
ATOM 2663 O O . ALA A 1 330 ? -6.253 21.364 -51.283 1.00 46.09 330 ALA A O 1
ATOM 2664 N N . ASP A 1 331 ? -8.190 22.099 -52.180 1.00 53.44 331 ASP A N 1
ATOM 2665 C CA . ASP A 1 331 ? -8.369 23.347 -51.426 1.00 53.44 331 ASP A CA 1
ATOM 2666 C C . ASP A 1 331 ? -8.550 23.082 -49.907 1.00 53.44 331 ASP A C 1
ATOM 2668 O O . ASP A 1 331 ? -9.212 22.100 -49.548 1.00 53.44 331 ASP A O 1
ATOM 2672 N N . PRO A 1 332 ? -8.007 23.905 -48.982 1.00 52.00 332 PRO A N 1
ATOM 2673 C CA . PRO A 1 332 ? -7.986 23.601 -47.551 1.00 52.00 332 PRO A CA 1
ATOM 2674 C C . PRO A 1 332 ? -9.277 24.034 -46.825 1.00 52.00 332 PRO A C 1
ATOM 2676 O O . PRO A 1 332 ? -9.223 24.682 -45.777 1.00 52.00 332 PRO A O 1
ATOM 2679 N N . ASP A 1 333 ? -10.454 23.667 -47.347 1.00 52.94 333 ASP A N 1
ATOM 2680 C CA . ASP A 1 333 ? -11.718 23.819 -46.611 1.00 52.94 333 ASP A CA 1
ATOM 2681 C C . ASP A 1 333 ? -11.947 22.624 -45.669 1.00 52.94 333 ASP A C 1
ATOM 2683 O O . ASP A 1 333 ? -12.483 21.573 -46.031 1.00 52.94 333 ASP A O 1
ATOM 2687 N N . PHE A 1 334 ? -11.542 22.810 -44.412 1.00 55.19 334 PHE A N 1
ATOM 2688 C CA . PHE A 1 334 ? -11.615 21.809 -43.344 1.00 55.19 334 PHE A CA 1
ATOM 2689 C C . PHE A 1 334 ? -13.041 21.393 -42.933 1.00 55.19 334 PHE A C 1
ATOM 2691 O O . PHE A 1 334 ? -13.191 20.553 -42.046 1.00 55.19 334 PHE A O 1
ATOM 2698 N N . LYS A 1 335 ? -14.104 21.953 -43.528 1.00 56.00 335 LYS A N 1
ATOM 2699 C CA . LYS A 1 335 ? -15.485 21.658 -43.108 1.00 56.00 335 LYS A CA 1
ATOM 2700 C C . LYS A 1 335 ? -16.045 20.325 -43.610 1.00 56.00 335 LYS A C 1
ATOM 2702 O O . LYS A 1 335 ? -16.985 19.827 -42.995 1.00 56.00 335 LYS A O 1
ATOM 2707 N N . CYS A 1 336 ? -15.499 19.739 -44.682 1.00 49.53 336 CYS A N 1
ATOM 2708 C CA . CYS A 1 336 ? -16.122 18.591 -45.358 1.00 49.53 336 CYS A CA 1
ATOM 2709 C C . CYS A 1 336 ? -15.135 17.547 -45.929 1.00 49.53 336 CYS A C 1
ATOM 2711 O O . CYS A 1 336 ? -15.144 17.315 -47.138 1.00 49.53 336 CYS A O 1
ATOM 2713 N N . ARG A 1 337 ? -14.346 16.863 -45.077 1.00 54.88 337 ARG A N 1
ATOM 2714 C CA . ARG A 1 337 ? -13.917 15.439 -45.217 1.00 54.88 337 ARG A CA 1
ATOM 2715 C C . ARG A 1 337 ? -12.924 15.035 -44.120 1.00 54.88 337 ARG A C 1
ATOM 2717 O O . ARG A 1 337 ? -12.062 15.822 -43.746 1.00 54.88 337 ARG A O 1
ATOM 2724 N N . ASN A 1 338 ? -12.983 13.776 -43.681 1.00 55.25 338 ASN A N 1
ATOM 2725 C CA . ASN A 1 338 ? -11.891 13.174 -42.913 1.00 55.25 338 ASN A CA 1
ATOM 2726 C C . ASN A 1 338 ? -10.690 12.964 -43.844 1.00 55.25 338 ASN A C 1
ATOM 2728 O O . ASN A 1 338 ? -10.807 12.270 -44.854 1.00 55.25 338 ASN A O 1
ATOM 2732 N N . LEU A 1 339 ? -9.543 13.546 -43.499 1.00 60.12 339 LEU A N 1
ATOM 2733 C CA . LEU A 1 339 ? -8.290 13.341 -44.219 1.00 60.12 339 LEU A CA 1
ATOM 2734 C C . LEU A 1 339 ? -7.729 11.949 -43.886 1.00 60.12 339 LEU A C 1
ATOM 2736 O O . LEU A 1 339 ? -7.210 11.728 -42.793 1.00 60.12 339 LEU A O 1
ATOM 2740 N N . SER A 1 340 ? -7.834 11.006 -44.821 1.00 59.06 340 SER A N 1
ATOM 2741 C CA . SER A 1 340 ? -7.266 9.662 -44.683 1.00 59.06 340 SER A CA 1
ATOM 2742 C C . SER A 1 340 ? -5.760 9.677 -44.974 1.00 59.06 340 SER A C 1
ATOM 2744 O O . SER A 1 340 ? -5.348 9.500 -46.120 1.00 59.06 340 SER A O 1
ATOM 2746 N N . LEU A 1 341 ? -4.948 9.906 -43.941 1.00 66.75 341 LEU A N 1
ATOM 2747 C CA . LEU A 1 341 ? -3.495 9.723 -44.001 1.00 66.75 341 LEU A CA 1
ATOM 2748 C C . LEU A 1 341 ? -3.143 8.249 -43.768 1.00 66.75 341 LEU A C 1
ATOM 2750 O O . LEU A 1 341 ? -3.575 7.665 -42.773 1.00 66.75 341 LEU A O 1
ATOM 2754 N N . ASP A 1 342 ? -2.320 7.671 -44.643 1.00 70.00 342 ASP A N 1
ATOM 2755 C CA . ASP A 1 342 ? -1.717 6.350 -44.432 1.00 70.00 342 ASP A CA 1
ATOM 2756 C C . ASP A 1 342 ? -0.505 6.473 -43.495 1.00 70.00 342 ASP A C 1
ATOM 2758 O O . ASP A 1 342 ? 0.657 6.511 -43.905 1.00 70.00 342 ASP A O 1
ATOM 2762 N N . VAL A 1 343 ? -0.806 6.619 -42.203 1.00 74.25 343 VAL A N 1
ATOM 2763 C CA . VAL A 1 343 ? 0.201 6.774 -41.144 1.00 74.25 343 VAL A CA 1
ATOM 2764 C C . VAL A 1 343 ? 1.001 5.481 -40.936 1.00 74.25 343 VAL A C 1
ATOM 2766 O O . VAL A 1 343 ? 2.163 5.545 -40.543 1.00 74.25 343 VAL A O 1
ATOM 2769 N N . GLU A 1 344 ? 0.416 4.318 -41.225 1.00 76.19 344 GLU A N 1
ATOM 2770 C CA . GLU A 1 344 ? 1.068 3.015 -41.056 1.00 76.19 344 GLU A CA 1
ATOM 2771 C C . GLU A 1 344 ? 2.140 2.810 -42.138 1.00 76.19 344 GLU A C 1
ATOM 2773 O O . GLU A 1 344 ? 3.316 2.632 -41.809 1.00 76.19 344 GLU A O 1
ATOM 2778 N N . GLY A 1 345 ? 1.794 3.028 -43.414 1.00 76.94 345 GLY A N 1
ATOM 2779 C CA . GLY A 1 345 ? 2.761 3.041 -44.513 1.00 76.94 345 GLY A CA 1
ATOM 2780 C C . GLY A 1 345 ? 3.837 4.127 -44.368 1.00 76.94 345 GLY A C 1
ATOM 2781 O O . GLY A 1 345 ? 4.996 3.905 -44.725 1.00 76.94 345 GLY A O 1
ATOM 2782 N N . LEU A 1 346 ? 3.510 5.295 -43.800 1.00 75.56 346 LEU A N 1
ATOM 2783 C CA . LEU A 1 346 ? 4.498 6.327 -43.447 1.00 75.56 346 LEU A CA 1
ATOM 2784 C C . LEU A 1 346 ? 5.521 5.829 -42.416 1.00 75.56 346 LEU A C 1
ATOM 2786 O O . LEU A 1 346 ? 6.727 6.023 -42.600 1.00 75.56 346 LEU A O 1
ATOM 2790 N N . ILE A 1 347 ? 5.055 5.185 -41.342 1.00 77.25 347 ILE A N 1
ATOM 2791 C CA . ILE A 1 347 ? 5.915 4.654 -40.278 1.00 77.25 347 ILE A CA 1
ATOM 2792 C C . ILE A 1 347 ? 6.834 3.560 -40.828 1.00 77.25 347 ILE A C 1
ATOM 2794 O O . ILE A 1 347 ? 8.041 3.627 -40.586 1.00 77.25 347 ILE A O 1
ATOM 2798 N N . ASP A 1 348 ? 6.314 2.620 -41.618 1.00 79.12 348 ASP A N 1
ATOM 2799 C CA . ASP A 1 348 ? 7.116 1.548 -42.218 1.00 79.12 348 ASP A CA 1
ATOM 2800 C C . ASP A 1 348 ? 8.207 2.100 -43.147 1.00 79.12 348 ASP A C 1
ATOM 2802 O O . ASP A 1 348 ? 9.385 1.757 -43.001 1.00 79.12 348 ASP A O 1
ATOM 2806 N N . ASN A 1 349 ? 7.869 3.058 -44.017 1.00 75.56 349 ASN A N 1
ATOM 2807 C CA . ASN A 1 349 ? 8.851 3.741 -44.864 1.00 75.56 349 ASN A CA 1
ATOM 2808 C C . ASN A 1 349 ? 9.920 4.490 -44.041 1.00 75.56 349 ASN A C 1
ATOM 2810 O O . ASN A 1 349 ? 11.104 4.477 -44.391 1.00 75.56 349 ASN A O 1
ATOM 2814 N N . MET A 1 350 ? 9.547 5.136 -42.929 1.00 75.06 350 MET A N 1
ATOM 2815 C CA . MET A 1 350 ? 10.501 5.801 -42.030 1.00 75.06 350 MET A CA 1
ATOM 2816 C C . MET A 1 350 ? 11.416 4.806 -41.301 1.00 75.06 350 MET A C 1
ATOM 2818 O O . MET A 1 350 ? 12.611 5.084 -41.124 1.00 75.06 350 MET A O 1
ATOM 2822 N N . VAL A 1 351 ? 10.875 3.658 -40.890 1.00 79.12 351 VAL A N 1
ATOM 2823 C CA . VAL A 1 351 ? 11.612 2.557 -40.262 1.00 79.12 351 VAL A CA 1
ATOM 2824 C C . VAL A 1 351 ? 12.614 1.965 -41.249 1.00 79.12 351 VAL A C 1
ATOM 2826 O O . VAL A 1 351 ? 13.796 1.868 -40.917 1.00 79.12 351 VAL A O 1
ATOM 2829 N N . ASP A 1 352 ? 12.200 1.653 -42.475 1.00 78.62 352 ASP A N 1
ATOM 2830 C CA . ASP A 1 352 ? 13.086 1.076 -43.489 1.00 78.62 352 ASP A CA 1
ATOM 2831 C C . ASP A 1 352 ? 14.161 2.064 -43.952 1.00 78.62 352 ASP A C 1
ATOM 2833 O O . ASP A 1 352 ? 15.338 1.704 -43.997 1.00 78.62 352 ASP A O 1
ATOM 2837 N N . LYS A 1 353 ? 13.824 3.346 -44.140 1.00 77.00 353 LYS A N 1
ATOM 2838 C CA . LYS A 1 353 ? 14.812 4.409 -44.406 1.00 77.00 353 LYS A CA 1
ATOM 2839 C C . LYS A 1 353 ? 15.853 4.525 -43.283 1.00 77.00 353 LYS A C 1
ATOM 2841 O O . LYS A 1 353 ? 17.026 4.769 -43.554 1.00 77.00 353 LYS A O 1
ATOM 2846 N N . THR A 1 354 ? 15.457 4.293 -42.029 1.00 78.38 354 THR A N 1
ATOM 2847 C CA . THR A 1 354 ? 16.373 4.282 -40.873 1.00 78.38 354 THR A CA 1
ATOM 2848 C C . THR A 1 354 ? 17.217 2.999 -40.810 1.00 78.38 354 THR A C 1
ATOM 2850 O O . THR A 1 354 ? 18.408 3.071 -40.498 1.00 78.38 354 THR A O 1
ATOM 2853 N N . LYS A 1 355 ? 16.654 1.828 -41.154 1.00 78.94 355 LYS A N 1
ATOM 2854 C CA . LYS A 1 355 ? 17.412 0.568 -41.292 1.00 78.94 355 LYS A CA 1
ATOM 2855 C C . LYS A 1 355 ? 18.479 0.684 -42.384 1.00 78.94 355 LYS A C 1
ATOM 2857 O O . LYS A 1 355 ? 19.626 0.323 -42.128 1.00 78.94 355 LYS A O 1
ATOM 2862 N N . VAL A 1 356 ? 18.123 1.236 -43.550 1.00 81.50 356 VAL A N 1
ATOM 2863 C CA . VAL A 1 356 ? 19.047 1.485 -44.669 1.00 81.50 356 VAL A CA 1
ATOM 2864 C C . VAL A 1 356 ? 20.197 2.380 -44.210 1.00 81.50 356 VAL A C 1
ATOM 2866 O O . VAL A 1 356 ? 21.340 1.933 -44.247 1.00 81.50 356 VAL A O 1
ATOM 2869 N N . GLN A 1 357 ? 19.909 3.550 -43.627 1.00 77.62 357 GLN A N 1
ATOM 2870 C CA . GLN A 1 357 ? 20.940 4.458 -43.098 1.00 77.62 357 GLN A CA 1
ATOM 2871 C C . GLN A 1 357 ? 21.857 3.795 -42.052 1.00 77.62 357 GLN A C 1
ATOM 2873 O O . GLN A 1 357 ? 23.067 4.018 -42.047 1.00 77.62 357 GLN A O 1
ATOM 2878 N N . SER A 1 358 ? 21.313 2.939 -41.177 1.00 76.88 358 SER A N 1
ATOM 2879 C CA . SER A 1 358 ? 22.121 2.171 -40.218 1.00 76.88 358 SER A CA 1
ATOM 2880 C C . SER A 1 358 ? 23.008 1.120 -40.899 1.00 76.88 358 SER A C 1
ATOM 2882 O O . SER A 1 358 ? 24.132 0.884 -40.452 1.00 76.88 358 SER A O 1
ATOM 2884 N N . SER A 1 359 ? 22.528 0.489 -41.974 1.00 72.94 359 SER A N 1
ATOM 2885 C CA . SER A 1 359 ? 23.304 -0.483 -42.753 1.00 72.94 359 SER A CA 1
ATOM 2886 C C . SER A 1 359 ? 24.413 0.178 -43.581 1.00 72.94 359 SER A C 1
ATOM 2888 O O . SER A 1 359 ? 25.537 -0.318 -43.576 1.00 72.94 359 SER A O 1
ATOM 2890 N N . GLU A 1 360 ? 24.148 1.341 -44.182 1.00 79.88 360 GLU A N 1
ATOM 2891 C CA . GLU A 1 360 ? 25.129 2.149 -44.917 1.00 79.88 360 GLU A CA 1
ATOM 2892 C C . GLU A 1 360 ? 26.245 2.648 -43.991 1.00 79.88 360 GLU A C 1
ATOM 2894 O O . GLU A 1 360 ? 27.425 2.485 -44.295 1.00 79.88 360 GLU A O 1
ATOM 2899 N N . ALA A 1 361 ? 25.898 3.165 -42.806 1.00 82.31 361 ALA A N 1
ATOM 2900 C CA . ALA A 1 361 ? 26.886 3.588 -41.813 1.00 82.31 361 ALA A CA 1
ATOM 2901 C C . ALA A 1 361 ? 27.806 2.432 -41.369 1.00 82.31 361 ALA A C 1
ATOM 2903 O O . ALA A 1 361 ? 29.018 2.614 -41.246 1.00 82.31 361 ALA A O 1
ATOM 2904 N N . LYS A 1 362 ? 27.250 1.224 -41.185 1.00 85.75 362 LYS A N 1
ATOM 2905 C CA . LYS A 1 362 ? 28.032 0.012 -40.880 1.00 85.75 362 LYS A CA 1
ATOM 2906 C C . LYS A 1 362 ? 28.914 -0.423 -42.050 1.00 85.75 362 LYS A C 1
ATOM 2908 O O . LYS A 1 362 ? 30.035 -0.862 -41.812 1.00 85.75 362 LYS A O 1
ATOM 2913 N N . ALA A 1 363 ? 28.438 -0.295 -43.290 1.00 85.88 363 ALA A N 1
ATOM 2914 C CA . ALA A 1 363 ? 29.232 -0.592 -44.479 1.00 85.88 363 ALA A CA 1
ATOM 2915 C C . ALA A 1 363 ? 30.455 0.335 -44.575 1.00 85.88 363 ALA A C 1
ATOM 2917 O O . ALA A 1 363 ? 31.571 -0.158 -44.710 1.00 85.88 363 ALA A O 1
ATOM 2918 N N . ILE A 1 364 ? 30.269 1.646 -44.375 1.00 87.50 364 ILE A N 1
ATOM 2919 C CA . ILE A 1 364 ? 31.358 2.640 -44.354 1.00 87.50 364 ILE A CA 1
ATOM 2920 C C . ILE A 1 364 ? 32.357 2.356 -43.215 1.00 87.50 364 ILE A C 1
ATOM 2922 O O . ILE A 1 364 ? 33.570 2.473 -43.398 1.00 87.50 364 ILE A O 1
ATOM 2926 N N . GLU A 1 365 ? 31.885 1.952 -42.029 1.00 89.50 365 GLU A N 1
ATOM 2927 C CA . GLU A 1 365 ? 32.774 1.588 -40.916 1.00 89.50 365 GLU A CA 1
ATOM 2928 C C . GLU A 1 365 ? 33.605 0.327 -41.222 1.00 89.50 365 GLU A C 1
ATOM 2930 O O . GLU A 1 365 ? 34.800 0.281 -40.919 1.00 89.50 365 GLU A O 1
ATOM 2935 N N . LEU A 1 366 ? 32.994 -0.688 -41.844 1.00 88.06 366 LEU A N 1
ATOM 2936 C CA . LEU A 1 366 ? 33.679 -1.911 -42.274 1.00 88.06 366 LEU A CA 1
ATOM 2937 C C . LEU A 1 366 ? 34.677 -1.643 -43.407 1.00 88.06 366 LEU A C 1
ATOM 2939 O O . LEU A 1 366 ? 35.793 -2.153 -43.354 1.00 88.06 366 LEU A O 1
ATOM 2943 N N . GLU A 1 367 ? 34.324 -0.802 -44.378 1.00 88.44 367 GLU A N 1
ATOM 2944 C CA . GLU A 1 367 ? 35.217 -0.366 -45.456 1.00 88.44 367 GLU A CA 1
ATOM 2945 C C . GLU A 1 367 ? 36.439 0.380 -44.898 1.00 88.44 367 GLU A C 1
ATOM 2947 O O . GLU A 1 367 ? 37.578 0.095 -45.271 1.00 88.44 367 GLU A O 1
ATOM 2952 N N . LYS A 1 368 ? 36.237 1.269 -43.916 1.00 91.12 368 LYS A N 1
ATOM 2953 C CA . LYS A 1 368 ? 37.341 1.951 -43.226 1.00 91.12 368 LYS A CA 1
ATOM 2954 C C . LYS A 1 368 ? 38.266 0.972 -42.492 1.00 91.12 368 LYS A C 1
ATOM 2956 O O . LYS A 1 368 ? 39.482 1.159 -42.528 1.00 91.12 368 LYS A O 1
ATOM 2961 N N . LYS A 1 369 ? 37.719 -0.067 -41.848 1.00 91.56 369 LYS A N 1
ATOM 2962 C CA . LYS A 1 369 ? 38.517 -1.128 -41.201 1.00 91.56 369 LYS A CA 1
ATOM 2963 C C . LYS A 1 369 ? 39.291 -1.959 -42.225 1.00 91.56 369 LYS A C 1
ATOM 2965 O O . LYS A 1 369 ? 40.479 -2.186 -42.028 1.00 91.56 369 LYS A O 1
ATOM 2970 N N . LEU A 1 370 ? 38.658 -2.339 -43.337 1.00 90.00 370 LEU A N 1
ATOM 2971 C CA . LEU A 1 370 ? 39.307 -3.064 -44.432 1.00 90.00 370 LEU A CA 1
ATOM 2972 C C . LEU A 1 370 ? 40.483 -2.269 -45.018 1.00 90.00 370 LEU A C 1
ATOM 2974 O O . LEU A 1 370 ? 41.566 -2.820 -45.191 1.00 90.00 370 LEU A O 1
ATOM 2978 N N . ASN A 1 371 ? 40.300 -0.971 -45.267 1.00 89.94 371 ASN A N 1
ATOM 2979 C CA . ASN A 1 371 ? 41.356 -0.105 -45.794 1.00 89.94 371 ASN A CA 1
ATOM 2980 C C . ASN A 1 371 ? 42.536 0.055 -44.817 1.00 89.94 371 ASN A C 1
ATOM 2982 O O . ASN A 1 371 ? 43.689 0.081 -45.250 1.00 89.94 371 ASN A O 1
ATOM 2986 N N . ALA A 1 372 ? 42.277 0.111 -43.505 1.00 91.06 372 ALA A N 1
ATOM 2987 C CA . ALA A 1 372 ? 43.335 0.121 -42.494 1.00 91.06 372 ALA A CA 1
ATOM 2988 C C . ALA A 1 372 ? 44.129 -1.200 -42.482 1.00 91.06 372 ALA A C 1
ATOM 2990 O O . ALA A 1 372 ? 45.357 -1.176 -42.525 1.00 91.06 372 ALA A O 1
ATOM 2991 N N . GLU A 1 373 ? 43.437 -2.342 -42.517 1.00 90.44 373 GLU A N 1
ATOM 2992 C CA . GLU A 1 373 ? 44.060 -3.673 -42.527 1.00 90.44 373 GLU A CA 1
ATOM 2993 C C . GLU A 1 373 ? 44.881 -3.922 -43.806 1.00 90.44 373 GLU A C 1
ATOM 2995 O O . GLU A 1 373 ? 45.991 -4.452 -43.754 1.00 90.44 373 GLU A O 1
ATOM 3000 N N . LEU A 1 374 ? 44.379 -3.480 -44.966 1.00 91.44 374 LEU A N 1
ATOM 3001 C CA . LEU A 1 374 ? 45.123 -3.515 -46.230 1.00 91.44 374 LEU A CA 1
ATOM 3002 C C . LEU A 1 374 ? 46.384 -2.643 -46.181 1.00 91.44 374 LEU A C 1
ATOM 3004 O O . LEU A 1 374 ? 47.410 -3.032 -46.735 1.00 91.44 374 LEU A O 1
ATOM 3008 N N . THR A 1 375 ? 46.331 -1.489 -45.511 1.00 91.31 375 THR A N 1
ATOM 3009 C CA . THR A 1 375 ? 47.497 -0.606 -45.344 1.00 91.31 375 THR A CA 1
ATOM 3010 C C . THR A 1 375 ? 48.563 -1.279 -44.477 1.00 91.31 375 THR A C 1
ATOM 3012 O O . THR A 1 375 ? 49.689 -1.451 -44.940 1.00 91.31 375 THR A O 1
ATOM 3015 N N . ALA A 1 376 ? 48.188 -1.783 -43.295 1.00 92.25 376 ALA A N 1
ATOM 3016 C CA . ALA A 1 376 ? 49.095 -2.518 -42.407 1.00 92.25 376 ALA A CA 1
ATOM 3017 C C . ALA A 1 376 ? 49.707 -3.759 -43.088 1.00 92.25 376 ALA A C 1
ATOM 3019 O O . ALA A 1 376 ? 50.893 -4.054 -42.936 1.00 92.25 376 ALA A O 1
ATOM 3020 N N . ARG A 1 377 ? 48.923 -4.471 -43.910 1.00 91.25 377 ARG A N 1
ATOM 3021 C CA . ARG A 1 377 ? 49.418 -5.605 -44.701 1.00 91.25 377 ARG A CA 1
ATOM 3022 C C . ARG A 1 377 ? 50.464 -5.193 -45.742 1.00 91.25 377 ARG A C 1
ATOM 3024 O O . ARG A 1 377 ? 51.426 -5.935 -45.938 1.00 91.25 377 ARG A O 1
ATOM 3031 N N . HIS A 1 378 ? 50.297 -4.051 -46.412 1.00 92.56 378 HIS A N 1
ATOM 3032 C CA . HIS A 1 378 ? 51.302 -3.542 -47.353 1.00 92.56 378 HIS A CA 1
ATOM 3033 C C . HIS A 1 378 ? 52.586 -3.095 -46.640 1.00 92.56 378 HIS A C 1
ATOM 3035 O O . HIS A 1 378 ? 53.673 -3.363 -47.151 1.00 92.56 378 HIS A O 1
ATOM 3041 N N . GLU A 1 379 ? 52.476 -2.479 -45.460 1.00 92.06 379 GLU A N 1
ATOM 3042 C CA . GLU A 1 379 ? 53.624 -2.097 -44.623 1.00 92.06 379 GLU A CA 1
ATOM 3043 C C . GLU A 1 379 ? 54.439 -3.332 -44.207 1.00 92.06 379 GLU A C 1
ATOM 3045 O O . GLU A 1 379 ? 55.628 -3.417 -44.518 1.00 92.06 379 GLU A O 1
ATOM 3050 N N . LEU A 1 380 ? 53.788 -4.356 -43.642 1.00 91.88 380 LEU A N 1
ATOM 3051 C CA . LEU A 1 380 ? 54.434 -5.628 -43.286 1.00 91.88 380 LEU A CA 1
ATOM 3052 C C . LEU A 1 380 ? 55.058 -6.338 -44.500 1.00 91.88 380 LEU A C 1
ATOM 3054 O O . LEU A 1 380 ? 56.121 -6.948 -44.391 1.00 91.88 380 LEU A O 1
ATOM 3058 N N . GLN A 1 381 ? 54.431 -6.258 -45.678 1.00 90.75 381 GLN A N 1
ATOM 3059 C CA . GLN A 1 381 ? 54.990 -6.839 -46.901 1.00 90.75 381 GLN A CA 1
ATOM 3060 C C . GLN A 1 381 ? 56.226 -6.071 -47.408 1.00 90.75 381 GLN A C 1
ATOM 3062 O O . GLN A 1 381 ? 57.113 -6.678 -48.012 1.00 90.75 381 GLN A O 1
ATOM 3067 N N . ALA A 1 382 ? 56.312 -4.761 -47.1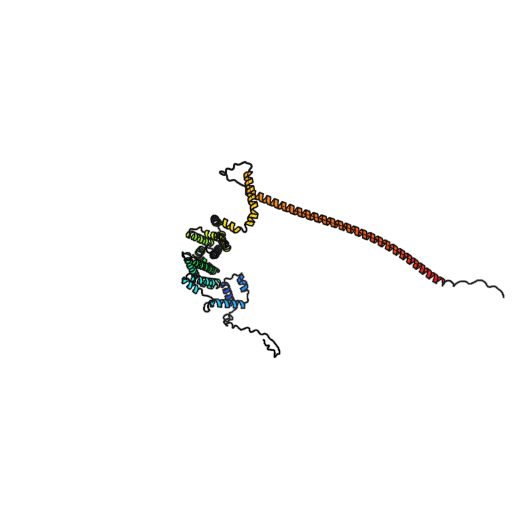60 1.00 93.00 382 ALA A N 1
ATOM 3068 C CA . ALA A 1 382 ? 57.505 -3.970 -47.447 1.00 93.00 382 ALA A CA 1
ATOM 3069 C C . ALA A 1 382 ? 58.646 -4.283 -46.461 1.00 93.00 382 ALA A C 1
ATOM 3071 O O . ALA A 1 382 ? 59.790 -4.435 -46.890 1.00 93.00 382 ALA A O 1
ATOM 3072 N N . GLU A 1 383 ? 58.342 -4.452 -45.169 1.00 92.56 383 GLU A N 1
ATOM 3073 C CA . GLU A 1 383 ? 59.324 -4.874 -44.159 1.00 92.56 383 GLU A CA 1
ATOM 3074 C C . GLU A 1 383 ? 59.882 -6.276 -44.436 1.00 92.56 383 GLU A C 1
ATOM 3076 O O . GLU A 1 383 ? 61.097 -6.468 -44.376 1.00 92.56 383 GLU A O 1
ATOM 3081 N N . LEU A 1 384 ? 59.027 -7.237 -44.811 1.00 91.12 384 LEU A N 1
ATOM 3082 C CA . LEU A 1 384 ? 59.463 -8.584 -45.196 1.00 91.12 384 LEU A CA 1
ATOM 3083 C C . LEU A 1 384 ? 60.428 -8.552 -46.384 1.00 91.12 384 LEU A C 1
ATOM 3085 O O . LEU A 1 384 ? 61.514 -9.114 -46.284 1.00 91.12 384 LEU A O 1
ATOM 3089 N N . LYS A 1 385 ? 60.093 -7.829 -47.462 1.00 91.75 385 LYS A N 1
ATOM 3090 C CA . LYS A 1 385 ? 60.988 -7.677 -48.624 1.00 91.75 385 LYS A CA 1
ATOM 3091 C C . LYS A 1 385 ? 62.319 -7.020 -48.275 1.00 91.75 385 LYS A C 1
ATOM 3093 O O . LYS A 1 385 ? 63.342 -7.359 -48.864 1.00 91.75 385 LYS A O 1
ATOM 3098 N N . LYS A 1 386 ? 62.314 -6.069 -47.337 1.00 93.62 386 LYS A N 1
ATOM 3099 C CA . LYS A 1 386 ? 63.549 -5.457 -46.847 1.00 93.62 386 LYS A CA 1
ATOM 3100 C C . LYS A 1 386 ? 64.406 -6.489 -46.110 1.00 93.62 386 LYS A C 1
ATOM 3102 O O . LYS A 1 386 ? 65.581 -6.611 -46.430 1.00 93.62 386 LYS A O 1
ATOM 3107 N N . MET A 1 387 ? 63.820 -7.261 -45.188 1.00 92.12 387 MET A N 1
ATOM 3108 C CA . MET A 1 387 ? 64.552 -8.333 -44.507 1.00 92.12 387 MET A CA 1
ATOM 3109 C C . MET A 1 387 ? 65.059 -9.401 -45.479 1.00 92.12 387 MET A C 1
ATOM 3111 O O . MET A 1 387 ? 66.189 -9.843 -45.321 1.00 92.12 387 MET A O 1
ATOM 3115 N N . GLU A 1 388 ? 64.274 -9.801 -46.484 1.00 91.00 388 GLU A N 1
ATOM 3116 C CA . GLU A 1 388 ? 64.720 -10.730 -47.534 1.00 91.00 388 GLU A CA 1
ATOM 3117 C C . GLU A 1 388 ? 65.986 -10.205 -48.234 1.00 91.00 388 GLU A C 1
ATOM 3119 O O . GLU A 1 388 ? 66.976 -10.930 -48.307 1.00 91.00 388 GLU A O 1
ATOM 3124 N N . GLY A 1 389 ? 66.008 -8.929 -48.637 1.00 91.94 389 GLY A N 1
ATOM 3125 C CA . GLY A 1 389 ? 67.194 -8.292 -49.223 1.00 91.94 389 GLY A CA 1
ATOM 3126 C C . GLY A 1 389 ? 68.391 -8.197 -48.265 1.00 91.94 389 GLY A C 1
ATOM 3127 O O . GLY A 1 389 ? 69.516 -8.509 -48.658 1.00 91.94 389 GLY A O 1
ATOM 3128 N N . ASP A 1 390 ? 68.162 -7.832 -46.997 1.00 92.44 390 ASP A N 1
ATOM 3129 C CA . ASP A 1 390 ? 69.207 -7.795 -45.962 1.00 92.44 390 ASP A CA 1
ATOM 3130 C C . ASP A 1 390 ? 69.808 -9.209 -45.732 1.00 92.44 390 ASP A C 1
ATOM 3132 O O . ASP A 1 390 ? 71.024 -9.366 -45.571 1.00 92.44 390 ASP A O 1
ATOM 3136 N N . TYR A 1 391 ? 68.980 -10.263 -45.774 1.00 90.00 391 TYR A N 1
ATOM 3137 C CA . TYR A 1 391 ? 69.416 -11.663 -45.698 1.00 90.00 391 TYR A CA 1
ATOM 3138 C C . TYR A 1 391 ? 70.187 -12.112 -46.948 1.00 90.00 391 TYR A C 1
ATOM 3140 O O . TYR A 1 391 ? 71.226 -12.760 -46.805 1.00 90.00 391 TYR A O 1
ATOM 3148 N N . GLU A 1 392 ? 69.726 -11.774 -48.156 1.00 92.19 392 GLU A N 1
ATOM 3149 C CA . GLU A 1 392 ? 70.427 -12.078 -49.413 1.00 92.19 392 GLU A CA 1
ATOM 3150 C C . GLU A 1 392 ? 71.818 -11.432 -49.447 1.00 92.19 392 GLU A C 1
ATOM 3152 O O . GLU A 1 392 ? 72.810 -12.120 -49.712 1.00 92.19 392 GLU A O 1
ATOM 3157 N N . GLN A 1 393 ? 71.918 -10.148 -49.078 1.00 92.56 393 GLN A N 1
ATOM 3158 C CA . GLN A 1 393 ? 73.203 -9.465 -48.940 1.00 92.56 393 GLN A CA 1
ATOM 3159 C C . GLN A 1 393 ? 74.101 -10.196 -47.934 1.00 92.56 393 GLN A C 1
ATOM 3161 O O . GLN A 1 393 ? 75.268 -10.463 -48.228 1.00 92.56 393 GLN A O 1
ATOM 3166 N N . ARG A 1 394 ? 73.569 -10.583 -46.766 1.00 92.56 394 ARG A N 1
ATOM 3167 C CA . ARG A 1 394 ? 74.369 -11.262 -45.739 1.00 92.56 394 ARG A CA 1
ATOM 3168 C C . ARG A 1 394 ? 74.850 -12.649 -46.173 1.00 92.56 394 ARG A C 1
ATOM 3170 O O . ARG A 1 394 ? 75.961 -13.045 -45.818 1.00 92.56 394 ARG A O 1
ATOM 3177 N N . VAL A 1 395 ? 74.059 -13.380 -46.959 1.00 92.19 395 VAL A N 1
ATOM 3178 C CA . VAL A 1 395 ? 74.482 -14.644 -47.585 1.00 92.19 395 VAL A CA 1
ATOM 3179 C C . VAL A 1 395 ? 75.626 -14.402 -48.573 1.00 92.19 395 VAL A C 1
ATOM 3181 O O . VAL A 1 395 ? 76.587 -15.172 -48.586 1.00 92.19 395 VAL A O 1
ATOM 3184 N N . GLN A 1 396 ? 75.568 -13.323 -49.356 1.00 91.19 396 GLN A N 1
ATOM 3185 C CA . GLN A 1 396 ? 76.615 -12.977 -50.317 1.00 91.19 396 GLN A CA 1
ATOM 3186 C C . GLN A 1 396 ? 77.918 -12.516 -49.635 1.00 91.19 396 GLN A C 1
ATOM 3188 O O . GLN A 1 396 ? 79.000 -12.914 -50.066 1.00 91.19 396 GLN A O 1
ATOM 3193 N N . GLU A 1 397 ? 77.837 -11.765 -48.533 1.00 92.50 397 GLU A N 1
ATOM 3194 C CA . GLU A 1 397 ? 78.988 -11.417 -47.680 1.00 92.50 397 GLU A CA 1
ATOM 3195 C C . GLU A 1 397 ? 79.668 -12.663 -47.088 1.00 92.50 397 GLU A C 1
ATOM 3197 O O . GLU A 1 397 ? 80.887 -12.804 -47.156 1.00 92.50 397 GLU A O 1
ATOM 3202 N N . LEU A 1 398 ? 78.889 -13.611 -46.555 1.00 90.69 398 LEU A N 1
ATOM 3203 C CA . LEU A 1 398 ? 79.431 -14.866 -46.019 1.00 90.69 398 LEU A CA 1
ATOM 3204 C C . LEU A 1 398 ? 80.031 -15.763 -47.116 1.00 90.69 398 LEU A C 1
ATOM 3206 O O . LEU A 1 398 ? 80.958 -16.531 -46.850 1.00 90.69 398 LEU A O 1
ATOM 3210 N N . ALA A 1 399 ? 79.525 -15.677 -48.350 1.00 91.69 399 ALA A N 1
ATOM 3211 C CA . ALA A 1 399 ? 80.091 -16.389 -49.490 1.00 91.69 399 ALA A CA 1
ATOM 3212 C C . ALA A 1 399 ? 81.467 -15.827 -49.891 1.00 91.69 399 ALA A C 1
ATOM 3214 O O . ALA A 1 399 ? 82.401 -16.610 -50.070 1.00 91.69 399 ALA A O 1
ATOM 3215 N N . THR A 1 400 ? 81.626 -14.500 -49.965 1.00 91.81 400 THR A N 1
ATOM 3216 C CA . THR A 1 400 ? 82.924 -13.880 -50.291 1.00 91.81 400 THR A CA 1
ATOM 3217 C C . THR A 1 400 ? 83.946 -14.063 -49.167 1.00 91.81 400 THR A C 1
ATOM 3219 O O . THR A 1 400 ? 85.095 -14.405 -49.443 1.00 91.81 400 THR A O 1
ATOM 3222 N N . GLU A 1 401 ? 83.538 -13.957 -47.897 1.00 91.38 401 GLU A N 1
ATOM 3223 C CA . GLU A 1 401 ? 84.395 -14.265 -46.741 1.00 91.38 401 GLU A CA 1
ATOM 3224 C C . GLU A 1 401 ? 84.912 -15.717 -46.791 1.00 91.38 401 GLU A C 1
ATOM 3226 O O . GLU A 1 401 ? 86.100 -15.979 -46.581 1.00 91.38 401 GLU A O 1
ATOM 3231 N N . LYS A 1 402 ? 84.046 -16.671 -47.157 1.00 90.81 402 LYS A N 1
ATOM 3232 C CA . LYS A 1 402 ? 84.415 -18.082 -47.334 1.00 90.81 402 LYS A CA 1
ATOM 3233 C C . LYS A 1 402 ? 85.415 -18.301 -48.477 1.00 90.81 402 LYS A C 1
ATOM 3235 O O . LYS A 1 402 ? 86.298 -19.148 -48.337 1.00 90.81 402 LYS A O 1
ATOM 3240 N N . GLU A 1 403 ? 85.298 -17.578 -49.591 1.00 90.44 403 GLU A N 1
ATOM 3241 C CA . GLU A 1 403 ? 86.270 -17.647 -50.694 1.00 90.44 403 GLU A CA 1
ATOM 3242 C C . GLU A 1 403 ? 87.638 -17.088 -50.281 1.00 90.44 403 GLU A C 1
ATOM 3244 O O . GLU A 1 403 ? 88.661 -17.736 -50.522 1.00 90.44 403 GLU A O 1
ATOM 3249 N N . ILE A 1 404 ? 87.660 -15.949 -49.577 1.00 91.19 404 ILE A N 1
ATOM 3250 C CA . ILE A 1 404 ? 88.887 -15.350 -49.031 1.00 91.19 404 ILE A CA 1
ATOM 3251 C C . ILE A 1 404 ? 89.582 -16.350 -48.097 1.00 91.19 404 ILE A C 1
ATOM 3253 O O . ILE A 1 404 ? 90.729 -16.724 -48.355 1.00 91.19 404 ILE A O 1
ATOM 3257 N N . LEU A 1 405 ? 88.875 -16.882 -47.094 1.00 88.94 405 LEU A N 1
ATOM 3258 C CA . LEU A 1 405 ? 89.408 -17.892 -46.169 1.00 88.94 405 LEU A CA 1
ATOM 3259 C C . LEU A 1 405 ? 89.864 -19.178 -46.886 1.00 88.94 405 LEU A C 1
ATOM 3261 O O . LEU A 1 405 ? 90.845 -19.804 -46.478 1.00 88.94 405 LEU A O 1
ATOM 3265 N N . GLY A 1 406 ? 89.186 -19.571 -47.968 1.00 89.81 406 GLY A N 1
ATOM 3266 C CA . GLY A 1 406 ? 89.592 -20.687 -48.824 1.00 89.81 406 GLY A CA 1
ATOM 3267 C C . GLY A 1 406 ? 90.940 -20.445 -49.511 1.00 89.81 406 GLY A C 1
ATOM 3268 O O . GLY A 1 406 ? 91.799 -21.330 -49.508 1.00 89.81 406 GLY A O 1
ATOM 3269 N N . SER A 1 407 ? 91.151 -19.238 -50.040 1.00 89.06 407 SER A N 1
ATOM 3270 C CA . SER A 1 407 ? 92.413 -18.843 -50.679 1.00 89.06 407 SER A CA 1
ATOM 3271 C C . SER A 1 407 ? 93.565 -18.693 -49.674 1.00 89.06 407 SER A C 1
ATOM 3273 O O . SER A 1 407 ? 94.657 -19.211 -49.917 1.00 89.06 407 SER A O 1
ATOM 3275 N N . GLU A 1 408 ? 93.319 -18.107 -48.495 1.00 89.62 408 GLU A N 1
ATOM 3276 C CA . GLU A 1 408 ? 94.301 -18.050 -47.402 1.00 89.62 408 GLU A CA 1
ATOM 3277 C C . GLU A 1 408 ? 94.717 -19.449 -46.934 1.00 89.62 408 GLU A C 1
ATOM 3279 O O . GLU A 1 408 ? 95.897 -19.707 -46.676 1.00 89.62 408 GLU A O 1
ATOM 3284 N N . LYS A 1 409 ? 93.753 -20.374 -46.840 1.00 90.25 409 LYS A N 1
ATOM 3285 C CA . LYS A 1 409 ? 94.024 -21.769 -46.491 1.00 90.25 409 LYS A CA 1
ATOM 3286 C C . LYS A 1 409 ? 94.930 -22.430 -47.533 1.00 90.25 409 LYS A C 1
ATOM 3288 O O . LYS A 1 409 ? 95.923 -23.039 -47.142 1.00 90.25 409 LYS A O 1
ATOM 3293 N N . GLN A 1 410 ? 94.639 -22.285 -48.828 1.00 87.88 410 GLN A N 1
ATOM 3294 C CA . GLN A 1 410 ? 95.490 -22.833 -49.894 1.00 87.88 410 GLN A CA 1
ATOM 3295 C C . GLN A 1 410 ? 96.904 -22.234 -49.880 1.00 87.88 410 GLN A C 1
ATOM 3297 O O . GLN A 1 410 ? 97.881 -22.966 -50.047 1.00 87.88 410 GLN A O 1
ATOM 3302 N N . ALA A 1 411 ? 97.036 -20.928 -49.621 1.00 89.31 411 ALA A N 1
ATOM 3303 C CA . ALA A 1 411 ? 98.336 -20.276 -49.482 1.00 89.31 411 ALA A CA 1
ATOM 3304 C C . ALA A 1 411 ? 99.154 -20.881 -48.324 1.00 89.31 411 ALA A C 1
ATOM 3306 O O . ALA A 1 411 ? 100.300 -21.285 -48.529 1.00 89.31 411 ALA A O 1
ATOM 3307 N N . ARG A 1 412 ? 98.544 -21.048 -47.138 1.00 88.38 412 ARG A N 1
ATOM 3308 C CA . ARG A 1 412 ? 99.185 -21.721 -45.991 1.00 88.38 412 ARG A CA 1
ATOM 3309 C C . ARG A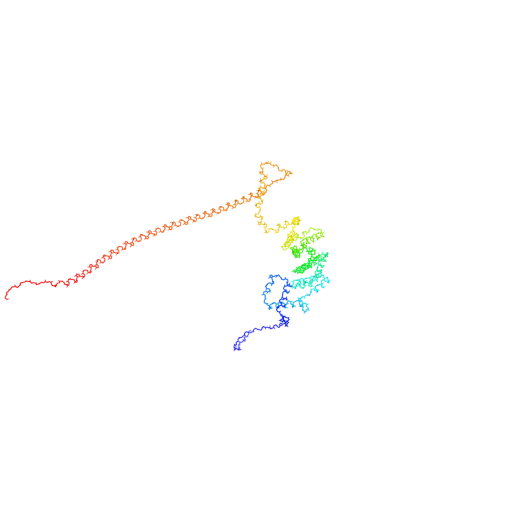 1 412 ? 99.489 -23.196 -46.254 1.00 88.38 412 ARG A C 1
ATOM 3311 O O . ARG A 1 412 ? 100.486 -23.703 -45.747 1.00 88.38 412 ARG A O 1
ATOM 3318 N N . GLU A 1 413 ? 98.662 -23.915 -47.010 1.00 88.12 413 GLU A N 1
ATOM 3319 C CA . GLU A 1 413 ? 98.942 -25.308 -47.388 1.00 88.12 413 GLU A CA 1
ATOM 3320 C C . GLU A 1 413 ? 100.163 -25.400 -48.319 1.00 88.12 413 GLU A C 1
ATOM 3322 O O . GLU A 1 413 ? 101.030 -26.245 -48.096 1.00 88.12 413 GLU A O 1
ATOM 3327 N N . SER A 1 414 ? 100.294 -24.488 -49.288 1.00 88.12 414 SER A N 1
ATOM 3328 C CA . SER A 1 414 ? 101.469 -24.378 -50.170 1.00 88.12 414 SER A CA 1
ATOM 3329 C C . SER A 1 414 ? 102.750 -23.997 -49.408 1.00 88.12 414 SER A C 1
ATOM 3331 O O . SER A 1 414 ? 103.814 -24.593 -49.612 1.00 88.12 414 SER A O 1
ATOM 3333 N N . GLU A 1 415 ? 102.654 -23.064 -48.457 1.00 89.50 415 GLU A N 1
ATOM 3334 C CA . GLU A 1 415 ? 103.760 -22.699 -47.565 1.00 89.50 415 GLU A CA 1
ATOM 3335 C C . GLU A 1 415 ? 104.200 -23.895 -46.701 1.00 89.50 415 GLU A C 1
ATOM 3337 O O . GLU A 1 415 ? 105.384 -24.235 -46.666 1.00 89.50 415 GLU A O 1
ATOM 3342 N N . ASN A 1 416 ? 103.254 -24.615 -46.088 1.00 85.88 416 ASN A N 1
ATOM 3343 C CA . ASN A 1 416 ? 103.545 -25.828 -45.318 1.00 85.88 416 ASN A CA 1
ATOM 3344 C C . ASN A 1 416 ? 104.170 -26.941 -46.176 1.00 85.88 416 ASN A C 1
ATOM 3346 O O . ASN A 1 416 ? 105.103 -27.602 -45.722 1.00 85.88 416 ASN A O 1
ATOM 3350 N N . GLN A 1 417 ? 103.713 -27.145 -47.417 1.00 87.56 417 GLN A N 1
ATOM 3351 C CA . GLN A 1 417 ? 104.347 -28.088 -48.350 1.00 87.56 417 GLN A CA 1
ATOM 3352 C C . GLN A 1 417 ? 105.787 -27.676 -48.682 1.00 87.56 417 GLN A C 1
ATOM 3354 O O . GLN A 1 417 ? 106.682 -28.523 -48.701 1.00 87.56 417 GLN A O 1
ATOM 3359 N N . THR A 1 418 ? 106.033 -26.378 -48.874 1.00 87.88 418 THR A N 1
ATOM 3360 C CA . THR A 1 418 ? 107.375 -25.832 -49.124 1.00 87.88 418 THR A CA 1
ATOM 3361 C C . THR A 1 418 ? 108.300 -26.067 -47.926 1.00 87.88 418 THR A C 1
ATOM 3363 O O . THR A 1 418 ? 109.413 -26.571 -48.094 1.00 87.88 418 THR A O 1
ATOM 3366 N N . LEU A 1 419 ? 107.827 -25.792 -46.705 1.00 88.38 419 LEU A N 1
ATOM 3367 C CA . LEU A 1 419 ? 108.558 -26.053 -45.460 1.00 88.38 419 LEU A CA 1
ATOM 3368 C C . LEU A 1 419 ? 108.822 -27.555 -45.246 1.00 88.38 419 LEU A C 1
ATOM 3370 O O . LEU A 1 419 ? 109.934 -27.937 -44.887 1.00 88.38 419 LEU A O 1
ATOM 3374 N N . LEU A 1 420 ? 107.850 -28.430 -45.529 1.00 84.81 420 LEU A N 1
ATOM 3375 C CA . LEU A 1 420 ? 108.036 -29.889 -45.495 1.00 84.81 420 LEU A CA 1
ATOM 3376 C C . LEU A 1 420 ? 109.086 -30.361 -46.511 1.00 84.81 420 LEU A C 1
ATOM 3378 O O . LEU A 1 420 ? 109.906 -31.224 -46.187 1.00 84.81 420 LEU A O 1
ATOM 3382 N N . GLY A 1 421 ? 109.101 -29.774 -47.710 1.00 85.00 421 GLY A N 1
ATOM 3383 C CA . GLY A 1 421 ? 110.142 -29.992 -48.713 1.00 85.00 421 GLY A CA 1
ATOM 3384 C C . GLY A 1 421 ? 111.526 -29.623 -48.177 1.00 85.00 421 GLY A C 1
ATOM 3385 O O . GLY A 1 421 ? 112.427 -30.460 -48.186 1.00 85.00 421 GLY A O 1
ATOM 3386 N N . GLN A 1 422 ? 111.677 -28.418 -47.618 1.00 87.81 422 GLN A N 1
ATOM 3387 C CA . GLN A 1 422 ? 112.926 -27.964 -46.994 1.00 87.81 422 GLN A CA 1
ATOM 3388 C C . GLN A 1 422 ? 113.378 -28.889 -45.852 1.00 87.81 422 GLN A C 1
ATOM 3390 O O . GLN A 1 422 ? 114.547 -29.272 -45.807 1.00 87.81 422 GLN A O 1
ATOM 3395 N N . ILE A 1 423 ? 112.462 -29.312 -44.972 1.00 85.94 423 ILE A N 1
ATOM 3396 C CA . ILE A 1 423 ? 112.736 -30.265 -43.883 1.00 85.94 423 ILE A CA 1
ATOM 3397 C C . ILE A 1 423 ? 113.244 -31.604 -44.433 1.00 85.94 423 ILE A C 1
ATOM 3399 O O . ILE A 1 423 ? 114.188 -32.172 -43.884 1.00 85.94 423 ILE A O 1
ATOM 3403 N N . ASN A 1 424 ? 112.650 -32.118 -45.511 1.00 82.56 424 ASN A N 1
ATOM 3404 C CA . ASN A 1 424 ? 113.085 -33.373 -46.123 1.00 82.56 424 ASN A CA 1
ATOM 3405 C C . ASN A 1 424 ? 114.462 -33.241 -46.790 1.00 82.56 424 ASN A C 1
ATOM 3407 O O . ASN A 1 424 ? 115.305 -34.112 -46.587 1.00 82.56 424 ASN A O 1
ATOM 3411 N N . THR A 1 425 ? 114.751 -32.128 -47.472 1.00 81.44 425 THR A N 1
ATOM 3412 C CA . THR A 1 425 ? 116.102 -31.829 -47.979 1.00 81.44 425 THR A CA 1
ATOM 3413 C C . THR A 1 425 ? 117.122 -31.747 -46.839 1.00 81.44 425 THR A C 1
ATOM 3415 O O . THR A 1 425 ? 118.223 -32.281 -46.952 1.00 81.44 425 THR A O 1
ATOM 3418 N N . PHE A 1 426 ? 116.753 -31.150 -45.700 1.00 81.19 426 PHE A N 1
ATOM 3419 C CA . PHE A 1 426 ? 117.614 -31.079 -44.516 1.00 81.19 426 PHE A CA 1
ATOM 3420 C C . PHE A 1 426 ? 117.875 -32.466 -43.904 1.00 81.19 426 PHE A C 1
ATOM 3422 O O . PHE A 1 426 ? 119.013 -32.781 -43.555 1.00 81.19 426 PHE A O 1
ATOM 3429 N N . LYS A 1 427 ? 116.851 -33.330 -43.827 1.00 79.75 427 LYS A N 1
ATOM 3430 C CA . LYS A 1 427 ? 117.001 -34.739 -43.415 1.00 79.75 427 LYS A CA 1
ATOM 3431 C C . LYS A 1 427 ? 117.921 -35.512 -44.357 1.00 79.75 427 LYS A C 1
ATOM 3433 O O . LYS A 1 427 ? 118.751 -36.281 -43.880 1.00 79.75 427 LYS A O 1
ATOM 3438 N N . GLU A 1 428 ? 117.810 -35.297 -45.666 1.00 77.50 428 GLU A N 1
ATOM 3439 C CA . GLU A 1 428 ? 118.648 -35.994 -46.644 1.00 77.50 428 GLU A CA 1
ATOM 3440 C C . GLU A 1 428 ? 120.100 -35.497 -46.603 1.00 77.50 428 GLU A C 1
ATOM 3442 O O . GLU A 1 428 ? 121.019 -36.309 -46.640 1.00 77.50 428 GLU A O 1
ATOM 3447 N N . LEU A 1 429 ? 120.340 -34.198 -46.383 1.00 76.81 429 LEU A N 1
ATOM 3448 C CA . LEU A 1 429 ? 121.680 -33.667 -46.096 1.00 76.81 429 LEU A CA 1
ATOM 3449 C C . LEU A 1 429 ? 122.287 -34.288 -44.826 1.00 76.81 429 LEU A C 1
ATOM 3451 O O . LEU A 1 429 ? 123.465 -34.648 -44.820 1.00 76.81 429 LEU A O 1
ATOM 3455 N N . VAL A 1 430 ? 121.492 -34.472 -43.766 1.00 74.88 430 VAL A N 1
ATOM 3456 C CA . VAL A 1 430 ? 121.918 -35.190 -42.550 1.00 74.88 430 VAL A CA 1
ATOM 3457 C C . VAL A 1 430 ? 122.215 -36.669 -42.846 1.00 74.88 430 VAL A C 1
ATOM 3459 O O . VAL A 1 430 ? 123.221 -37.186 -42.362 1.00 74.88 430 VAL A O 1
ATOM 3462 N N . ARG A 1 431 ? 121.410 -37.341 -43.683 1.00 71.50 431 ARG A N 1
ATOM 3463 C CA . ARG A 1 431 ? 121.631 -38.736 -44.113 1.00 71.50 431 ARG A CA 1
ATOM 3464 C C . ARG A 1 431 ? 122.879 -38.896 -44.984 1.00 71.50 431 ARG A C 1
ATOM 3466 O O . ARG A 1 431 ? 123.640 -39.837 -44.776 1.00 71.50 431 ARG A O 1
ATOM 3473 N N . VAL A 1 432 ? 123.132 -37.997 -45.933 1.00 69.06 432 VAL A N 1
ATOM 3474 C CA . VAL A 1 432 ? 124.355 -38.020 -46.755 1.00 69.06 432 VAL A CA 1
ATOM 3475 C C . VAL A 1 432 ? 125.582 -37.818 -45.868 1.00 69.06 432 VAL A C 1
ATOM 3477 O O . VAL A 1 432 ? 126.568 -38.537 -46.012 1.00 69.06 432 VAL A O 1
ATOM 3480 N N . ARG A 1 433 ? 125.494 -36.921 -44.877 1.00 64.44 433 ARG A N 1
ATOM 3481 C CA . ARG A 1 433 ? 126.555 -36.696 -43.884 1.00 64.44 433 ARG A CA 1
ATOM 3482 C C . ARG A 1 433 ? 126.786 -37.889 -42.943 1.00 64.44 433 ARG A C 1
ATOM 3484 O O . ARG A 1 433 ? 127.859 -37.961 -42.352 1.00 64.44 433 ARG A O 1
ATOM 3491 N N . SER A 1 434 ? 125.835 -38.823 -42.822 1.00 59.28 434 SER A N 1
ATOM 3492 C CA . SER A 1 434 ? 126.037 -40.103 -42.124 1.00 59.28 434 SER A CA 1
ATOM 3493 C C . SER A 1 434 ? 126.470 -41.257 -43.042 1.00 59.28 434 SER A C 1
ATOM 3495 O O . SER A 1 434 ? 127.163 -42.155 -42.574 1.00 59.28 434 SER A O 1
ATOM 3497 N N . HIS A 1 435 ? 126.160 -41.224 -44.345 1.00 56.72 435 HIS A N 1
ATOM 3498 C CA . HIS A 1 435 ? 126.596 -42.249 -45.313 1.00 56.72 435 HIS A CA 1
ATOM 3499 C C . HIS A 1 435 ? 128.015 -42.023 -45.859 1.00 56.72 435 HIS A C 1
ATOM 3501 O O . HIS A 1 435 ? 128.706 -42.983 -46.196 1.00 56.72 435 HIS A O 1
ATOM 3507 N N . THR A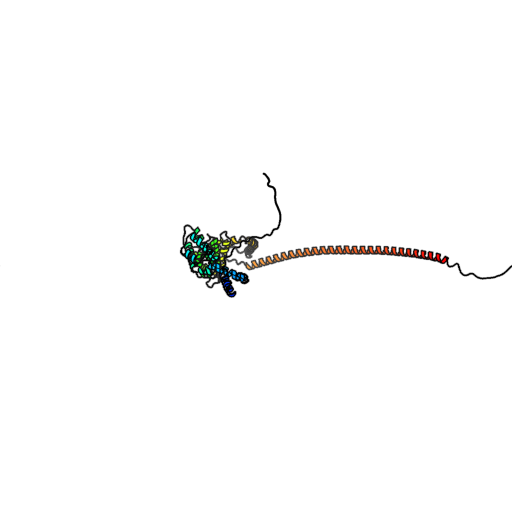 1 436 ? 128.522 -40.786 -45.874 1.00 55.03 436 THR A N 1
ATOM 3508 C CA . THR A 1 436 ? 129.953 -40.536 -46.139 1.00 55.03 436 THR A CA 1
ATOM 3509 C C . THR A 1 436 ? 130.874 -41.088 -45.044 1.00 55.03 436 THR A C 1
ATOM 3511 O O . THR A 1 436 ? 132.083 -41.151 -45.246 1.00 55.03 436 THR A O 1
ATOM 3514 N N . HIS A 1 437 ? 130.324 -41.536 -43.911 1.00 51.44 437 HIS A N 1
ATOM 3515 C CA . HIS A 1 437 ? 131.052 -42.254 -42.863 1.00 51.44 437 HIS A CA 1
ATOM 3516 C C . HIS A 1 437 ? 131.143 -43.777 -43.078 1.00 51.44 437 HIS A C 1
ATOM 3518 O O . HIS A 1 437 ? 131.882 -44.425 -42.342 1.00 51.44 437 HIS A O 1
ATOM 3524 N N . THR A 1 438 ? 130.418 -44.373 -44.038 1.00 50.81 438 THR A N 1
ATOM 3525 C CA . THR A 1 438 ? 130.237 -45.842 -44.093 1.00 50.81 438 THR A CA 1
ATOM 3526 C C . THR A 1 438 ? 130.746 -46.554 -45.353 1.00 50.81 438 THR A C 1
ATOM 3528 O O . THR A 1 438 ? 130.764 -47.782 -45.354 1.00 50.81 438 THR A O 1
ATOM 3531 N N . HIS A 1 439 ? 131.206 -45.850 -46.398 1.00 43.53 439 HIS A N 1
ATOM 3532 C CA . HIS A 1 439 ? 131.536 -46.477 -47.698 1.00 43.53 439 HIS A CA 1
ATOM 3533 C C . HIS A 1 439 ? 133.025 -46.565 -48.102 1.00 43.53 439 HIS A C 1
ATOM 3535 O O . HIS A 1 439 ? 133.320 -47.044 -49.193 1.00 43.53 439 HIS A O 1
ATOM 3541 N N . THR A 1 440 ? 133.983 -46.187 -47.250 1.00 47.47 440 THR A N 1
ATOM 3542 C CA . THR A 1 440 ? 135.435 -46.289 -47.545 1.00 47.47 440 THR A CA 1
ATOM 3543 C C . THR A 1 440 ? 136.100 -47.596 -47.080 1.00 47.47 440 THR A C 1
ATOM 3545 O O . THR A 1 440 ? 137.315 -47.648 -46.905 1.00 47.47 440 THR A O 1
ATOM 3548 N N . HIS A 1 441 ? 135.336 -48.682 -46.929 1.00 47.66 441 HIS A N 1
ATOM 3549 C CA . HIS A 1 441 ? 135.872 -50.031 -46.715 1.00 47.66 441 HIS A CA 1
ATOM 3550 C C . HIS A 1 441 ? 135.239 -51.042 -47.683 1.00 47.66 441 HIS A C 1
ATOM 3552 O O . HIS A 1 441 ? 134.023 -51.065 -47.845 1.00 47.66 441 HIS A O 1
ATOM 3558 N N . THR A 1 442 ? 136.082 -51.929 -48.238 1.00 39.81 442 THR A N 1
ATOM 3559 C CA . THR A 1 442 ? 135.814 -52.944 -49.290 1.00 39.81 442 THR A CA 1
ATOM 3560 C C . THR A 1 442 ? 135.667 -52.362 -50.713 1.00 39.81 442 THR A C 1
ATOM 3562 O O . THR A 1 442 ? 134.881 -51.452 -50.918 1.00 39.81 442 THR A O 1
ATOM 3565 N N . HIS A 1 443 ? 136.405 -52.795 -51.748 1.00 37.53 443 HIS A N 1
ATOM 3566 C CA . HIS A 1 443 ? 137.294 -53.961 -51.938 1.00 37.53 443 HIS A CA 1
ATOM 3567 C C . HIS A 1 443 ? 138.504 -53.596 -52.840 1.00 37.53 443 HIS A C 1
ATOM 3569 O O . HIS A 1 443 ? 138.378 -52.709 -53.681 1.00 37.53 443 HIS A O 1
ATOM 3575 N N . GLY A 1 444 ? 139.658 -54.274 -52.707 1.00 34.16 444 GLY A N 1
ATOM 3576 C CA . GLY A 1 444 ? 140.863 -53.912 -53.482 1.00 34.16 444 GLY A CA 1
ATOM 3577 C C . GLY A 1 444 ? 142.126 -54.767 -53.277 1.00 34.16 444 GLY A C 1
ATOM 3578 O O . GLY A 1 444 ? 143.174 -54.234 -52.937 1.00 34.16 444 GLY A O 1
ATOM 3579 N N . TYR A 1 445 ? 142.040 -56.076 -53.520 1.00 40.31 445 TYR A N 1
ATOM 3580 C CA . TYR A 1 445 ? 143.171 -56.972 -53.833 1.00 40.31 445 TYR A CA 1
ATOM 3581 C C . TYR A 1 445 ? 142.711 -57.842 -55.028 1.00 40.31 445 TYR A C 1
ATOM 3583 O O . TYR A 1 445 ? 141.526 -58.155 -55.103 1.00 40.31 445 TYR A O 1
ATOM 3591 N N . ALA A 1 446 ? 143.531 -58.250 -56.002 1.00 42.44 446 ALA A N 1
ATOM 3592 C CA . ALA A 1 446 ? 144.994 -58.245 -56.092 1.00 42.44 446 ALA A CA 1
ATOM 3593 C C . ALA A 1 446 ? 145.486 -58.222 -57.557 1.00 42.44 446 ALA A C 1
ATOM 3595 O O . ALA A 1 446 ? 144.751 -58.634 -58.452 1.00 42.44 446 ALA A O 1
ATOM 3596 N N . CYS A 1 447 ? 146.767 -57.890 -57.778 1.00 37.16 447 CYS A N 1
ATOM 3597 C CA . CYS A 1 447 ? 147.579 -58.522 -58.829 1.00 37.16 447 CYS A CA 1
ATOM 3598 C C . CYS A 1 447 ? 149.099 -58.411 -58.551 1.00 37.16 447 CYS A C 1
ATOM 3600 O O . CYS A 1 447 ? 149.559 -57.382 -58.074 1.00 37.16 447 CYS A O 1
ATOM 3602 N N . ALA A 1 448 ? 149.837 -59.464 -58.930 1.00 42.00 448 ALA A N 1
ATOM 3603 C CA . ALA A 1 448 ? 151.286 -59.554 -59.202 1.00 42.00 448 ALA A CA 1
ATOM 3604 C C . ALA A 1 448 ? 152.343 -59.306 -58.087 1.00 42.00 448 ALA A C 1
ATOM 3606 O O . ALA A 1 448 ? 152.602 -58.191 -57.646 1.00 42.00 448 ALA A O 1
ATOM 3607 N N . HIS A 1 449 ? 153.091 -60.374 -57.771 1.00 45.53 449 HIS A N 1
ATOM 3608 C CA . HIS A 1 449 ? 154.518 -60.321 -57.407 1.00 45.53 449 HIS A CA 1
ATOM 3609 C C . HIS A 1 449 ? 155.393 -59.996 -58.635 1.00 45.53 449 HIS A C 1
ATOM 3611 O O . HIS A 1 449 ? 155.039 -60.447 -59.718 1.00 45.53 449 HIS A O 1
ATOM 3617 N N . THR A 1 450 ? 156.581 -59.399 -58.426 1.00 37.53 450 THR A N 1
ATOM 3618 C CA . THR A 1 450 ? 157.902 -59.901 -58.911 1.00 37.53 450 THR A CA 1
ATOM 3619 C C . THR A 1 450 ? 159.058 -58.994 -58.454 1.00 37.53 450 THR A C 1
ATOM 3621 O O . THR A 1 450 ? 158.993 -57.809 -58.745 1.00 37.53 450 THR A O 1
ATOM 3624 N N . HIS A 1 451 ? 160.111 -59.593 -57.863 1.00 39.56 451 HIS A N 1
ATOM 3625 C CA . HIS A 1 451 ? 161.550 -59.207 -57.855 1.00 39.56 451 HIS A CA 1
ATOM 3626 C C . HIS A 1 451 ? 161.988 -57.752 -57.485 1.00 39.56 451 HIS A C 1
ATOM 3628 O O . HIS A 1 451 ? 161.314 -56.779 -57.776 1.00 39.56 451 HIS A O 1
ATOM 3634 N N . THR A 1 452 ? 163.141 -57.496 -56.844 1.00 40.47 452 THR A N 1
ATOM 3635 C CA . THR A 1 452 ? 164.367 -58.306 -56.655 1.00 40.47 452 THR A CA 1
ATOM 3636 C C . THR A 1 452 ? 165.160 -57.829 -55.426 1.00 40.47 452 THR A C 1
ATOM 3638 O O . THR A 1 452 ? 165.205 -56.623 -55.206 1.00 40.47 452 THR A O 1
ATOM 3641 N N . HIS A 1 453 ? 165.891 -58.764 -54.799 1.00 39.50 453 HIS A N 1
ATOM 3642 C CA . HIS A 1 453 ? 166.985 -58.586 -53.822 1.00 39.50 453 HIS A CA 1
ATOM 3643 C C . HIS A 1 453 ? 166.691 -58.037 -52.415 1.00 39.50 453 HIS A C 1
ATOM 3645 O O . HIS A 1 453 ? 165.888 -57.097 -52.265 1.00 39.50 453 HIS A O 1
#

Secondary structure (DSSP, 8-state):
--------------------------S-GGGGTSS-HHHHHHHHHHHHHHTT--HHHHHHHHTS-HHHHHHHHHHHHHHHHGGGTSSSS---HHHHHHHHHT---HHHHHHHHHHHHHHHHHS-HHHHHHHHHHHHHHHHHHHHHHHH---S-HHHHHHHHHHHHHHHHHHTTSHHHHHHHHHSTTHHHHHHTT--TTSHHHHHHHHHHHHHHHHS--SS-HHHHHHHHHHHHHHHTTS-TTHHHHHHHTSS-HHHHHHHHHHHHHHHHS--SHHHHHHHHHHHHHTTHHHHHHHHTHHHHHHHHHHHHHHHHHHHHHHHHHHHS-TT-----TTS------HHHHHHHHHHHHHHHHHHHHHHHHHHHHHHHHHHHHHHHHHHHHHHHHHHHHHHHHHHHHHHHHHHHHHHHHHHHHHHHHHHHHHHHHHHHHHTTTSS-------------

pLDDT: mean 79.38, std 20.52, range [24.67, 98.56]

Nearest PDB structures (foldseek):
  4uwx-assembly1_A  TM=9.716E-01  e=3.473E-18  Mus musculus
  2f31-assembly1_A  TM=9.789E-01  e=7.022E-18  Mus musculus
  3obv-assembly2_D  TM=7.829E-01  e=4.413E-20  Mus mus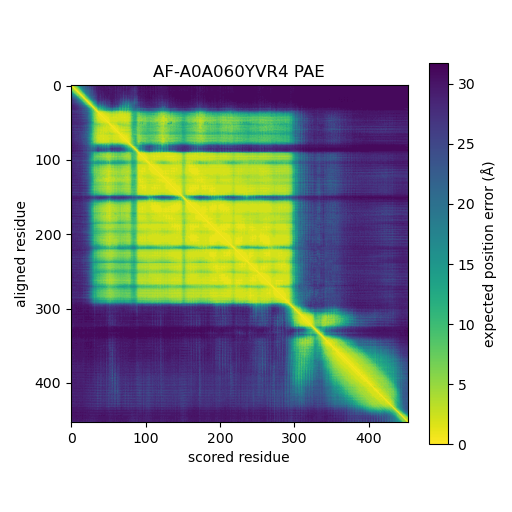culus
  3o4x-assembly2_B  TM=7.949E-01  e=9.353E-20  Mus musculus
  3o4x-assembly1_A  TM=7.905E-01  e=8.902E-19  Mus musculus

Sequence (453 aa):
MRMKKDKEKPHAAGQRHSNAAHYEVPTQGTMLHDHPDEYVLELFEQMLVDMNLNEEKQRPLRAKDIVIKREMVSQYLHTSKAGQNQKESSKSAMIYIQELRTEPRDAQLLGCLESLRVSLNNNPVSWVQNFGDEGLVLLLNIMRKIQEEKDEYPNMGMKCQHEIVRCLKAFMNNKYGLKAMLTSAEGIPLLVRAINPRVPHMMVDVVKLLSAICILEHPDNLHERVLEAITEEAEKQDNERFQPLLLGMNKPNIALKNGCMQLINALISRGEELDYRIHIRSELLRLGLRDLLTVSHTDRFQTLMFTCRPQYYKLIDECIAQIVLHRNGADPDFKCRNLSLDVEGLIDNMVDKTKVQSSEAKAIELEKKLNAELTARHELQAELKKMEGDYEQRVQELATEKEILGSEKQARESENQTLLGQINTFKELVRVRSHTHTHTHTHGYACAHTHTH

Radius of gyration: 55.06 Å; Cα contacts (8 Å, |Δi|>4): 262; chains: 1; bounding box: 187×84×109 Å

Foldseek 3Di:
DDDDDDDDDDDDDDDDDDDDDDDDDPPPLPPQPPDDLVVLVVLLVVVVVQQQDDPVVVVVVVPDDSVVSSVVSVVLVCLVPVCPDDPDSAPQLVVLLVLLVVVDDFPSLLVSLVRLLVCLQPGTVVSLVRNNLSVVVSLLVSLVVLLVPPDPDNVRSLSSNLSSLSNLLSSCSHPRSVVSLVPDPCSLLSLLSQLALVDQVSNLSSLQVLLVQLQDDDPPNSLVVNVVSLVVVCVVVVHQSLVSLVSQLPDPDPSSVVSSVSSLCSSLVSDPDPVSNVVSVVSCVVVPVVVSVCVVCVVPVVVVCVVCVVVVVVLVVVQVCCVVVVPPPDDPPVPDDDDDDPSVVVVVVVVVVVVVVVVVVVVVVVVVVVVVVVVVVVVVVVVVVVVVVVVVVVVVVVVVVVVVVVVVVVVVVVVVVVVVVVVVVVVVVVVVVVVVVPPPDDDDDDDDDDDDD

Solvent-accessible surface area (backbone atoms only — not comparable to full-atom values): 26352 Å² total; per-residue (Å²): 141,83,87,86,80,91,86,89,82,87,91,85,85,91,81,92,78,83,88,77,80,83,77,84,73,84,90,66,76,66,86,63,70,84,57,58,70,67,63,48,51,54,50,38,53,52,48,46,60,30,63,69,57,52,70,80,67,42,50,72,58,70,71,50,57,68,70,59,49,51,52,51,44,48,5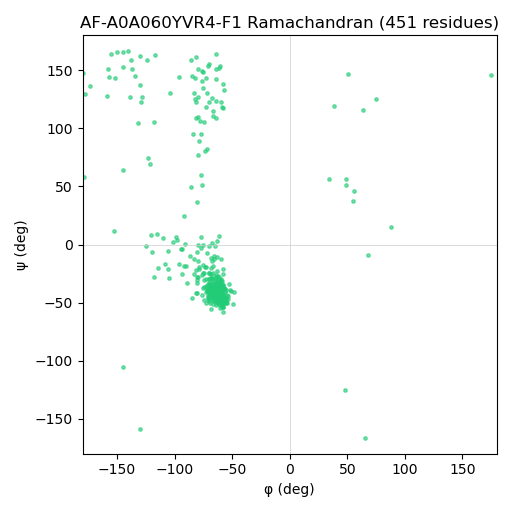4,52,55,46,61,74,60,44,60,75,80,64,87,90,81,52,82,51,44,63,56,52,43,54,52,58,71,66,62,58,57,67,72,59,32,37,55,52,39,56,52,48,30,52,49,47,65,72,50,41,50,64,50,52,58,62,30,34,69,68,37,48,52,50,53,51,53,53,44,49,48,55,74,66,55,88,59,96,60,62,72,53,50,54,51,41,45,38,39,50,52,50,32,52,54,34,42,39,73,40,77,66,38,37,50,51,43,71,69,38,86,54,46,59,44,57,45,51,76,44,57,36,63,89,44,53,72,43,24,31,54,37,32,44,51,53,22,52,49,21,64,48,91,57,94,77,49,43,33,57,57,52,50,48,36,34,43,55,53,15,62,78,64,77,49,65,59,60,49,50,45,54,58,29,46,71,44,102,39,70,66,29,28,52,22,36,52,44,28,55,48,24,52,41,73,63,47,87,48,68,66,59,35,49,50,58,50,51,51,45,47,74,76,43,47,60,59,59,47,54,62,72,34,46,95,54,41,61,58,50,52,67,73,42,46,67,58,52,51,52,52,50,51,51,54,47,44,54,67,74,63,43,94,76,78,77,77,91,67,82,87,78,70,86,81,87,72,66,60,65,64,50,48,52,53,53,50,50,55,48,51,50,54,54,50,51,54,50,49,55,54,50,50,53,50,51,54,52,54,54,47,55,51,52,52,54,53,51,52,49,52,48,51,51,50,56,49,53,51,52,53,53,52,54,50,53,52,49,49,50,53,50,52,54,48,53,51,53,49,53,50,51,51,51,52,52,50,53,52,49,54,53,51,48,54,54,48,51,67,55,49,77,75,67,67,93,66,85,86,92,83,87,83,84,89,80,89,81,137

Mean predicted aligned error: 18.69 Å

InterPro domains:
  IPR010472 Formin, FH3 domain [PF06367] (223-294)
  IPR010472 Formin, FH3 domain [SM01139] (221-421)
  IPR010473 Formin, GTPase-binding domain [PF06371] (36-215)
  IPR010473 Formin, GTPase-binding domain [SM01140] (32-215)
  IPR011989 Armadillo-like helical [G3DSA:1.25.10.10] (88-305)
  IPR014768 Rho GTPase-binding/formin homology 3 (GBD/FH3) domain [PS51232] (32-416)
  IPR016024 Armadillo-type fold [SSF48371] (40-334)
  IPR044933 Diaphanous, GTPase-binding domain superfamily [G3DSA:1.10.20.40] (27-80)
  IPR051412 Formin Homology Diaphanous subfamily [PTHR45691] (5-400)

Organism: Oncorhynchus mykiss (NCBI:txid8022)